Protein AF-A0A7S3NNY5-F1 (afdb_monomer_lite)

Organism: NCBI:txid44058

Structure (mmCIF, N/CA/C/O backbone):
data_AF-A0A7S3NNY5-F1
#
_entry.id   AF-A0A7S3NNY5-F1
#
loop_
_atom_site.group_PDB
_atom_site.id
_atom_site.type_symbol
_atom_site.label_atom_id
_atom_site.label_alt_id
_atom_site.label_comp_id
_atom_site.label_asym_id
_atom_site.label_entity_id
_atom_site.label_seq_id
_atom_site.pdbx_PDB_ins_code
_atom_site.Cartn_x
_atom_site.Cartn_y
_atom_site.Cartn_z
_atom_site.occupancy
_atom_site.B_iso_or_equiv
_atom_site.auth_seq_id
_atom_site.auth_comp_id
_atom_site.auth_asym_id
_atom_site.auth_atom_id
_atom_site.pdbx_PDB_model_num
ATOM 1 N N . MET A 1 1 ? 46.462 -17.880 26.745 1.00 39.09 1 MET A N 1
ATOM 2 C CA . MET A 1 1 ? 46.240 -16.457 26.366 1.00 39.09 1 MET A CA 1
ATOM 3 C C . MET A 1 1 ? 47.098 -16.034 25.172 1.00 39.09 1 MET A C 1
ATOM 5 O O . MET A 1 1 ? 46.525 -15.869 24.107 1.00 39.09 1 MET A O 1
ATOM 9 N N . GLN A 1 2 ? 48.431 -15.922 25.286 1.00 40.75 2 GLN A N 1
ATOM 10 C CA . GLN A 1 2 ? 49.298 -15.570 24.139 1.00 40.75 2 GLN A CA 1
ATOM 11 C C . GLN A 1 2 ? 49.232 -16.600 22.993 1.00 40.75 2 GLN A C 1
ATOM 13 O O . GLN A 1 2 ? 49.093 -16.204 21.841 1.00 40.75 2 GLN A O 1
ATOM 18 N N . GLY A 1 3 ? 49.199 -17.904 23.304 1.00 45.16 3 GLY A N 1
ATOM 19 C CA . GLY A 1 3 ? 48.997 -18.956 22.292 1.00 45.16 3 GLY A CA 1
ATOM 20 C C . GLY A 1 3 ? 47.659 -18.849 21.541 1.00 45.16 3 GLY A C 1
ATOM 21 O O . GLY A 1 3 ? 47.625 -18.964 20.324 1.00 45.16 3 GLY A O 1
ATOM 22 N N . MET A 1 4 ? 46.566 -18.510 22.239 1.00 45.59 4 MET A N 1
ATOM 23 C CA . MET A 1 4 ? 45.244 -18.266 21.628 1.00 45.59 4 MET A CA 1
ATOM 24 C C . MET A 1 4 ? 45.229 -17.042 20.704 1.00 45.59 4 MET A C 1
ATOM 26 O O . MET A 1 4 ? 44.532 -17.047 19.694 1.00 45.59 4 MET A O 1
ATOM 30 N N . GLN A 1 5 ? 45.960 -15.982 21.058 1.00 43.69 5 GLN A N 1
ATOM 31 C CA . GLN A 1 5 ? 46.065 -14.776 20.234 1.00 43.69 5 GLN A CA 1
ATOM 32 C C . GLN A 1 5 ? 46.835 -15.051 18.940 1.00 43.69 5 GLN A C 1
ATOM 34 O O . GLN A 1 5 ? 46.373 -14.655 17.876 1.00 43.69 5 GLN A O 1
ATOM 39 N N . SER A 1 6 ? 47.932 -15.805 19.035 1.00 45.81 6 SER A N 1
ATOM 40 C CA . SER A 1 6 ? 48.721 -16.244 17.882 1.00 45.81 6 SER A CA 1
ATOM 41 C C . SER A 1 6 ? 47.915 -17.143 16.933 1.00 45.81 6 SER A C 1
ATOM 43 O O . SER A 1 6 ? 47.955 -16.940 15.722 1.00 45.81 6 SER A O 1
ATOM 45 N N . LEU A 1 7 ? 47.102 -18.062 17.468 1.00 46.19 7 LEU A N 1
ATOM 46 C CA . LEU A 1 7 ? 46.246 -18.941 16.660 1.00 46.19 7 LEU A CA 1
ATOM 47 C C . LEU A 1 7 ? 45.095 -18.182 15.966 1.00 46.19 7 LEU A C 1
ATOM 49 O O . LEU A 1 7 ? 44.734 -18.466 14.827 1.00 46.19 7 LEU A O 1
ATOM 53 N N . LEU A 1 8 ? 44.516 -17.182 16.642 1.00 47.22 8 LEU A N 1
ATOM 54 C CA . LEU A 1 8 ? 43.491 -16.299 16.067 1.00 47.22 8 LEU A CA 1
ATOM 55 C C . LEU A 1 8 ? 44.044 -15.369 14.981 1.00 47.22 8 LEU A C 1
ATOM 57 O O . LEU A 1 8 ? 43.277 -14.904 14.136 1.00 47.22 8 LEU A O 1
ATOM 61 N N . GLU A 1 9 ? 45.335 -15.050 15.030 1.00 50.31 9 GLU A N 1
ATOM 62 C CA . GLU A 1 9 ? 46.020 -14.277 13.995 1.00 50.31 9 GLU A CA 1
ATOM 63 C C . GLU A 1 9 ? 46.363 -15.146 12.783 1.00 50.31 9 GLU A C 1
ATOM 65 O O . GLU A 1 9 ? 46.058 -14.723 11.669 1.00 50.31 9 GLU A O 1
ATOM 70 N N . SER A 1 10 ? 46.826 -16.391 12.968 1.00 46.22 10 SER A N 1
ATOM 71 C CA . SER A 1 10 ? 47.083 -17.297 11.833 1.00 46.22 10 SER A CA 1
ATOM 72 C C . SER A 1 10 ? 45.801 -17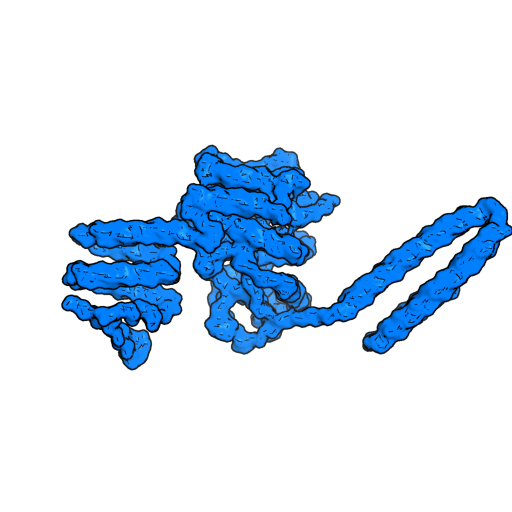.643 11.059 1.00 46.22 10 SER A C 1
ATOM 74 O O . SER A 1 10 ? 45.785 -17.617 9.831 1.00 46.22 10 SER A O 1
ATOM 76 N N . LEU A 1 11 ? 44.673 -17.835 11.757 1.00 47.03 11 LEU A N 1
ATOM 77 C CA . LEU A 1 11 ? 43.356 -18.067 11.140 1.00 47.03 11 LEU A CA 1
ATOM 78 C C . LEU A 1 11 ? 42.801 -16.853 10.368 1.00 47.03 11 LEU A C 1
ATOM 80 O O . LEU A 1 11 ? 41.858 -16.990 9.583 1.00 47.03 11 LEU A O 1
ATOM 84 N N . LYS A 1 12 ? 43.328 -15.642 10.596 1.00 49.06 12 LYS A N 1
ATOM 85 C CA . LYS A 1 12 ? 42.955 -14.453 9.810 1.00 49.06 12 LYS A CA 1
ATOM 86 C C . LYS A 1 12 ? 43.729 -14.362 8.499 1.00 49.06 12 LYS A C 1
ATOM 88 O O . LYS A 1 12 ? 43.185 -13.790 7.554 1.00 49.06 12 LYS A O 1
ATOM 93 N N . GLU A 1 13 ? 44.946 -14.897 8.451 1.00 48.41 13 GLU A N 1
ATOM 94 C CA . GLU A 1 13 ? 45.823 -14.844 7.277 1.00 48.41 13 GLU A CA 1
ATOM 95 C C . GLU A 1 13 ? 45.429 -15.874 6.203 1.00 48.41 13 GLU A C 1
ATOM 97 O O . GLU A 1 13 ? 45.531 -15.576 5.017 1.00 48.41 13 GLU A O 1
ATOM 102 N N . GLU A 1 14 ? 44.839 -17.014 6.579 1.00 47.88 14 GLU A N 1
ATOM 103 C CA . GLU A 1 14 ? 44.398 -18.069 5.642 1.00 47.88 14 GLU A CA 1
ATOM 104 C C . GLU A 1 14 ? 43.040 -17.813 4.948 1.00 47.88 14 GLU A C 1
ATOM 106 O O . GLU A 1 14 ? 42.467 -18.705 4.326 1.00 47.88 14 GLU A O 1
ATOM 111 N N . ARG A 1 15 ? 42.487 -16.591 4.994 1.00 45.97 15 ARG A N 1
ATOM 112 C CA . ARG A 1 15 ? 41.229 -16.247 4.295 1.00 45.97 15 ARG A CA 1
ATOM 113 C C . ARG A 1 15 ? 41.423 -16.080 2.777 1.00 45.97 15 ARG A C 1
ATOM 115 O O . ARG A 1 15 ? 41.245 -14.989 2.236 1.00 45.97 15 ARG A O 1
ATOM 122 N N . GLY A 1 16 ? 41.733 -17.179 2.091 1.00 43.09 16 GLY A N 1
ATOM 123 C CA . GLY A 1 16 ? 41.612 -17.366 0.642 1.00 43.09 16 GLY A CA 1
ATOM 124 C C . GLY A 1 16 ? 40.328 -18.129 0.288 1.00 43.09 16 GLY A C 1
ATOM 125 O O . GLY A 1 16 ? 39.825 -18.918 1.074 1.00 43.09 16 GLY A O 1
ATOM 126 N N . GLN A 1 17 ? 39.719 -17.818 -0.855 1.00 52.31 17 GLN A N 1
ATOM 127 C CA . GLN A 1 17 ? 38.378 -18.274 -1.238 1.00 52.31 17 GLN A CA 1
ATOM 128 C C . GLN A 1 17 ? 38.364 -19.691 -1.853 1.00 52.31 17 GLN A C 1
ATOM 130 O O . GLN A 1 17 ? 38.417 -19.790 -3.075 1.00 52.31 17 GLN A O 1
ATOM 135 N N . THR A 1 18 ? 38.139 -20.761 -1.081 1.00 49.34 18 THR A N 1
ATOM 136 C CA . THR A 1 18 ? 37.471 -21.980 -1.595 1.00 49.34 18 THR A CA 1
ATOM 137 C C . THR A 1 18 ? 36.572 -22.667 -0.549 1.00 49.34 18 THR A C 1
ATOM 139 O O . THR A 1 18 ? 36.614 -22.375 0.645 1.00 49.34 18 THR A O 1
ATOM 142 N N . GLN A 1 19 ? 35.671 -23.547 -1.006 1.00 45.88 19 GLN A N 1
ATOM 143 C CA . GLN A 1 19 ? 34.686 -24.245 -0.164 1.00 45.88 19 GLN A CA 1
ATOM 144 C C . GLN A 1 19 ? 35.305 -25.375 0.685 1.00 45.88 19 GLN A C 1
ATOM 146 O O . GLN A 1 19 ? 34.725 -25.750 1.704 1.00 45.88 19 GLN A O 1
ATOM 151 N N . GLU A 1 20 ? 36.486 -25.869 0.304 1.00 47.81 20 GLU A N 1
ATOM 152 C CA . GLU A 1 20 ? 37.265 -26.859 1.064 1.00 47.81 20 GLU A CA 1
ATOM 153 C C . GLU A 1 20 ? 37.948 -26.221 2.288 1.00 47.81 20 GLU A C 1
ATOM 155 O O . GLU A 1 20 ? 37.957 -26.819 3.368 1.00 47.81 20 GLU A O 1
ATOM 160 N N . ASP A 1 21 ? 38.364 -24.953 2.182 1.00 51.34 21 ASP A N 1
ATOM 161 C CA . ASP A 1 21 ? 39.000 -24.197 3.273 1.00 51.34 21 ASP A CA 1
ATOM 162 C C . ASP A 1 21 ? 38.055 -23.990 4.474 1.00 51.34 21 ASP A C 1
ATOM 164 O O . ASP A 1 21 ? 38.469 -24.001 5.632 1.00 51.34 21 ASP A O 1
ATOM 168 N N . LEU A 1 22 ? 36.743 -23.874 4.236 1.00 47.09 22 LEU A N 1
ATOM 169 C CA . LEU A 1 22 ? 35.745 -23.659 5.296 1.00 47.09 22 LEU A CA 1
ATOM 170 C C . LEU A 1 22 ? 35.476 -24.904 6.155 1.00 47.09 22 LEU A C 1
ATOM 172 O O . LEU A 1 22 ? 35.152 -24.772 7.337 1.00 47.09 22 LEU A O 1
ATOM 176 N N . VAL A 1 23 ? 35.602 -26.108 5.590 1.00 50.06 23 VAL A N 1
ATOM 177 C CA . VAL A 1 23 ? 35.447 -27.366 6.343 1.00 50.06 23 VAL A CA 1
ATOM 178 C C . VAL A 1 23 ? 36.679 -27.616 7.212 1.00 50.06 23 VAL A C 1
ATOM 180 O O . VAL A 1 23 ? 36.541 -28.026 8.368 1.00 50.06 23 VAL A O 1
ATOM 183 N N . ALA A 1 24 ? 37.869 -27.293 6.696 1.00 50.41 24 ALA A N 1
ATOM 184 C CA . ALA A 1 24 ? 39.110 -27.316 7.464 1.00 50.41 24 ALA A CA 1
ATOM 185 C C . ALA A 1 24 ? 39.067 -26.315 8.633 1.00 50.41 24 ALA A C 1
ATOM 187 O O . ALA A 1 24 ? 39.367 -26.690 9.766 1.00 50.41 24 ALA A O 1
ATOM 188 N N . ILE A 1 25 ? 38.577 -25.090 8.392 1.00 50.75 25 ILE A N 1
ATOM 189 C CA . ILE A 1 25 ? 38.382 -24.068 9.434 1.00 50.75 25 ILE A CA 1
ATOM 190 C C . ILE A 1 25 ? 37.371 -24.528 10.497 1.00 50.75 25 ILE A C 1
ATOM 192 O O . ILE A 1 25 ? 37.642 -24.374 11.685 1.00 50.75 25 ILE A O 1
ATOM 196 N N . ASN A 1 26 ? 36.238 -25.131 10.114 1.00 51.28 26 ASN A N 1
ATOM 197 C CA . ASN A 1 26 ? 35.268 -25.659 11.086 1.00 51.28 26 ASN A CA 1
ATOM 198 C C . ASN A 1 26 ? 35.857 -26.799 11.929 1.00 51.28 26 ASN A C 1
ATOM 200 O O . ASN A 1 26 ? 35.702 -26.808 13.145 1.00 51.28 26 ASN A O 1
ATOM 204 N N . THR A 1 27 ? 36.592 -27.719 11.304 1.00 55.78 27 THR A N 1
ATOM 205 C CA . THR A 1 27 ? 37.234 -28.839 12.013 1.00 55.78 27 THR A CA 1
ATOM 206 C C . THR A 1 27 ? 38.316 -28.344 12.980 1.00 55.78 27 THR A C 1
ATOM 208 O O . THR A 1 27 ? 38.471 -28.882 14.077 1.00 55.78 27 THR A O 1
ATOM 211 N N . ALA A 1 28 ? 39.057 -27.300 12.596 1.00 52.62 28 ALA A N 1
ATOM 212 C CA . ALA A 1 28 ? 40.047 -26.655 13.452 1.00 52.62 28 ALA A CA 1
ATOM 213 C C . ALA A 1 28 ? 39.392 -25.906 14.625 1.00 52.62 28 ALA A C 1
ATOM 215 O O . ALA A 1 28 ? 39.856 -26.030 15.756 1.00 52.62 28 ALA A O 1
ATOM 216 N N . LEU A 1 29 ? 38.290 -25.186 14.387 1.00 51.31 29 LEU A N 1
ATOM 217 C CA . LEU A 1 29 ? 37.534 -24.494 15.436 1.00 51.31 29 LEU A CA 1
ATOM 218 C C . LEU A 1 29 ? 36.919 -25.467 16.449 1.00 51.31 29 LEU A C 1
ATOM 220 O O . LEU A 1 29 ? 36.977 -25.188 17.646 1.00 51.31 29 LEU A O 1
ATOM 224 N N . ASP A 1 30 ? 36.401 -26.613 16.001 1.00 56.91 30 ASP A N 1
ATOM 225 C CA . ASP A 1 30 ? 35.866 -27.652 16.888 1.00 56.91 30 ASP A CA 1
ATOM 226 C C . ASP A 1 30 ? 36.969 -28.283 17.749 1.00 56.91 30 ASP A C 1
ATOM 228 O O . ASP A 1 30 ? 36.802 -28.427 18.962 1.00 56.91 30 ASP A O 1
ATOM 232 N N . LYS A 1 31 ? 38.135 -28.592 17.160 1.00 56.00 31 LYS A N 1
ATOM 233 C CA . LYS A 1 31 ? 39.298 -29.099 17.914 1.00 56.00 31 LYS A CA 1
ATOM 234 C C . LYS A 1 31 ? 39.783 -28.101 18.963 1.00 56.00 31 LYS A C 1
ATOM 236 O O . LYS A 1 31 ? 39.962 -28.480 20.116 1.00 56.00 31 LYS A O 1
ATOM 241 N N . VAL A 1 32 ? 39.924 -26.829 18.589 1.00 53.56 32 VAL A N 1
ATOM 242 C CA . VAL A 1 32 ? 40.329 -25.754 19.509 1.00 53.56 32 VAL A CA 1
ATOM 243 C C . VAL A 1 32 ? 39.281 -25.547 20.604 1.00 53.56 32 VAL A C 1
ATOM 245 O O . VAL A 1 32 ? 39.633 -25.351 21.764 1.00 53.56 32 VAL A O 1
ATOM 248 N N . GLY A 1 33 ? 37.989 -25.632 20.273 1.00 56.44 33 GLY A N 1
ATOM 249 C CA . GLY A 1 33 ? 36.902 -25.560 21.250 1.00 56.44 33 GLY A CA 1
ATOM 250 C C . GLY A 1 33 ? 36.974 -26.673 22.300 1.00 56.44 33 GLY A C 1
ATOM 251 O O . GLY A 1 33 ? 36.811 -26.397 23.490 1.00 56.44 33 GLY A O 1
ATOM 252 N N . ILE A 1 34 ? 37.274 -27.903 21.873 1.00 58.91 34 ILE A N 1
ATOM 253 C CA . ILE A 1 34 ? 37.426 -29.073 22.751 1.00 58.91 34 ILE A CA 1
ATOM 254 C C . ILE A 1 34 ? 38.696 -28.968 23.608 1.00 58.91 34 ILE A C 1
ATOM 256 O O . ILE A 1 34 ? 38.636 -29.203 24.813 1.00 58.91 34 ILE A O 1
ATOM 260 N N . GLU A 1 35 ? 39.835 -28.582 23.026 1.00 54.84 35 GLU A N 1
ATOM 261 C CA . GLU A 1 35 ? 41.098 -28.410 23.763 1.00 54.84 35 GLU A CA 1
ATOM 262 C C . GLU A 1 35 ? 40.989 -27.315 24.829 1.00 54.84 35 GLU A C 1
ATOM 264 O O . GLU A 1 35 ? 41.373 -27.534 25.978 1.00 54.84 35 GLU A O 1
ATOM 269 N N . ILE A 1 36 ? 40.364 -26.181 24.491 1.00 55.25 36 ILE A N 1
ATOM 270 C CA . ILE A 1 36 ? 40.091 -25.105 25.449 1.00 55.25 36 ILE A CA 1
ATOM 271 C C . ILE A 1 36 ? 39.159 -25.602 26.559 1.00 55.25 36 ILE A C 1
ATOM 273 O O . ILE A 1 36 ? 39.426 -25.344 27.729 1.00 55.25 36 ILE A O 1
ATOM 277 N N . GLN A 1 37 ? 38.080 -26.326 26.239 1.00 56.62 37 GLN A N 1
ATOM 278 C CA . GLN A 1 37 ? 37.190 -26.873 27.271 1.00 56.62 37 GLN A CA 1
ATOM 279 C C . GLN A 1 37 ? 37.920 -27.829 28.220 1.00 56.62 37 GLN A C 1
ATOM 281 O O . GLN A 1 37 ? 37.714 -27.748 29.431 1.00 56.62 37 GLN A O 1
ATOM 286 N N . ASN A 1 38 ? 38.796 -28.683 27.693 1.00 55.56 38 ASN A N 1
ATOM 287 C CA . ASN A 1 38 ? 39.556 -29.638 28.492 1.00 55.56 38 ASN A CA 1
ATOM 288 C C . ASN A 1 38 ? 40.592 -28.946 29.395 1.00 55.56 38 ASN A C 1
ATOM 290 O O . ASN A 1 38 ? 40.661 -29.273 30.580 1.00 55.56 38 ASN A O 1
ATOM 294 N N . GLU A 1 39 ? 41.324 -27.940 28.897 1.00 56.44 39 GLU A N 1
ATOM 295 C CA . GLU A 1 39 ? 42.216 -27.118 29.736 1.00 56.44 39 GLU A CA 1
ATOM 296 C C . GLU A 1 39 ? 41.437 -26.354 30.820 1.00 56.44 39 GLU A C 1
ATOM 298 O O . GLU A 1 39 ? 41.883 -26.253 31.963 1.00 56.44 39 GLU A O 1
ATOM 303 N N . PHE A 1 40 ? 40.241 -25.845 30.502 1.00 58.94 40 PHE A N 1
ATOM 304 C CA . PHE A 1 40 ? 39.386 -25.158 31.475 1.00 58.94 40 PHE A CA 1
ATOM 305 C C . PHE A 1 40 ? 38.885 -26.087 32.587 1.00 58.94 40 PHE A C 1
ATOM 307 O O . PHE A 1 40 ? 38.748 -25.641 33.730 1.00 58.94 40 PHE A O 1
ATOM 314 N N . ILE A 1 41 ? 38.598 -27.353 32.269 1.00 61.25 41 ILE A N 1
ATOM 315 C CA . ILE A 1 41 ? 38.198 -28.370 33.250 1.00 61.25 41 ILE A CA 1
ATOM 316 C C . ILE A 1 41 ? 39.373 -28.696 34.176 1.00 61.25 41 ILE A C 1
ATOM 318 O O . ILE A 1 41 ? 39.204 -28.639 35.394 1.00 61.25 41 ILE A O 1
ATOM 322 N N . ASP A 1 42 ? 40.564 -28.934 33.622 1.00 55.75 42 ASP A N 1
ATOM 323 C CA . ASP A 1 42 ? 41.761 -29.259 34.408 1.00 55.75 42 ASP A CA 1
ATOM 324 C C . ASP A 1 42 ? 42.156 -28.103 35.347 1.00 55.75 42 ASP A C 1
ATOM 326 O O . ASP A 1 42 ? 42.388 -28.293 36.543 1.00 55.75 42 ASP A O 1
ATOM 330 N N . ILE A 1 43 ? 42.091 -26.859 34.860 1.00 58.50 43 ILE A N 1
ATOM 331 C CA . ILE A 1 43 ? 42.337 -25.659 35.672 1.00 58.50 43 ILE A CA 1
ATOM 332 C C . ILE A 1 43 ? 41.255 -25.472 36.755 1.00 58.50 43 ILE A C 1
ATOM 334 O O . ILE A 1 43 ? 41.581 -25.096 37.885 1.00 58.50 43 ILE A O 1
ATOM 338 N N . LYS A 1 44 ? 39.971 -25.750 36.466 1.00 58.38 44 LYS A N 1
ATOM 339 C CA . LYS A 1 44 ? 38.883 -25.718 37.470 1.00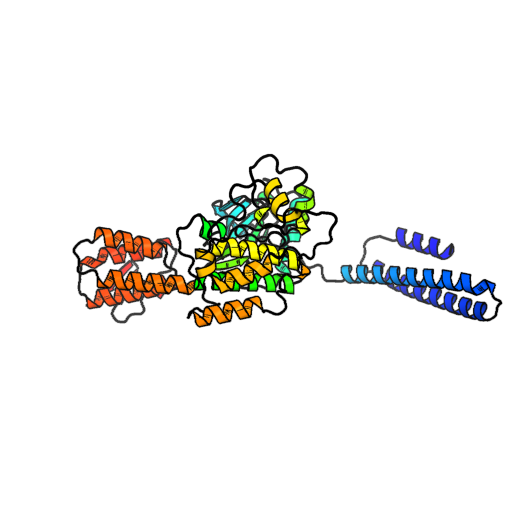 58.38 44 LYS A CA 1
ATOM 340 C C . LYS A 1 44 ? 39.092 -26.766 38.567 1.00 58.38 44 LYS A C 1
ATOM 342 O O . LYS A 1 44 ? 38.859 -26.463 39.740 1.00 58.38 44 LYS A O 1
ATOM 347 N N . ASP A 1 45 ? 39.561 -27.957 38.213 1.00 60.56 45 ASP A N 1
ATOM 348 C CA . ASP A 1 45 ? 39.834 -29.036 39.166 1.00 60.56 45 ASP A CA 1
ATOM 349 C C . ASP A 1 45 ? 41.094 -28.785 40.007 1.00 60.56 45 ASP A C 1
ATOM 351 O O . ASP A 1 45 ? 41.129 -29.169 41.181 1.00 60.56 45 ASP A O 1
ATOM 355 N N . GLN A 1 46 ? 42.089 -28.074 39.467 1.00 56.47 46 GLN A N 1
ATOM 356 C CA . GLN A 1 46 ? 43.252 -27.589 40.221 1.00 56.47 46 GLN A CA 1
ATOM 357 C C . GLN A 1 46 ? 42.889 -26.427 41.170 1.00 56.47 46 GLN A C 1
ATOM 359 O O . GLN A 1 46 ? 43.348 -26.397 42.313 1.00 56.47 46 GLN A O 1
ATOM 364 N N . LEU A 1 47 ? 42.012 -25.503 40.753 1.00 53.53 47 LEU A N 1
ATOM 365 C CA . LEU A 1 47 ? 41.528 -24.379 41.575 1.00 53.53 47 LEU A CA 1
ATOM 366 C C . LEU A 1 47 ? 40.545 -24.808 42.678 1.00 53.53 47 LEU A C 1
ATOM 368 O O . LEU A 1 47 ? 40.488 -24.178 43.725 1.00 53.53 47 LEU A O 1
ATOM 372 N N . ARG A 1 48 ? 39.792 -25.904 42.518 1.00 59.22 48 ARG A N 1
ATOM 373 C CA . ARG A 1 48 ? 38.948 -26.446 43.607 1.00 59.22 48 ARG A CA 1
ATOM 374 C C . ARG A 1 48 ? 39.746 -26.926 44.825 1.00 59.22 48 ARG A C 1
ATOM 376 O O . ARG A 1 48 ? 39.158 -27.135 45.882 1.00 59.22 48 ARG A O 1
ATOM 383 N N . ARG A 1 49 ? 41.065 -27.096 44.690 1.00 59.25 49 ARG A N 1
ATOM 384 C CA . ARG A 1 49 ? 41.961 -27.610 45.738 1.00 59.25 49 ARG A CA 1
ATOM 385 C C . ARG A 1 49 ? 42.707 -26.507 46.517 1.00 59.25 49 ARG A C 1
ATOM 387 O O . ARG A 1 49 ? 43.548 -26.850 47.342 1.00 59.25 49 ARG A O 1
ATOM 394 N N . GLY A 1 50 ? 42.430 -25.212 46.292 1.00 56.97 50 GLY A N 1
ATOM 395 C CA . GLY A 1 50 ? 43.157 -24.083 46.908 1.00 56.97 50 GLY A CA 1
ATOM 396 C C . GLY A 1 50 ? 42.292 -22.974 47.546 1.00 56.97 50 GLY A C 1
ATOM 397 O O . GLY A 1 50 ? 41.081 -22.908 47.366 1.00 56.97 50 GLY A O 1
ATOM 398 N N . ASN A 1 51 ? 42.934 -22.107 48.347 1.00 58.62 51 ASN A N 1
ATOM 399 C CA . ASN A 1 51 ? 42.313 -21.130 49.266 1.00 58.62 51 ASN A CA 1
ATOM 400 C C . ASN A 1 51 ? 41.743 -19.834 48.621 1.00 58.62 51 ASN A C 1
ATOM 402 O O . ASN A 1 51 ? 42.010 -19.493 47.469 1.00 58.62 51 ASN A O 1
ATOM 406 N N . GLN A 1 52 ? 40.999 -19.072 49.444 1.00 54.56 52 GLN A N 1
ATOM 407 C CA . GLN A 1 52 ? 40.037 -17.975 49.173 1.00 54.56 52 GLN A CA 1
ATOM 408 C C . GLN A 1 52 ? 40.367 -16.871 48.130 1.00 54.56 52 GLN A C 1
ATOM 410 O O . GLN A 1 52 ? 39.442 -16.186 47.695 1.00 54.56 52 GLN A O 1
ATOM 415 N N . ASN A 1 53 ? 41.601 -16.714 47.635 1.00 56.12 53 ASN A N 1
ATOM 416 C CA . ASN A 1 53 ? 41.924 -15.750 46.560 1.00 56.12 53 ASN A CA 1
ATOM 417 C C . ASN A 1 53 ? 41.564 -16.246 45.140 1.00 56.12 53 ASN A C 1
ATOM 419 O O . ASN A 1 53 ? 41.656 -15.492 44.171 1.00 56.12 53 ASN A O 1
ATOM 423 N N . GLN A 1 54 ? 41.111 -17.494 44.999 1.00 57.59 54 GLN A N 1
ATOM 424 C CA . GLN A 1 54 ? 40.782 -18.114 43.708 1.00 57.59 54 GLN A CA 1
ATOM 425 C C . GLN A 1 54 ? 39.361 -17.800 43.195 1.00 57.59 54 GLN A C 1
ATOM 427 O O . GLN A 1 54 ? 39.107 -17.886 41.993 1.00 57.59 54 GLN A O 1
ATOM 432 N N . ALA A 1 55 ? 38.442 -17.348 44.058 1.00 57.47 55 ALA A N 1
ATOM 433 C CA . ALA A 1 55 ? 37.050 -17.070 43.678 1.00 57.47 55 ALA A CA 1
ATOM 434 C C . ALA A 1 55 ? 36.910 -15.895 42.686 1.00 57.47 55 ALA A C 1
ATOM 436 O O . ALA A 1 55 ? 36.144 -15.971 41.723 1.00 57.47 55 ALA A O 1
ATOM 437 N N . ALA A 1 56 ? 37.692 -14.825 42.870 1.00 57.22 56 ALA A N 1
ATOM 438 C CA . ALA A 1 56 ? 37.697 -13.675 41.961 1.00 57.22 56 ALA A CA 1
ATOM 439 C C . ALA A 1 56 ? 38.265 -14.037 40.576 1.00 57.22 56 ALA A C 1
ATOM 441 O O . ALA A 1 56 ? 37.789 -13.552 39.546 1.00 57.22 56 ALA A O 1
ATOM 442 N N . MET A 1 57 ? 39.260 -14.928 40.547 1.00 57.69 57 MET A N 1
ATOM 443 C CA . MET A 1 57 ? 39.842 -15.442 39.311 1.00 57.69 57 MET A CA 1
ATOM 444 C C . MET A 1 57 ? 38.867 -16.377 38.582 1.00 57.69 57 MET A C 1
ATOM 446 O O . MET A 1 57 ? 38.704 -16.237 37.370 1.00 57.69 57 MET A O 1
ATOM 450 N N . MET A 1 58 ? 38.133 -17.228 39.314 1.00 59.88 58 MET A N 1
ATOM 451 C CA . MET A 1 58 ? 37.042 -18.037 38.755 1.00 59.88 58 MET A CA 1
ATOM 452 C C . MET A 1 58 ? 35.948 -17.177 38.119 1.00 59.88 58 MET A C 1
ATOM 454 O O . MET A 1 58 ? 35.603 -17.407 36.965 1.00 59.88 58 MET A O 1
ATOM 458 N N . GLN A 1 59 ? 35.460 -16.132 38.797 1.00 61.78 59 GLN A N 1
ATOM 459 C CA . GLN A 1 59 ? 34.447 -15.242 38.209 1.00 61.78 59 GLN A CA 1
ATOM 460 C C . GLN A 1 59 ? 34.941 -14.528 36.944 1.00 61.78 59 GLN A C 1
ATOM 462 O O . GLN A 1 59 ? 34.172 -14.298 36.007 1.00 61.78 59 GLN A O 1
ATOM 467 N N . LYS A 1 60 ? 36.222 -14.142 36.903 1.00 63.41 60 LYS A N 1
ATOM 468 C CA . LYS A 1 60 ? 36.814 -13.503 35.722 1.00 63.41 60 LYS A CA 1
ATOM 469 C C . LYS A 1 60 ? 36.919 -14.485 34.551 1.00 63.41 60 LYS A C 1
ATOM 471 O O . LYS A 1 60 ? 36.638 -14.093 33.419 1.00 63.41 60 LYS A O 1
ATOM 476 N N . MET A 1 61 ? 37.255 -15.742 34.832 1.00 61.69 61 MET A N 1
ATOM 477 C CA . MET A 1 61 ? 37.298 -16.814 33.839 1.00 61.69 61 MET A CA 1
ATOM 478 C C . MET A 1 61 ? 35.910 -17.203 33.331 1.00 61.69 61 MET A C 1
ATOM 480 O O . MET A 1 61 ? 35.722 -17.259 32.122 1.00 61.69 61 MET A O 1
ATOM 484 N N . GLU A 1 62 ? 34.913 -17.365 34.203 1.00 68.62 62 GLU A N 1
ATOM 485 C CA . GLU A 1 62 ? 33.529 -17.645 33.786 1.00 68.62 62 GLU A CA 1
ATOM 486 C C . GLU A 1 62 ? 32.980 -16.542 32.871 1.00 68.62 62 GLU A C 1
ATOM 488 O O . GLU A 1 62 ? 32.338 -16.817 31.858 1.00 68.62 62 GLU A O 1
ATOM 493 N N . LYS A 1 63 ? 33.289 -15.270 33.162 1.00 69.00 63 LYS A N 1
ATOM 494 C CA . LYS A 1 63 ? 32.927 -14.153 32.274 1.00 69.00 63 LYS A CA 1
ATOM 495 C C . LYS A 1 63 ? 33.581 -14.259 30.893 1.00 69.00 63 LYS A C 1
ATOM 497 O O . LYS A 1 63 ? 32.939 -13.908 29.902 1.00 69.00 63 LYS A O 1
ATOM 502 N N . GLN A 1 64 ? 34.833 -14.714 30.817 1.00 62.12 64 GLN A N 1
ATOM 503 C CA . GLN A 1 64 ? 35.531 -14.920 29.545 1.00 62.12 64 GLN A CA 1
ATOM 504 C C . GLN A 1 64 ? 35.000 -16.145 28.790 1.00 62.12 64 GLN A C 1
ATOM 506 O O . GLN A 1 64 ? 34.809 -16.052 27.581 1.00 62.12 64 GLN A O 1
ATOM 511 N N . GLU A 1 65 ? 34.667 -17.231 29.488 1.00 66.75 65 GLU A N 1
ATOM 512 C CA . GLU A 1 65 ? 34.031 -18.428 28.921 1.00 66.75 65 GLU A CA 1
ATOM 513 C C . GLU A 1 65 ? 32.680 -18.074 28.277 1.00 66.75 65 GLU A C 1
ATOM 515 O O . GLU A 1 65 ? 32.432 -18.378 27.109 1.00 66.75 65 GLU A O 1
ATOM 520 N N . ILE A 1 66 ? 31.843 -17.308 28.985 1.00 69.81 66 ILE A N 1
ATOM 521 C CA . ILE A 1 66 ? 30.562 -16.808 28.464 1.00 69.81 66 ILE A CA 1
ATOM 522 C C . ILE A 1 66 ? 30.769 -15.914 27.232 1.00 69.81 66 ILE A C 1
ATOM 524 O O . ILE A 1 66 ? 29.973 -15.957 26.288 1.00 69.81 66 ILE A O 1
ATOM 528 N N . LEU A 1 67 ? 31.808 -15.073 27.224 1.00 66.38 67 LEU A N 1
ATOM 529 C CA . LEU A 1 67 ? 32.121 -14.222 26.076 1.00 66.38 67 LEU A CA 1
ATOM 530 C C . LEU A 1 67 ? 32.559 -15.056 24.865 1.00 66.38 67 LEU A C 1
ATOM 532 O O . LEU A 1 67 ? 32.107 -14.783 23.753 1.00 66.38 67 LEU A O 1
ATOM 536 N N . LEU A 1 68 ? 33.376 -16.088 25.082 1.00 61.31 68 LEU A N 1
ATOM 537 C CA . LEU A 1 68 ? 33.846 -16.993 24.037 1.00 61.31 68 LEU A CA 1
ATOM 538 C C . LEU A 1 68 ? 32.680 -17.779 23.424 1.00 61.31 68 LEU A C 1
ATOM 540 O O . LEU A 1 68 ? 32.511 -17.775 22.208 1.00 61.31 68 LEU A O 1
ATOM 544 N N . GLN A 1 69 ? 31.797 -18.340 24.256 1.00 67.06 69 GLN A N 1
ATOM 545 C CA . GLN A 1 69 ? 30.585 -19.028 23.796 1.00 67.06 69 GLN A CA 1
ATOM 546 C C . GLN A 1 69 ? 29.663 -18.106 22.982 1.00 67.06 69 GLN A C 1
ATOM 548 O O . GLN A 1 69 ? 29.044 -18.535 22.008 1.00 67.06 69 GLN A O 1
ATOM 553 N N . LYS A 1 70 ? 29.570 -16.817 23.345 1.00 66.44 70 LYS A N 1
ATOM 554 C CA . LYS A 1 70 ? 28.811 -15.821 22.567 1.00 66.44 70 LYS A CA 1
ATOM 555 C C . LYS A 1 70 ? 29.451 -15.519 21.213 1.00 66.44 70 LYS A C 1
ATOM 557 O O . LYS A 1 70 ? 28.719 -15.292 20.251 1.00 66.44 70 LYS A O 1
ATOM 562 N N . LEU A 1 71 ? 30.781 -15.479 21.137 1.00 63.16 71 LEU A N 1
ATOM 563 C CA . LEU A 1 71 ? 31.509 -15.257 19.887 1.00 63.16 71 LEU A CA 1
ATOM 564 C C . LEU A 1 71 ? 31.393 -16.470 18.956 1.00 63.16 71 LEU A C 1
ATOM 566 O O . LEU A 1 71 ? 31.019 -16.288 17.801 1.00 63.16 71 LEU A O 1
ATOM 570 N N . LEU A 1 72 ? 31.575 -17.684 19.484 1.00 61.75 72 LEU A N 1
ATOM 571 C CA . LEU A 1 72 ? 31.414 -18.937 18.736 1.00 61.75 72 LEU A CA 1
ATOM 572 C C . LEU A 1 72 ? 30.000 -19.069 18.154 1.00 61.75 72 LEU A C 1
ATOM 574 O O . LEU A 1 72 ? 29.853 -19.202 16.943 1.00 61.75 72 LEU A O 1
ATOM 578 N N . LYS A 1 73 ? 28.946 -18.866 18.961 1.00 67.44 73 LYS A N 1
ATOM 579 C CA . LYS A 1 73 ? 27.553 -18.869 18.466 1.00 67.44 73 LYS A CA 1
ATOM 580 C C . LYS A 1 73 ? 27.289 -17.822 17.382 1.00 67.44 73 LYS A C 1
ATOM 582 O O . LYS A 1 73 ? 26.456 -18.026 16.501 1.00 67.44 73 LYS A O 1
ATOM 587 N N . LYS A 1 74 ? 27.948 -16.663 17.457 1.00 62.81 74 LYS A N 1
ATOM 588 C CA . LYS A 1 74 ? 27.797 -15.591 16.464 1.00 62.81 74 LYS A CA 1
ATOM 589 C C . LYS A 1 74 ? 28.450 -15.963 15.133 1.00 62.81 74 LYS A C 1
ATOM 591 O O . LYS A 1 74 ? 27.905 -15.610 14.086 1.00 62.81 74 LYS A O 1
ATOM 596 N N . ASP A 1 75 ? 29.582 -16.658 15.165 1.00 61.38 75 ASP A N 1
ATOM 597 C CA . ASP A 1 75 ? 30.257 -17.124 13.956 1.00 61.38 75 ASP A CA 1
ATOM 598 C C . ASP A 1 75 ? 29.589 -18.384 13.374 1.00 61.38 75 ASP A C 1
ATOM 600 O O . ASP A 1 75 ? 29.365 -18.414 12.166 1.00 61.38 75 ASP A O 1
ATOM 604 N N . GLU A 1 76 ? 29.088 -19.317 14.193 1.00 60.47 76 GLU A N 1
ATOM 605 C CA . GLU A 1 76 ? 28.202 -20.410 13.744 1.00 60.47 76 GLU A CA 1
ATOM 606 C C . GLU A 1 76 ? 26.979 -19.874 12.982 1.00 60.47 76 GLU A C 1
ATOM 608 O O . GLU A 1 76 ? 26.650 -20.342 11.891 1.00 60.47 76 GLU A O 1
ATOM 613 N N . GLN A 1 77 ? 26.323 -18.831 13.505 1.00 58.41 77 GLN A N 1
ATOM 614 C CA . GLN A 1 77 ? 25.190 -18.184 12.832 1.00 58.41 77 GLN A CA 1
ATOM 615 C C . GLN A 1 77 ? 25.578 -17.520 11.504 1.00 58.41 77 GLN A C 1
ATOM 617 O O . GLN A 1 77 ? 24.764 -17.480 10.577 1.00 58.41 77 GLN A O 1
ATOM 622 N N . ARG A 1 78 ? 26.799 -16.985 11.391 1.00 56.06 78 ARG A N 1
ATOM 623 C CA . ARG A 1 78 ? 27.319 -16.408 10.140 1.00 56.06 78 ARG A CA 1
ATOM 624 C C . ARG A 1 78 ? 27.616 -17.489 9.107 1.00 56.06 78 ARG A C 1
ATOM 626 O O . ARG A 1 78 ? 27.260 -17.301 7.947 1.00 56.06 78 ARG A O 1
ATOM 633 N N . VAL A 1 79 ? 28.183 -18.617 9.532 1.00 53.88 79 VAL A N 1
ATOM 634 C CA . VAL A 1 79 ? 28.469 -19.776 8.672 1.00 53.88 79 VAL A CA 1
ATOM 635 C C . VAL A 1 79 ? 27.172 -20.445 8.194 1.00 53.88 79 VAL A C 1
ATOM 637 O O . VAL A 1 79 ? 27.016 -20.746 7.012 1.00 53.88 79 VAL A O 1
ATOM 640 N N . GLN A 1 80 ? 26.168 -20.579 9.063 1.00 51.56 80 GLN A N 1
ATOM 641 C CA . GLN A 1 80 ? 24.839 -21.064 8.666 1.00 51.56 80 GLN A CA 1
ATOM 642 C C . GLN A 1 80 ? 24.118 -20.106 7.700 1.00 51.56 80 GLN A C 1
ATOM 644 O O . GLN A 1 80 ? 23.297 -20.537 6.888 1.00 51.56 80 GLN A O 1
ATOM 649 N N . GLN A 1 81 ? 24.406 -18.800 7.756 1.00 51.88 81 GLN A N 1
ATOM 650 C CA . GLN A 1 81 ? 23.900 -17.835 6.773 1.00 51.88 81 GLN A CA 1
ATOM 651 C C . GLN A 1 81 ? 24.598 -17.946 5.414 1.00 51.88 81 GLN A C 1
ATOM 653 O O . GLN A 1 81 ? 23.933 -17.726 4.402 1.00 51.88 81 GLN A O 1
ATOM 658 N N . SER A 1 82 ? 25.885 -18.303 5.367 1.00 48.09 82 SER A N 1
ATOM 659 C CA . SER A 1 82 ? 26.625 -18.508 4.114 1.00 48.09 82 SER A CA 1
ATOM 660 C C . SER A 1 82 ? 26.365 -19.868 3.455 1.00 48.09 82 SER A C 1
ATOM 662 O O . SER A 1 82 ? 26.532 -19.975 2.245 1.00 48.09 82 SER A O 1
ATOM 664 N N . GLN A 1 83 ? 25.896 -20.876 4.203 1.00 42.94 83 GLN A N 1
ATOM 665 C CA . GLN A 1 83 ? 25.527 -22.204 3.681 1.00 42.94 83 GLN A CA 1
ATOM 666 C C . GLN A 1 83 ? 24.097 -22.303 3.112 1.00 42.94 83 GLN A C 1
ATOM 668 O O . GLN A 1 83 ? 23.753 -23.305 2.485 1.00 42.94 83 GLN A O 1
ATOM 673 N N . LYS A 1 84 ? 23.234 -21.291 3.294 1.00 42.66 84 LYS A N 1
ATOM 674 C CA . LYS A 1 84 ? 21.920 -21.281 2.625 1.00 42.66 84 LYS A CA 1
ATOM 675 C C . LYS A 1 84 ? 22.119 -21.101 1.116 1.00 42.66 84 LYS A C 1
ATOM 677 O O . LYS A 1 84 ? 22.882 -20.211 0.736 1.00 42.66 84 LYS A O 1
ATOM 682 N N . PRO A 1 85 ? 21.416 -21.865 0.253 1.00 41.12 85 PRO A N 1
ATOM 683 C CA . PRO A 1 85 ? 21.510 -21.686 -1.190 1.00 41.12 85 PRO A CA 1
ATOM 684 C C . PRO A 1 85 ? 21.266 -20.214 -1.521 1.00 41.12 85 PRO A C 1
ATOM 686 O O . PRO A 1 85 ? 20.283 -19.613 -1.071 1.00 41.12 85 PRO A O 1
ATOM 689 N N . LYS A 1 86 ? 22.214 -19.614 -2.245 1.00 49.28 86 LYS A N 1
ATOM 690 C CA . LYS A 1 86 ? 22.178 -18.208 -2.645 1.00 49.28 86 LYS A CA 1
ATOM 691 C C . LYS A 1 86 ? 20.946 -18.041 -3.535 1.00 49.28 86 LYS A C 1
ATOM 693 O O . LYS A 1 86 ? 20.984 -18.419 -4.697 1.00 49.28 86 LYS A O 1
ATOM 698 N N . VAL A 1 87 ? 19.832 -17.571 -2.965 1.00 57.19 87 VAL A N 1
ATOM 699 C CA . VAL A 1 87 ? 18.582 -17.351 -3.708 1.00 57.19 87 VAL A CA 1
ATOM 700 C C . VAL A 1 87 ? 18.911 -16.413 -4.863 1.00 57.19 87 VAL A C 1
ATOM 702 O O . VAL A 1 87 ? 19.202 -15.239 -4.634 1.00 57.19 87 VAL A O 1
ATOM 705 N N . THR A 1 88 ? 18.933 -16.946 -6.078 1.00 69.75 88 THR A N 1
ATOM 706 C CA . THR A 1 88 ? 19.126 -16.178 -7.302 1.00 69.75 88 THR A CA 1
ATOM 707 C C . THR A 1 88 ? 17.826 -15.464 -7.632 1.00 69.75 88 THR A C 1
ATOM 709 O O . THR A 1 88 ? 16.730 -16.009 -7.461 1.00 69.75 88 THR A O 1
ATOM 712 N N . VAL A 1 89 ? 17.947 -14.205 -8.041 1.00 81.75 89 VAL A N 1
ATOM 713 C CA . VAL A 1 89 ? 16.794 -13.420 -8.471 1.00 81.75 89 VAL A CA 1
ATOM 714 C C . VAL A 1 89 ? 16.240 -14.017 -9.762 1.00 81.75 89 VAL A C 1
ATOM 716 O O . VAL A 1 89 ? 17.010 -14.480 -10.601 1.00 81.75 89 VAL A O 1
ATOM 719 N N . LEU A 1 90 ? 14.918 -13.999 -9.926 1.00 88.06 90 LEU A N 1
ATOM 720 C CA . LEU A 1 90 ? 14.268 -14.303 -11.197 1.00 88.06 90 LEU A CA 1
ATOM 721 C C . LEU A 1 90 ? 14.591 -13.208 -12.227 1.00 88.06 90 LEU A C 1
ATOM 723 O O . LEU A 1 90 ? 13.906 -12.185 -12.299 1.00 88.06 90 LEU A O 1
ATOM 727 N N . GLU A 1 91 ? 15.675 -13.412 -12.972 1.00 91.69 91 GLU A N 1
ATOM 728 C CA . GLU A 1 91 ? 16.113 -12.528 -14.051 1.00 91.69 91 GLU A CA 1
ATOM 729 C C . GLU A 1 91 ? 15.370 -12.867 -15.354 1.00 91.69 91 GLU A C 1
ATOM 731 O O . GLU A 1 91 ? 15.288 -14.027 -15.756 1.00 91.69 91 GLU A O 1
ATOM 736 N N . LEU A 1 92 ? 14.793 -11.849 -15.992 1.00 92.81 92 LEU A N 1
ATOM 737 C CA . LEU A 1 92 ? 14.022 -11.941 -17.229 1.00 92.81 92 LEU A CA 1
ATOM 738 C C . LEU A 1 92 ? 14.862 -11.470 -18.417 1.00 92.81 92 LEU A C 1
ATOM 740 O O . LEU A 1 92 ? 15.686 -10.563 -18.287 1.00 92.81 92 LEU A O 1
ATOM 744 N N . ASN A 1 93 ? 14.616 -12.062 -19.585 1.00 91.81 93 ASN A N 1
ATOM 745 C CA . ASN A 1 93 ? 15.270 -11.662 -20.823 1.00 91.81 93 ASN A CA 1
ATOM 746 C C . ASN A 1 93 ? 14.692 -10.329 -21.325 1.00 91.81 93 ASN A C 1
ATOM 748 O O . ASN A 1 93 ? 13.478 -10.179 -21.461 1.00 91.81 93 ASN A O 1
ATOM 752 N N . SER A 1 94 ? 15.560 -9.366 -21.633 1.00 92.06 94 SER A N 1
ATOM 753 C CA . SER A 1 94 ? 15.153 -8.055 -22.149 1.00 92.06 94 SER A CA 1
ATOM 754 C C . SER A 1 94 ? 14.504 -8.105 -23.533 1.00 92.06 94 SER A C 1
ATOM 756 O O . SER A 1 94 ? 13.785 -7.171 -23.881 1.00 92.06 94 SER A O 1
ATOM 758 N N . ASN A 1 95 ? 14.715 -9.173 -24.309 1.00 92.62 95 ASN A N 1
ATOM 759 C CA . ASN A 1 95 ? 14.052 -9.374 -25.602 1.00 92.62 95 ASN A CA 1
ATOM 760 C C . ASN A 1 95 ? 12.553 -9.668 -25.457 1.00 92.62 95 ASN A C 1
ATOM 762 O O . ASN A 1 95 ? 11.779 -9.343 -26.353 1.00 92.62 95 ASN A O 1
ATOM 766 N N . ASP A 1 96 ? 12.141 -10.220 -24.315 1.00 93.38 96 ASP A N 1
ATOM 767 C CA . ASP A 1 96 ? 10.739 -10.538 -24.036 1.00 93.38 96 ASP A CA 1
ATOM 768 C C . ASP A 1 96 ? 9.970 -9.318 -23.507 1.00 93.38 96 ASP A C 1
ATOM 770 O O . ASP A 1 96 ? 8.757 -9.397 -23.297 1.00 93.38 96 ASP A O 1
ATOM 774 N N . ILE A 1 97 ? 10.671 -8.206 -23.247 1.00 95.19 97 ILE A N 1
ATOM 775 C CA . ILE A 1 97 ? 10.149 -6.997 -22.609 1.00 95.19 97 ILE A CA 1
ATOM 776 C C . ILE A 1 97 ? 10.086 -5.856 -23.622 1.00 95.19 97 ILE A C 1
ATOM 778 O O . ILE A 1 97 ? 11.094 -5.425 -24.181 1.00 95.19 97 ILE A O 1
ATOM 782 N N . ILE A 1 98 ? 8.888 -5.301 -23.788 1.00 94.44 98 ILE A N 1
ATOM 783 C CA . ILE A 1 98 ? 8.635 -4.154 -24.659 1.00 94.44 98 ILE A CA 1
ATOM 784 C C . ILE A 1 98 ? 8.127 -3.000 -23.797 1.00 94.44 98 ILE A C 1
ATOM 786 O O . ILE A 1 98 ? 7.093 -3.116 -23.136 1.00 94.44 98 ILE A O 1
ATOM 790 N N . PHE A 1 99 ? 8.861 -1.887 -23.802 1.00 93.75 99 PHE A N 1
ATOM 791 C CA . PHE A 1 99 ? 8.449 -0.644 -23.154 1.00 93.75 99 PHE A CA 1
ATOM 792 C C . PHE A 1 99 ? 7.381 0.062 -23.992 1.00 93.75 99 PHE A C 1
ATOM 794 O O . PHE A 1 99 ? 7.484 0.140 -25.214 1.00 93.75 99 PHE A O 1
ATOM 801 N N . GLY A 1 100 ? 6.362 0.582 -23.321 1.00 93.00 100 GLY A N 1
ATOM 802 C CA . GLY A 1 100 ? 5.287 1.375 -23.899 1.00 93.00 100 GLY A CA 1
ATOM 803 C C . GLY A 1 100 ? 5.214 2.762 -23.265 1.00 93.00 100 GLY A C 1
ATOM 804 O O . GLY A 1 100 ? 6.230 3.405 -23.000 1.00 93.00 100 GLY A O 1
ATOM 805 N N . GLU A 1 101 ? 3.991 3.238 -23.036 1.00 92.12 101 GLU A N 1
ATOM 806 C CA . GLU A 1 101 ? 3.733 4.588 -22.530 1.00 92.12 101 GLU A CA 1
ATOM 807 C C . GLU A 1 101 ? 4.254 4.812 -21.101 1.00 92.12 101 GLU A C 1
ATOM 809 O O . GLU A 1 101 ? 4.218 3.928 -20.242 1.00 92.12 101 GLU A O 1
ATOM 814 N N . PHE A 1 102 ? 4.707 6.034 -20.829 1.00 91.12 102 PHE A N 1
ATOM 815 C CA . PHE A 1 102 ? 5.018 6.490 -19.478 1.00 91.12 102 PHE A CA 1
ATOM 816 C C . PHE A 1 102 ? 3.737 6.533 -18.629 1.00 91.12 102 PHE A C 1
ATOM 818 O O . PHE A 1 102 ? 2.750 7.145 -19.031 1.00 91.12 102 PHE A O 1
ATOM 825 N N . ILE A 1 103 ? 3.761 5.918 -17.442 1.00 86.75 103 ILE A N 1
ATOM 826 C CA . ILE A 1 103 ? 2.633 5.931 -16.493 1.00 86.75 103 ILE A CA 1
ATOM 827 C C . ILE A 1 103 ? 2.847 7.001 -15.423 1.00 86.75 103 ILE A C 1
ATOM 829 O O . ILE A 1 103 ? 1.917 7.715 -15.053 1.00 86.75 103 ILE A O 1
ATOM 833 N N . GLY A 1 104 ? 4.062 7.101 -14.883 1.00 80.31 104 GLY A N 1
ATOM 834 C CA . GLY A 1 104 ? 4.317 8.009 -13.776 1.00 80.31 104 GLY A CA 1
ATOM 835 C C . GLY A 1 104 ? 5.758 8.015 -13.295 1.00 80.31 104 GLY A C 1
ATOM 836 O O . GLY A 1 104 ? 6.557 7.130 -13.597 1.00 80.31 104 GLY A O 1
ATOM 837 N N . ARG A 1 105 ? 6.084 9.036 -12.504 1.00 79.94 105 ARG A N 1
ATOM 838 C CA . ARG A 1 105 ? 7.381 9.204 -11.849 1.00 79.94 105 ARG A CA 1
ATOM 839 C C . ARG A 1 105 ? 7.160 9.469 -10.368 1.00 79.94 105 ARG A C 1
ATOM 841 O O . ARG A 1 105 ? 6.349 10.316 -10.007 1.00 79.94 105 ARG A O 1
ATOM 848 N N . GLY A 1 106 ? 7.907 8.772 -9.521 1.00 66.06 106 GLY A N 1
ATOM 849 C CA . GLY A 1 106 ? 7.883 8.958 -8.073 1.00 66.06 106 GLY A CA 1
ATOM 850 C C . GLY A 1 106 ? 9.280 8.900 -7.463 1.00 66.06 106 GLY A C 1
ATOM 851 O O . GLY A 1 106 ? 10.284 8.764 -8.160 1.00 66.06 106 GLY A O 1
ATOM 852 N N . GLY A 1 107 ? 9.352 8.947 -6.130 1.00 61.06 107 GLY A N 1
ATOM 853 C CA . GLY A 1 107 ? 10.622 8.831 -5.396 1.00 61.06 107 GLY A CA 1
ATOM 854 C C . GLY A 1 107 ? 11.330 7.477 -5.556 1.00 61.06 107 GLY A C 1
ATOM 855 O O . GLY A 1 107 ? 12.463 7.331 -5.113 1.00 61.06 107 GLY A O 1
ATOM 856 N N . PHE A 1 108 ? 10.668 6.498 -6.177 1.00 62.09 108 PHE A N 1
ATOM 857 C CA . PHE A 1 108 ? 11.187 5.156 -6.444 1.00 62.09 108 PHE A CA 1
ATOM 858 C C . PHE A 1 108 ? 11.572 4.934 -7.911 1.00 62.09 108 PHE A C 1
ATOM 860 O O . PHE A 1 108 ? 11.867 3.805 -8.288 1.00 62.09 108 PHE A O 1
ATOM 867 N N . GLY A 1 109 ? 11.550 5.994 -8.724 1.00 76.00 109 GLY A N 1
ATOM 868 C CA . GLY A 1 109 ? 11.916 5.954 -10.133 1.00 76.00 109 GLY A CA 1
ATOM 869 C C . GLY A 1 109 ? 10.755 6.232 -11.080 1.00 76.00 109 GLY A C 1
ATOM 870 O O . GLY A 1 109 ? 9.812 6.952 -10.736 1.00 76.00 109 GLY A O 1
ATOM 871 N N . VAL A 1 110 ? 10.875 5.724 -12.301 1.00 84.44 110 VAL A N 1
ATOM 872 C CA . VAL A 1 110 ? 9.926 5.934 -13.395 1.00 84.44 110 VAL A CA 1
ATOM 873 C C . VAL A 1 110 ? 9.216 4.621 -13.690 1.00 84.44 110 VAL A C 1
ATOM 875 O O . VAL A 1 110 ? 9.828 3.560 -13.664 1.00 84.44 110 VAL A O 1
ATOM 878 N N . VAL A 1 111 ? 7.917 4.680 -13.951 1.00 89.69 111 VAL A N 1
ATOM 879 C CA . VAL A 1 111 ? 7.113 3.510 -14.293 1.00 89.69 111 VAL A CA 1
ATOM 880 C C . VAL A 1 111 ? 6.570 3.683 -15.702 1.00 89.69 111 VAL A C 1
ATOM 882 O O . VAL A 1 111 ? 5.911 4.680 -16.005 1.00 89.69 111 VAL A O 1
ATOM 885 N N . TYR A 1 112 ? 6.831 2.691 -16.543 1.00 92.88 112 TYR A N 1
ATOM 886 C CA . TYR A 1 112 ? 6.268 2.564 -17.881 1.00 92.88 112 TYR A CA 1
ATOM 887 C C . TYR A 1 112 ? 5.255 1.430 -17.903 1.00 92.88 112 TYR A C 1
ATOM 889 O O . TYR A 1 112 ? 5.388 0.435 -17.191 1.00 92.88 112 TYR A O 1
ATOM 897 N N . LYS A 1 113 ? 4.247 1.556 -18.753 1.00 94.56 113 LYS A N 1
ATOM 898 C CA . LYS A 1 113 ? 3.467 0.411 -19.200 1.00 94.56 113 LYS A CA 1
ATOM 899 C C . LYS A 1 113 ? 4.322 -0.364 -20.184 1.00 94.56 113 LYS A C 1
ATOM 901 O O . LYS A 1 113 ? 5.105 0.231 -20.917 1.00 94.56 113 LYS A O 1
ATOM 906 N N . GLY A 1 114 ? 4.156 -1.670 -20.242 1.00 94.50 114 GLY A N 1
ATOM 907 C CA . GLY A 1 114 ? 4.836 -2.484 -21.233 1.00 94.50 114 GLY A CA 1
ATOM 908 C C . GLY A 1 114 ? 4.174 -3.832 -21.412 1.00 94.50 114 GLY A C 1
ATOM 909 O O . GLY A 1 114 ? 3.093 -4.094 -20.876 1.00 94.50 114 GLY A O 1
ATOM 910 N N . THR A 1 115 ? 4.850 -4.696 -22.154 1.00 95.25 115 THR A N 1
ATOM 911 C CA . THR A 1 115 ? 4.474 -6.101 -22.285 1.00 95.25 115 THR A CA 1
ATOM 912 C C . THR A 1 115 ? 5.655 -6.997 -21.968 1.00 95.25 115 THR A C 1
ATOM 914 O O . THR A 1 115 ? 6.772 -6.703 -22.384 1.00 95.25 115 THR A O 1
ATOM 917 N N . TRP A 1 116 ? 5.391 -8.105 -21.285 1.00 93.06 116 TRP A N 1
ATOM 918 C CA . TRP A 1 116 ? 6.324 -9.209 -21.104 1.00 93.06 116 TRP A CA 1
ATOM 919 C C . TRP A 1 116 ? 5.687 -10.477 -21.677 1.00 93.06 116 TRP A C 1
ATOM 921 O O . TRP A 1 116 ? 4.612 -10.868 -21.225 1.00 93.06 116 TRP A O 1
ATOM 931 N N . ASN A 1 117 ? 6.288 -11.078 -22.711 1.00 89.88 117 ASN A N 1
ATOM 932 C CA . ASN A 1 117 ? 5.707 -12.221 -23.440 1.00 89.88 117 ASN A CA 1
ATOM 933 C C . ASN A 1 117 ? 4.247 -11.986 -23.889 1.00 89.88 117 ASN A C 1
ATOM 935 O O . ASN A 1 117 ? 3.381 -12.851 -23.761 1.00 89.88 117 ASN A O 1
ATOM 939 N N . GLY A 1 118 ? 3.949 -10.771 -24.363 1.00 83.19 118 GLY A N 1
ATOM 940 C CA . GLY A 1 118 ? 2.603 -10.358 -24.781 1.00 83.19 118 GLY A CA 1
ATOM 941 C C . GLY A 1 118 ? 1.622 -10.056 -23.638 1.00 83.19 118 GLY A C 1
ATOM 942 O O . GLY A 1 118 ? 0.527 -9.560 -23.894 1.00 83.19 118 GLY A O 1
ATOM 943 N N . VAL A 1 119 ? 1.997 -10.289 -22.376 1.00 87.31 119 VAL A N 1
ATOM 944 C CA . VAL A 1 119 ? 1.181 -9.957 -21.198 1.00 87.31 119 VAL A CA 1
ATOM 945 C C . VAL A 1 119 ? 1.459 -8.520 -20.766 1.00 87.31 119 VAL A C 1
ATOM 947 O O . VAL A 1 119 ? 2.614 -8.122 -20.643 1.00 87.31 119 VAL A O 1
ATOM 950 N N . ALA A 1 120 ? 0.412 -7.734 -20.509 1.00 90.06 120 ALA A N 1
ATOM 951 C CA . ALA A 1 120 ? 0.559 -6.360 -20.029 1.00 90.06 120 ALA A CA 1
ATOM 952 C C . ALA A 1 120 ? 1.198 -6.308 -18.627 1.00 90.06 120 ALA A C 1
ATOM 954 O O . ALA A 1 120 ? 0.732 -6.967 -17.695 1.00 90.06 120 ALA A O 1
ATOM 955 N N . VAL A 1 121 ? 2.235 -5.484 -18.473 1.00 94.44 121 VAL A N 1
ATOM 956 C CA . VAL A 1 121 ? 3.025 -5.330 -17.240 1.00 94.44 121 VAL A CA 1
ATOM 957 C C . VAL A 1 121 ? 3.341 -3.861 -16.961 1.00 94.44 121 VAL A C 1
ATOM 959 O O . VAL A 1 121 ? 3.267 -3.010 -17.850 1.00 94.44 121 VAL A O 1
ATOM 962 N N . ALA A 1 122 ? 3.686 -3.559 -15.712 1.00 94.31 122 ALA A N 1
ATOM 963 C CA . ALA A 1 122 ? 4.331 -2.306 -15.351 1.00 94.31 122 ALA A CA 1
ATOM 964 C C . ALA A 1 122 ? 5.841 -2.540 -15.199 1.00 94.31 122 ALA A C 1
ATOM 966 O O . ALA A 1 122 ? 6.278 -3.497 -14.557 1.00 94.31 122 ALA A O 1
ATOM 967 N N . LEU A 1 123 ? 6.622 -1.655 -15.813 1.00 93.44 123 LEU A N 1
ATOM 968 C CA . LEU A 1 123 ? 8.077 -1.682 -15.861 1.00 93.44 123 LEU A CA 1
ATOM 969 C C . LEU A 1 123 ? 8.602 -0.522 -15.023 1.00 93.44 123 LEU A C 1
ATOM 971 O O . LEU A 1 123 ? 8.532 0.638 -15.434 1.00 93.44 123 LEU A O 1
ATOM 975 N N . LYS A 1 124 ? 9.098 -0.828 -13.826 1.00 89.75 124 LYS A N 1
ATOM 976 C CA . LYS A 1 124 ? 9.642 0.172 -12.903 1.00 89.75 124 LYS A CA 1
ATOM 977 C C . LYS A 1 124 ? 11.151 0.284 -13.102 1.00 89.75 124 LYS A C 1
ATOM 979 O O . LYS A 1 124 ? 11.883 -0.661 -12.812 1.00 89.75 124 LYS A O 1
ATOM 984 N N . THR A 1 125 ? 11.600 1.431 -13.595 1.00 84.31 125 THR A N 1
ATOM 985 C CA . THR A 1 125 ? 13.005 1.783 -13.821 1.00 84.31 125 THR A CA 1
ATOM 986 C C . THR A 1 125 ? 13.478 2.807 -12.794 1.00 84.31 125 THR A C 1
ATOM 988 O O . THR A 1 125 ? 12.683 3.514 -12.174 1.00 84.31 125 THR A O 1
ATOM 991 N N . PHE A 1 126 ? 14.792 2.924 -12.623 1.00 71.75 126 PHE A N 1
ATOM 992 C CA . PHE A 1 126 ? 15.401 3.964 -11.796 1.00 71.75 126 PHE A CA 1
ATOM 993 C C . PHE A 1 126 ? 15.837 5.158 -12.659 1.00 71.75 126 PHE A C 1
ATOM 995 O O . PHE A 1 126 ? 16.072 4.997 -13.855 1.00 71.75 126 PHE A O 1
ATOM 1002 N N . PRO A 1 127 ? 15.903 6.376 -12.094 1.00 58.88 127 PRO A N 1
ATOM 1003 C CA . PRO A 1 127 ? 16.130 7.591 -12.863 1.00 58.88 127 PRO A CA 1
ATOM 1004 C C . PRO A 1 127 ? 17.618 7.759 -13.222 1.00 58.88 127 PRO A C 1
ATOM 1006 O O . PRO A 1 127 ? 18.301 8.607 -12.657 1.00 58.88 127 PRO A O 1
ATOM 1009 N N . SER A 1 128 ? 18.127 6.962 -14.161 1.00 56.69 128 SER A N 1
ATOM 1010 C CA . SER A 1 128 ? 19.362 7.238 -14.905 1.00 56.69 128 SER A CA 1
ATOM 1011 C C . SER A 1 128 ? 19.363 6.479 -16.237 1.00 56.69 128 SER A C 1
ATOM 1013 O O . SER A 1 128 ? 18.945 5.329 -16.299 1.00 56.69 128 SER A O 1
ATOM 1015 N N . ASN A 1 129 ? 19.847 7.122 -17.306 1.00 48.31 129 ASN A N 1
ATOM 1016 C CA . ASN A 1 129 ? 19.854 6.574 -18.676 1.00 48.31 129 ASN A CA 1
ATOM 1017 C C . ASN A 1 129 ? 20.758 5.331 -18.844 1.00 48.31 129 ASN A C 1
ATOM 1019 O O . ASN A 1 129 ? 20.707 4.663 -19.868 1.00 48.31 129 ASN A O 1
ATOM 1023 N N . ALA A 1 130 ? 21.567 5.021 -17.829 1.00 59.12 130 ALA A N 1
ATOM 1024 C CA . ALA A 1 130 ? 22.218 3.737 -17.624 1.00 59.12 130 ALA A CA 1
ATOM 1025 C C . ALA A 1 130 ? 22.206 3.444 -16.120 1.00 59.12 130 ALA A C 1
ATOM 1027 O O . ALA A 1 130 ? 22.570 4.300 -15.304 1.00 59.12 130 ALA A O 1
ATOM 1028 N N . VAL A 1 131 ? 21.756 2.252 -15.742 1.00 66.31 131 VAL A N 1
ATOM 1029 C CA . VAL A 1 131 ? 21.760 1.800 -14.349 1.00 66.31 131 VAL A CA 1
ATOM 1030 C C . VAL A 1 131 ? 23.190 1.405 -13.963 1.00 66.31 131 VAL A C 1
ATOM 1032 O O . VAL A 1 131 ? 23.753 0.453 -14.507 1.00 66.31 131 VAL A O 1
ATOM 1035 N N . ASP A 1 132 ? 23.794 2.146 -13.029 1.00 73.31 132 ASP A N 1
ATOM 1036 C CA . ASP A 1 132 ? 25.127 1.837 -12.506 1.00 73.31 132 ASP A CA 1
ATOM 1037 C C . ASP A 1 132 ? 25.132 0.523 -11.694 1.00 73.31 132 ASP A C 1
ATOM 1039 O O . ASP A 1 132 ? 24.093 -0.063 -11.369 1.00 73.31 132 ASP A O 1
ATOM 1043 N N . ALA A 1 133 ? 26.321 0.018 -11.352 1.00 74.56 133 ALA A N 1
ATOM 1044 C CA . ALA A 1 133 ? 26.445 -1.233 -10.598 1.00 74.56 133 ALA A CA 1
ATOM 1045 C C . ALA A 1 133 ? 25.681 -1.200 -9.259 1.00 74.56 133 ALA A C 1
ATOM 1047 O O . ALA A 1 133 ? 25.123 -2.216 -8.842 1.00 74.56 133 ALA A O 1
ATOM 1048 N N . LYS A 1 134 ? 25.609 -0.030 -8.614 1.00 74.75 134 LYS A N 1
ATOM 1049 C CA . LYS A 1 134 ? 24.901 0.168 -7.349 1.00 74.75 134 LYS A CA 1
ATOM 1050 C C . LYS A 1 134 ? 23.386 0.065 -7.522 1.00 74.75 134 LYS A C 1
ATOM 1052 O O . LYS A 1 134 ? 22.738 -0.649 -6.764 1.00 74.75 134 LYS A O 1
ATOM 1057 N N . THR A 1 135 ? 22.833 0.716 -8.538 1.00 72.75 135 THR A N 1
ATOM 1058 C CA . THR A 1 135 ? 21.395 0.713 -8.817 1.00 72.75 135 THR A CA 1
ATOM 1059 C C . THR A 1 135 ? 20.931 -0.671 -9.282 1.00 72.75 135 THR A C 1
ATOM 1061 O O . THR A 1 135 ? 19.858 -1.120 -8.884 1.00 72.75 135 THR A O 1
ATOM 1064 N N . ARG A 1 136 ? 21.764 -1.420 -10.024 1.00 77.38 136 ARG A N 1
ATOM 1065 C CA . ARG A 1 136 ? 21.501 -2.840 -10.341 1.00 77.38 136 ARG A CA 1
ATOM 1066 C C . ARG A 1 136 ? 21.460 -3.717 -9.094 1.00 77.38 136 ARG A C 1
ATOM 1068 O O . ARG A 1 136 ? 20.620 -4.608 -8.989 1.00 77.38 136 ARG A O 1
ATOM 1075 N N . GLU A 1 137 ? 22.358 -3.476 -8.147 1.00 78.50 137 GLU A N 1
ATOM 1076 C CA . GLU A 1 137 ? 22.358 -4.199 -6.877 1.00 78.50 137 GLU A CA 1
ATOM 1077 C C . GLU A 1 137 ? 21.133 -3.840 -6.018 1.00 78.50 137 GLU A C 1
ATOM 1079 O O . GLU A 1 137 ? 20.545 -4.712 -5.378 1.00 78.50 137 GLU A O 1
ATOM 1084 N N . ASP A 1 138 ? 20.693 -2.582 -6.037 1.00 76.00 138 ASP A N 1
ATOM 1085 C CA . ASP A 1 138 ? 19.464 -2.160 -5.361 1.00 76.00 138 ASP A CA 1
ATOM 1086 C C . ASP A 1 138 ? 18.213 -2.790 -6.007 1.00 76.00 138 ASP A C 1
ATOM 1088 O O . ASP A 1 138 ? 17.363 -3.314 -5.281 1.00 76.00 138 ASP A O 1
ATOM 1092 N N . LEU A 1 139 ? 18.159 -2.869 -7.344 1.00 78.06 139 LEU A N 1
ATOM 1093 C CA . LEU A 1 139 ? 17.153 -3.626 -8.102 1.00 78.06 139 LEU A CA 1
ATOM 1094 C C . LEU A 1 139 ? 17.133 -5.108 -7.709 1.00 78.06 139 LEU A C 1
ATOM 1096 O O . LEU A 1 139 ? 16.071 -5.650 -7.400 1.00 78.06 139 LEU A O 1
ATOM 1100 N N . ARG A 1 140 ? 18.301 -5.767 -7.659 1.00 82.94 140 ARG A N 1
ATOM 1101 C CA . ARG A 1 140 ? 18.405 -7.167 -7.209 1.00 82.94 140 ARG A CA 1
ATOM 1102 C C . ARG A 1 140 ? 17.890 -7.339 -5.787 1.00 82.94 140 ARG A C 1
ATOM 1104 O O . ARG A 1 140 ? 17.133 -8.269 -5.515 1.00 82.94 140 ARG A O 1
ATOM 1111 N N . LYS A 1 141 ? 18.260 -6.447 -4.866 1.00 79.00 141 LYS A N 1
ATOM 1112 C CA . LYS A 1 141 ? 17.777 -6.494 -3.478 1.00 79.00 141 LYS A CA 1
ATOM 1113 C C . LYS A 1 141 ? 16.267 -6.297 -3.384 1.00 79.00 141 LYS A C 1
ATOM 1115 O O . LYS A 1 141 ? 15.640 -6.939 -2.542 1.00 79.00 141 LYS A O 1
ATOM 1120 N N . GLU A 1 142 ? 15.688 -5.409 -4.192 1.00 78.44 142 GLU A N 1
ATOM 1121 C CA . GLU A 1 142 ? 14.235 -5.218 -4.271 1.00 78.44 142 GLU A CA 1
ATOM 1122 C C . GLU A 1 142 ? 13.562 -6.492 -4.790 1.00 78.44 142 GLU A C 1
ATOM 1124 O O . GLU A 1 142 ? 12.708 -7.056 -4.103 1.00 78.44 142 GLU A O 1
ATOM 1129 N N . ALA A 1 143 ? 14.038 -7.029 -5.909 1.00 84.75 143 ALA A N 1
ATOM 1130 C CA . ALA A 1 143 ? 13.534 -8.262 -6.497 1.00 84.75 143 ALA A CA 1
ATOM 1131 C C . ALA A 1 143 ? 13.598 -9.459 -5.528 1.00 84.75 143 ALA A C 1
ATOM 1133 O O . ALA A 1 143 ? 12.616 -10.183 -5.377 1.00 84.75 143 ALA A O 1
ATOM 1134 N N . LEU A 1 144 ? 14.694 -9.623 -4.773 1.00 83.62 144 LEU A N 1
ATOM 1135 C CA . LEU A 1 144 ? 14.805 -10.667 -3.743 1.00 83.62 144 LEU A CA 1
ATOM 1136 C C . LEU A 1 144 ? 13.749 -10.539 -2.643 1.00 83.62 144 LEU A C 1
ATOM 1138 O O . LEU A 1 144 ? 13.288 -11.554 -2.120 1.00 83.62 144 LEU A O 1
ATOM 1142 N N . LYS A 1 145 ? 13.380 -9.315 -2.246 1.00 78.56 145 LYS A N 1
ATOM 1143 C CA . LYS A 1 145 ? 12.325 -9.113 -1.241 1.00 78.56 145 LYS A CA 1
ATOM 1144 C C . LYS A 1 145 ? 10.977 -9.547 -1.792 1.00 78.56 145 LYS A C 1
ATOM 1146 O O . LYS A 1 145 ? 10.270 -10.270 -1.099 1.00 78.56 145 LYS A O 1
ATOM 1151 N N . HIS A 1 146 ? 10.656 -9.146 -3.021 1.00 82.00 146 HIS A N 1
ATOM 1152 C CA . HIS A 1 146 ? 9.419 -9.546 -3.683 1.00 82.00 146 HIS A CA 1
ATOM 1153 C C . HIS A 1 146 ? 9.344 -11.067 -3.873 1.00 82.00 146 HIS A C 1
ATOM 1155 O O . HIS A 1 146 ? 8.357 -11.680 -3.481 1.00 82.00 146 HIS A O 1
ATOM 1161 N N . GLN A 1 147 ? 10.412 -11.689 -4.375 1.00 83.38 147 GLN A N 1
ATOM 1162 C CA . GLN A 1 147 ? 10.473 -13.125 -4.664 1.00 83.38 147 GLN A CA 1
ATOM 1163 C C . GLN A 1 147 ? 10.341 -14.011 -3.417 1.00 83.38 147 GLN A C 1
ATOM 1165 O O . GLN A 1 147 ? 9.835 -15.127 -3.494 1.00 83.38 147 GLN A O 1
ATOM 1170 N N . ARG A 1 148 ? 10.791 -13.535 -2.250 1.00 78.62 148 ARG A N 1
ATOM 1171 C CA . ARG A 1 148 ? 10.653 -14.277 -0.985 1.00 78.62 148 ARG A CA 1
ATOM 1172 C C . ARG A 1 148 ? 9.224 -14.294 -0.450 1.00 78.62 148 ARG A C 1
ATOM 1174 O O . ARG A 1 148 ? 8.934 -15.085 0.446 1.00 78.62 148 ARG A O 1
ATOM 1181 N N . MET A 1 149 ? 8.346 -13.430 -0.950 1.00 80.81 149 MET A N 1
ATOM 1182 C CA . MET A 1 149 ? 6.963 -13.388 -0.506 1.00 80.81 149 MET A CA 1
ATOM 1183 C C . MET A 1 149 ? 6.092 -14.328 -1.322 1.00 80.81 149 MET A C 1
ATOM 1185 O O . MET A 1 149 ? 6.166 -14.379 -2.545 1.00 80.81 149 MET A O 1
ATOM 1189 N N . LYS A 1 150 ? 5.188 -15.028 -0.636 1.00 77.69 150 LYS A N 1
ATOM 1190 C CA . LYS A 1 150 ? 4.119 -15.766 -1.312 1.00 77.69 150 LYS A CA 1
ATOM 1191 C C . LYS A 1 150 ? 3.168 -14.787 -2.005 1.00 77.69 150 LYS A C 1
ATOM 1193 O O . LYS A 1 150 ? 2.881 -13.721 -1.458 1.00 77.69 150 LYS A O 1
ATOM 1198 N N . ASN A 1 151 ? 2.635 -15.179 -3.159 1.00 85.88 151 ASN A N 1
ATOM 1199 C CA . ASN A 1 151 ? 1.608 -14.406 -3.857 1.00 85.88 151 ASN A CA 1
ATOM 1200 C C . ASN A 1 151 ? 0.362 -14.230 -2.979 1.00 85.88 151 ASN A C 1
ATOM 1202 O O . ASN A 1 151 ? -0.033 -15.140 -2.247 1.00 85.88 151 ASN A O 1
ATOM 1206 N N . HIS A 1 152 ? -0.260 -13.056 -3.063 1.00 91.69 152 HIS A N 1
ATOM 1207 C CA . HIS A 1 152 ? -1.476 -12.725 -2.327 1.00 91.69 152 HIS A CA 1
ATOM 1208 C C . HIS A 1 152 ? -2.351 -11.781 -3.164 1.00 91.69 152 HIS A C 1
ATOM 1210 O O . HIS A 1 152 ? -1.805 -10.877 -3.795 1.00 91.69 152 HIS A O 1
ATOM 1216 N N . PRO A 1 153 ? -3.690 -11.931 -3.166 1.00 91.00 153 PRO A N 1
ATOM 1217 C CA . PRO A 1 153 ? -4.582 -11.127 -4.007 1.00 91.00 153 PRO A CA 1
ATOM 1218 C C . PRO A 1 153 ? -4.462 -9.617 -3.774 1.00 91.00 153 PRO A C 1
ATOM 1220 O O . PRO A 1 153 ? -4.578 -8.858 -4.727 1.00 91.00 153 PRO A O 1
ATOM 1223 N N . ASN A 1 154 ? -4.184 -9.187 -2.539 1.00 94.81 154 ASN A N 1
ATOM 1224 C CA . ASN A 1 154 ? -4.054 -7.769 -2.170 1.00 94.81 154 ASN A CA 1
ATOM 1225 C C . ASN A 1 154 ? -2.607 -7.255 -2.096 1.00 94.81 154 ASN A C 1
ATOM 1227 O O . ASN A 1 154 ? -2.346 -6.239 -1.455 1.00 94.81 154 ASN A O 1
ATOM 1231 N N . ILE A 1 155 ? -1.660 -7.953 -2.725 1.00 93.69 155 ILE A N 1
ATOM 1232 C CA . ILE A 1 155 ? -0.273 -7.508 -2.905 1.00 93.69 155 ILE A CA 1
ATOM 1233 C C . ILE A 1 155 ? 0.016 -7.479 -4.402 1.00 93.69 155 ILE A C 1
ATOM 1235 O O . ILE A 1 155 ? -0.409 -8.384 -5.122 1.00 93.69 155 ILE A O 1
ATOM 1239 N N . ILE A 1 156 ? 0.705 -6.441 -4.879 1.00 93.00 156 ILE A N 1
ATOM 1240 C CA . ILE A 1 156 ? 1.057 -6.340 -6.297 1.00 93.00 156 ILE A CA 1
ATOM 1241 C C . ILE A 1 156 ? 1.941 -7.523 -6.704 1.00 93.00 156 ILE A C 1
ATOM 1243 O O . ILE A 1 156 ? 2.920 -7.840 -6.019 1.00 93.00 156 ILE A O 1
ATOM 1247 N N . SER A 1 157 ? 1.576 -8.211 -7.788 1.00 90.81 157 SER A N 1
ATOM 1248 C CA . SER A 1 157 ? 2.331 -9.391 -8.212 1.00 90.81 157 SER A CA 1
ATOM 1249 C C . SER A 1 157 ? 3.681 -8.977 -8.794 1.00 90.81 157 SER A C 1
ATOM 1251 O O . SER A 1 157 ? 3.776 -8.006 -9.545 1.00 90.81 157 SER A O 1
ATOM 1253 N N . PHE A 1 158 ? 4.719 -9.736 -8.459 1.00 91.12 158 PHE A N 1
ATOM 1254 C CA . PHE A 1 158 ? 6.064 -9.575 -8.998 1.00 91.12 158 PHE A CA 1
ATOM 1255 C C . PHE A 1 158 ? 6.350 -10.699 -9.990 1.00 91.12 158 PHE A C 1
ATOM 1257 O O . PHE A 1 158 ? 6.116 -11.865 -9.670 1.00 91.12 158 PHE A O 1
ATOM 1264 N N . TYR A 1 159 ? 6.850 -10.349 -11.174 1.00 90.44 159 TYR A N 1
ATOM 1265 C CA . TYR A 1 159 ? 7.139 -11.315 -12.235 1.00 90.44 159 TYR A CA 1
ATOM 1266 C C . TYR A 1 159 ? 8.630 -11.553 -12.442 1.00 90.44 159 TYR A C 1
ATOM 1268 O O . TYR A 1 159 ? 9.003 -12.633 -12.881 1.00 90.44 159 TYR A O 1
ATOM 1276 N N . GLY A 1 160 ? 9.486 -10.590 -12.107 1.00 91.62 160 GLY A N 1
ATOM 1277 C CA . GLY A 1 160 ? 10.931 -10.739 -12.235 1.00 91.62 160 GLY A CA 1
ATOM 1278 C C . GLY A 1 160 ? 11.646 -9.400 -12.354 1.00 91.62 160 GLY A C 1
ATOM 1279 O O . GLY A 1 160 ? 11.045 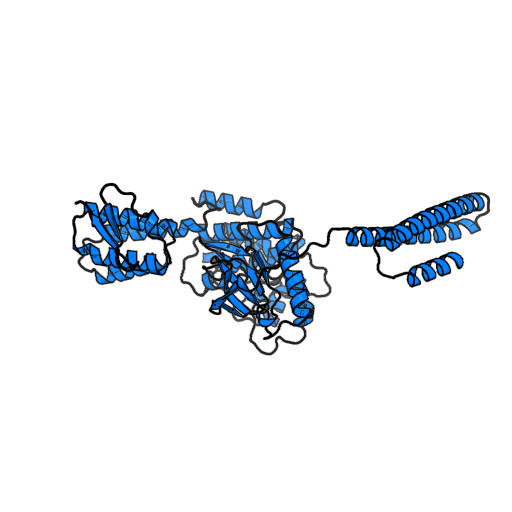-8.331 -12.225 1.00 91.62 160 GLY A O 1
ATOM 1280 N N . VAL A 1 161 ? 12.950 -9.457 -12.595 1.00 92.00 161 VAL A N 1
ATOM 1281 C CA . VAL A 1 161 ? 13.787 -8.282 -12.854 1.00 92.00 161 VAL A CA 1
ATOM 1282 C C . VAL A 1 161 ? 14.498 -8.442 -14.189 1.00 92.00 161 VAL A C 1
ATOM 1284 O O . VAL A 1 161 ? 14.979 -9.518 -14.511 1.00 92.00 161 VAL A O 1
ATOM 1287 N N . CYS A 1 162 ? 14.615 -7.372 -14.953 1.00 91.94 162 CYS A N 1
ATOM 1288 C CA . CYS A 1 162 ? 15.542 -7.279 -16.069 1.00 91.94 162 CYS A CA 1
ATOM 1289 C C . CYS A 1 162 ? 16.712 -6.405 -15.621 1.00 91.94 162 CYS A C 1
ATOM 1291 O O . CYS A 1 162 ? 16.492 -5.307 -15.114 1.00 91.94 162 CYS A O 1
ATOM 1293 N N . LEU A 1 163 ? 17.946 -6.889 -15.752 1.00 88.19 163 LEU A N 1
ATOM 1294 C CA . LEU A 1 163 ? 19.142 -6.152 -15.314 1.00 88.19 163 LEU A CA 1
ATOM 1295 C C . LEU A 1 163 ? 20.043 -5.726 -16.467 1.00 88.19 163 LEU A C 1
ATOM 1297 O O . LEU A 1 163 ? 20.845 -4.812 -16.284 1.00 88.19 163 LEU A O 1
ATOM 1301 N N . GLU A 1 164 ? 19.907 -6.377 -17.622 1.00 84.62 164 GLU A N 1
ATOM 1302 C CA . GLU A 1 164 ? 20.714 -6.120 -18.808 1.00 84.62 164 GLU A CA 1
ATOM 1303 C C . GLU A 1 164 ? 19.836 -6.112 -20.079 1.00 84.62 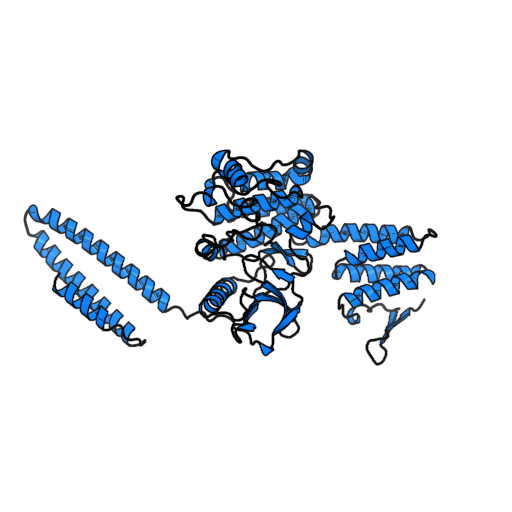164 GLU A C 1
ATOM 1305 O O . GLU A 1 164 ? 18.949 -6.962 -20.216 1.00 84.62 164 GLU A O 1
ATOM 1310 N N . PRO A 1 165 ? 20.086 -5.196 -21.033 1.00 85.31 165 PRO A N 1
ATOM 1311 C CA . PRO A 1 165 ? 21.085 -4.126 -20.969 1.00 85.31 165 PRO A CA 1
ATOM 1312 C C . PRO A 1 165 ? 20.709 -3.026 -19.956 1.00 85.31 165 PRO A C 1
ATOM 1314 O O . PRO A 1 165 ? 19.561 -2.920 -19.518 1.00 85.31 165 PRO A O 1
ATOM 1317 N N . SER A 1 166 ? 21.700 -2.238 -19.536 1.00 80.75 166 SER A N 1
ATOM 1318 C CA . SER A 1 166 ? 21.583 -1.270 -18.431 1.00 80.75 166 SER A CA 1
ATOM 1319 C C . SER A 1 166 ? 20.545 -0.163 -18.650 1.00 80.75 166 SER A C 1
ATOM 1321 O O . SER A 1 166 ? 20.033 0.380 -17.672 1.00 80.75 166 SER A O 1
ATOM 1323 N N . ASP A 1 167 ? 20.213 0.156 -19.898 1.00 81.44 167 ASP A N 1
ATOM 1324 C CA . ASP A 1 167 ? 19.170 1.102 -20.314 1.00 81.44 167 ASP A CA 1
ATOM 1325 C C . ASP A 1 167 ? 17.751 0.501 -20.253 1.00 81.44 167 ASP A C 1
ATOM 1327 O O . ASP A 1 167 ? 16.765 1.233 -20.193 1.00 81.44 167 ASP A O 1
ATOM 1331 N N . LYS A 1 168 ? 17.640 -0.833 -20.201 1.00 82.88 168 LYS A N 1
ATOM 1332 C CA . LYS A 1 168 ? 16.382 -1.584 -20.042 1.00 82.88 168 LYS A CA 1
ATOM 1333 C C . LYS A 1 168 ? 16.194 -2.174 -18.643 1.00 82.88 168 LYS A C 1
ATOM 1335 O O . LYS A 1 168 ? 15.240 -2.922 -18.410 1.00 82.88 168 LYS A O 1
ATOM 1340 N N . ALA A 1 169 ? 17.091 -1.871 -17.707 1.00 87.88 169 ALA A N 1
ATOM 1341 C CA . ALA A 1 169 ? 17.039 -2.438 -16.369 1.00 87.88 169 ALA A CA 1
ATOM 1342 C C . ALA A 1 169 ? 15.774 -1.980 -15.611 1.00 87.88 169 ALA A C 1
ATOM 1344 O O . ALA A 1 169 ? 15.551 -0.788 -15.383 1.00 87.88 169 ALA A O 1
ATOM 1345 N N . CYS A 1 170 ? 14.927 -2.936 -15.226 1.00 90.19 170 CYS A N 1
ATOM 1346 C CA . CYS A 1 170 ? 13.619 -2.680 -14.629 1.00 90.19 170 CYS A CA 1
ATOM 1347 C C . CYS A 1 170 ? 13.112 -3.840 -13.763 1.00 90.19 170 CYS A C 1
ATOM 1349 O O . CYS A 1 170 ? 13.482 -4.997 -13.953 1.00 90.19 170 CYS A O 1
ATOM 1351 N N . LEU A 1 171 ? 12.210 -3.535 -12.828 1.00 91.12 171 LEU A N 1
ATOM 1352 C CA . LEU A 1 171 ? 11.350 -4.539 -12.198 1.00 91.12 171 LEU A CA 1
ATOM 1353 C C . LEU A 1 171 ? 10.105 -4.730 -13.052 1.00 91.12 171 LEU A C 1
ATOM 1355 O O . LEU A 1 171 ? 9.460 -3.752 -13.437 1.00 91.12 171 LEU A O 1
ATOM 1359 N N . VAL A 1 172 ? 9.756 -5.990 -13.289 1.00 93.19 172 VAL A N 1
ATOM 1360 C CA . VAL A 1 172 ? 8.563 -6.380 -14.035 1.00 93.19 172 VAL A CA 1
ATOM 1361 C C . VAL A 1 172 ? 7.503 -6.823 -13.035 1.00 93.19 172 VAL A C 1
ATOM 1363 O O . VAL A 1 172 ? 7.667 -7.817 -12.320 1.00 93.19 172 VAL A O 1
ATOM 1366 N N . ILE A 1 173 ? 6.421 -6.053 -12.955 1.00 92.62 173 ILE A N 1
ATOM 1367 C CA . ILE A 1 173 ? 5.328 -6.259 -12.000 1.00 92.62 173 ILE A CA 1
ATOM 1368 C C . ILE A 1 173 ? 3.969 -6.212 -12.700 1.00 92.62 173 ILE A C 1
ATOM 1370 O O . ILE A 1 173 ? 3.842 -5.781 -13.848 1.00 92.62 173 ILE A O 1
ATOM 1374 N N . GLU A 1 174 ? 2.937 -6.658 -11.993 1.00 91.69 174 GLU A N 1
ATOM 1375 C CA . GLU A 1 174 ? 1.551 -6.580 -12.449 1.00 91.69 174 GLU A CA 1
ATOM 1376 C C . GLU A 1 174 ? 1.156 -5.150 -12.837 1.00 91.69 174 GLU A C 1
ATOM 1378 O O . GLU A 1 174 ? 1.377 -4.195 -12.089 1.00 91.69 174 GLU A O 1
ATOM 1383 N N . PHE A 1 175 ? 0.520 -5.009 -14.001 1.00 92.38 175 PHE A N 1
ATOM 1384 C CA . PHE A 1 175 ? -0.073 -3.743 -14.411 1.00 92.38 175 PHE A CA 1
ATOM 1385 C C . PHE A 1 175 ? -1.451 -3.550 -13.764 1.00 92.38 175 PHE A C 1
ATOM 1387 O O . PHE A 1 175 ? -2.425 -4.220 -14.112 1.00 92.38 175 PHE A O 1
ATOM 1394 N N . ALA A 1 176 ? -1.550 -2.595 -12.839 1.00 89.94 176 ALA A N 1
ATOM 1395 C CA . ALA A 1 176 ? -2.801 -2.233 -12.182 1.00 89.94 176 ALA A CA 1
ATOM 1396 C C . ALA A 1 176 ? -3.558 -1.149 -12.972 1.00 89.94 176 ALA A C 1
ATOM 1398 O O . ALA A 1 176 ? -3.352 0.051 -12.789 1.00 89.94 176 ALA A O 1
ATOM 1399 N N . SER A 1 177 ? -4.456 -1.577 -13.862 1.00 85.50 177 SER A N 1
ATOM 1400 C CA . SER A 1 177 ? -5.145 -0.693 -14.816 1.00 85.50 177 SER A CA 1
ATOM 1401 C C . SER A 1 177 ? -6.092 0.341 -14.191 1.00 85.50 177 SER A C 1
ATOM 1403 O O . SER A 1 177 ? -6.527 1.261 -14.875 1.00 85.50 177 SER A O 1
ATOM 1405 N N . GLY A 1 178 ? -6.471 0.182 -12.921 1.00 83.38 178 GLY A N 1
ATOM 1406 C CA . GLY A 1 178 ? -7.381 1.081 -12.210 1.00 83.38 178 GLY A CA 1
ATOM 1407 C C . GLY A 1 178 ? -6.707 2.296 -11.567 1.00 83.38 178 GLY A C 1
ATOM 1408 O O . GLY A 1 178 ? -7.416 3.084 -10.934 1.00 83.38 178 GLY A O 1
ATOM 1409 N N . GLY A 1 179 ? -5.385 2.441 -11.724 1.00 89.38 179 GLY A N 1
ATOM 1410 C CA . GLY A 1 179 ? -4.597 3.538 -11.163 1.00 89.38 179 GLY A CA 1
ATOM 1411 C C . GLY A 1 179 ? -4.394 3.417 -9.652 1.00 89.38 179 GLY A C 1
ATOM 1412 O O . GLY A 1 179 ? -4.493 2.329 -9.080 1.00 89.38 179 GLY A O 1
ATOM 1413 N N . THR A 1 180 ? -4.098 4.542 -9.002 1.00 91.69 180 THR A N 1
ATOM 1414 C CA . THR A 1 180 ? -3.909 4.598 -7.546 1.00 91.69 180 THR A CA 1
ATOM 1415 C C . THR A 1 180 ? -5.239 4.778 -6.810 1.00 91.69 180 THR A C 1
ATOM 1417 O O . THR A 1 180 ? -6.196 5.361 -7.330 1.00 91.69 180 THR A O 1
ATOM 1420 N N . LEU A 1 181 ? -5.303 4.323 -5.557 1.00 94.38 181 LEU A N 1
ATOM 1421 C CA . LEU A 1 181 ? -6.420 4.628 -4.665 1.00 94.38 181 LEU A CA 1
ATOM 1422 C C . LEU A 1 181 ? -6.512 6.138 -4.395 1.00 94.38 181 LEU A C 1
ATOM 1424 O O . LEU A 1 181 ? -7.616 6.660 -4.280 1.00 94.38 181 LEU A O 1
ATOM 1428 N N . PHE A 1 182 ? -5.382 6.849 -4.358 1.00 92.81 182 PHE A N 1
ATOM 1429 C CA . PHE A 1 182 ? -5.356 8.311 -4.257 1.00 92.81 182 PHE A CA 1
ATOM 1430 C C . PHE A 1 182 ? -6.173 8.962 -5.384 1.00 92.81 182 PHE A C 1
ATOM 1432 O O . PHE A 1 182 ? -7.104 9.722 -5.124 1.00 92.81 182 PHE A O 1
ATOM 1439 N N . ASP A 1 183 ? -5.905 8.602 -6.643 1.00 87.31 183 ASP A N 1
ATOM 1440 C CA . ASP A 1 183 ? -6.653 9.142 -7.784 1.00 87.31 183 ASP A CA 1
ATOM 1441 C C . ASP A 1 183 ? -8.139 8.761 -7.715 1.00 87.31 183 ASP A C 1
ATOM 1443 O O . ASP A 1 183 ? -9.010 9.578 -8.014 1.00 87.31 183 ASP A O 1
ATOM 1447 N N . ARG A 1 184 ? -8.448 7.541 -7.253 1.00 87.44 184 ARG A N 1
ATOM 1448 C CA . ARG A 1 184 ? -9.831 7.085 -7.049 1.00 87.44 184 ARG A CA 1
ATOM 1449 C C . ARG A 1 184 ? -10.591 7.920 -6.020 1.00 87.44 184 ARG A C 1
ATOM 1451 O O . ARG A 1 184 ? -11.792 8.118 -6.190 1.00 87.44 184 ARG A O 1
ATOM 1458 N N . ILE A 1 185 ? -9.925 8.353 -4.954 1.00 89.50 185 ILE A N 1
ATOM 1459 C CA . ILE A 1 185 ? -10.539 9.131 -3.876 1.00 89.50 185 ILE A CA 1
ATOM 1460 C C . ILE A 1 185 ? -10.694 10.598 -4.290 1.00 89.50 185 ILE A C 1
ATOM 1462 O O . ILE A 1 185 ? -11.759 11.165 -4.070 1.00 89.50 185 ILE A O 1
ATOM 1466 N N . TYR A 1 186 ? -9.672 11.200 -4.908 1.00 86.81 186 TYR A N 1
ATOM 1467 C CA . TYR A 1 186 ? -9.622 12.658 -5.093 1.00 86.81 186 TYR A CA 1
ATOM 1468 C C . TYR A 1 186 ? -9.914 13.148 -6.508 1.00 86.81 186 TYR A C 1
ATOM 1470 O O . TYR A 1 186 ? -10.388 14.267 -6.672 1.00 86.81 186 TYR A O 1
ATOM 1478 N N . LYS A 1 187 ? -9.614 12.350 -7.538 1.00 79.69 187 LYS A N 1
ATOM 1479 C CA . LYS A 1 187 ? -9.730 12.784 -8.943 1.00 79.69 187 LYS A CA 1
ATOM 1480 C C . LYS A 1 187 ? -10.956 12.226 -9.648 1.00 79.69 187 LYS A C 1
ATOM 1482 O O . LYS A 1 187 ? -11.347 12.743 -10.689 1.00 79.69 187 LYS A O 1
ATOM 1487 N N . ILE A 1 188 ? -11.540 11.160 -9.111 1.00 75.69 188 ILE A N 1
ATOM 1488 C CA . ILE A 1 188 ? -12.722 10.520 -9.680 1.00 75.69 188 ILE A CA 1
ATOM 1489 C C . ILE A 1 188 ? -13.920 10.845 -8.798 1.00 75.69 188 ILE A C 1
ATOM 1491 O O . ILE A 1 188 ? -13.914 10.562 -7.596 1.00 75.69 188 ILE A O 1
ATOM 1495 N N . ASP A 1 189 ? -14.956 11.407 -9.415 1.00 72.62 189 ASP A N 1
ATOM 1496 C CA . ASP A 1 189 ? -16.237 11.641 -8.762 1.00 72.62 189 ASP A CA 1
ATOM 1497 C C . ASP A 1 189 ? -16.994 10.313 -8.628 1.00 72.62 189 ASP A C 1
ATOM 1499 O O . ASP A 1 189 ? -17.671 9.841 -9.541 1.00 72.62 189 ASP A O 1
ATOM 1503 N N . ILE A 1 190 ? -16.758 9.630 -7.509 1.00 74.56 190 ILE A N 1
ATOM 1504 C CA . ILE A 1 190 ? -17.385 8.359 -7.159 1.00 74.56 190 ILE A CA 1
ATOM 1505 C C . ILE A 1 190 ? -17.874 8.436 -5.720 1.00 74.56 190 ILE A C 1
ATOM 1507 O O . ILE A 1 190 ? -17.127 8.815 -4.820 1.00 74.56 190 ILE A O 1
ATOM 1511 N N . ASP A 1 191 ? -19.110 8.015 -5.474 1.00 77.25 191 ASP A N 1
ATOM 1512 C CA . ASP A 1 191 ? -19.585 7.865 -4.106 1.00 77.25 191 ASP A CA 1
ATOM 1513 C C . ASP A 1 191 ? -18.982 6.605 -3.469 1.00 77.25 191 ASP A C 1
ATOM 1515 O O . ASP A 1 191 ? -19.271 5.470 -3.864 1.00 77.25 191 ASP A O 1
ATOM 1519 N N . ILE A 1 192 ? -18.131 6.796 -2.459 1.00 84.00 192 ILE A N 1
ATOM 1520 C CA . ILE A 1 192 ? -17.605 5.692 -1.655 1.00 84.00 192 ILE A CA 1
ATOM 1521 C C . ILE A 1 192 ? -18.634 5.376 -0.571 1.00 84.00 192 ILE A C 1
ATOM 1523 O O . ILE A 1 192 ? -18.588 5.881 0.548 1.00 84.00 192 ILE A O 1
ATOM 1527 N N . SER A 1 193 ? -19.590 4.520 -0.923 1.00 85.62 193 SER A N 1
ATOM 1528 C CA . SER A 1 193 ? -20.596 4.026 0.016 1.00 85.62 193 SER A CA 1
ATOM 1529 C C . SER A 1 193 ? -19.970 3.257 1.188 1.00 85.62 193 SER A C 1
ATOM 1531 O O . SER A 1 193 ? -18.861 2.727 1.097 1.00 85.62 193 SER A O 1
ATOM 1533 N N . THR A 1 194 ? -20.692 3.146 2.308 1.00 87.69 194 THR A N 1
ATOM 1534 C CA . THR A 1 194 ? -20.223 2.402 3.490 1.00 87.69 194 THR A CA 1
ATOM 1535 C C . THR A 1 194 ? -19.814 0.956 3.180 1.00 87.69 194 THR A C 1
ATOM 1537 O O . THR A 1 194 ? -18.748 0.552 3.649 1.00 87.69 194 THR A O 1
ATOM 1540 N N . PRO A 1 195 ? -20.560 0.182 2.365 1.00 85.56 195 PRO A N 1
ATOM 1541 C CA . PRO A 1 195 ? -20.119 -1.149 1.956 1.00 85.56 195 PRO A CA 1
ATOM 1542 C C . PRO A 1 195 ? -18.805 -1.137 1.165 1.00 85.56 195 PRO A C 1
ATOM 1544 O O . PRO A 1 195 ? -17.924 -1.944 1.452 1.00 85.56 195 PRO A O 1
ATOM 1547 N N . LEU A 1 196 ? -18.629 -0.200 0.223 1.00 84.50 196 LEU A N 1
ATOM 1548 C CA . LEU A 1 196 ? -17.391 -0.094 -0.556 1.00 84.50 196 LEU A CA 1
ATOM 1549 C C . LEU A 1 196 ? -16.196 0.285 0.331 1.00 84.50 196 LEU A C 1
ATOM 1551 O O . LEU A 1 196 ? -15.143 -0.338 0.238 1.00 84.50 196 LEU A O 1
ATOM 1555 N N . ALA A 1 197 ? -16.378 1.246 1.241 1.00 91.50 197 ALA A N 1
ATOM 1556 C CA . ALA A 1 197 ? -15.356 1.649 2.206 1.00 91.50 197 ALA A CA 1
ATOM 1557 C C . ALA A 1 197 ? -14.901 0.476 3.091 1.00 91.50 197 ALA A C 1
ATOM 1559 O O . ALA A 1 197 ? -13.706 0.278 3.309 1.00 91.50 197 ALA A O 1
ATOM 1560 N N . LEU A 1 198 ? -15.850 -0.327 3.586 1.00 90.44 198 LEU A N 1
ATOM 1561 C CA . LEU A 1 198 ? -15.551 -1.525 4.373 1.00 90.44 198 LEU A CA 1
ATOM 1562 C C . LEU A 1 198 ? -14.837 -2.587 3.535 1.00 90.44 198 LEU A C 1
ATOM 1564 O O . LEU A 1 198 ? -13.903 -3.218 4.019 1.00 90.44 198 LEU A O 1
ATOM 1568 N N . ALA A 1 199 ? -15.230 -2.771 2.280 1.00 88.00 199 ALA A N 1
ATOM 1569 C CA . ALA A 1 199 ? -14.599 -3.752 1.415 1.00 88.00 199 ALA A CA 1
ATOM 1570 C C . ALA A 1 199 ? -13.150 -3.356 1.059 1.00 88.00 199 ALA A C 1
ATOM 1572 O O . ALA A 1 199 ? -12.245 -4.180 1.179 1.00 88.00 199 ALA A O 1
ATOM 1573 N N . TYR A 1 200 ? -12.889 -2.073 0.779 1.00 94.25 200 TYR A N 1
ATOM 1574 C CA . TYR A 1 200 ? -11.525 -1.542 0.674 1.00 94.25 200 TYR A CA 1
ATOM 1575 C C . TYR A 1 200 ? -10.722 -1.744 1.961 1.00 94.25 200 TYR A C 1
ATOM 1577 O O . TYR A 1 200 ? -9.576 -2.192 1.914 1.00 94.25 200 TYR A O 1
ATOM 1585 N N . ALA A 1 201 ? -11.319 -1.466 3.124 1.00 96.50 201 ALA A N 1
ATOM 1586 C CA . ALA A 1 201 ? -10.654 -1.683 4.404 1.00 96.50 201 ALA A CA 1
ATOM 1587 C C . ALA A 1 201 ? -10.286 -3.160 4.620 1.00 96.50 201 ALA A C 1
ATOM 1589 O O . ALA A 1 201 ? -9.194 -3.457 5.106 1.00 96.50 201 ALA A O 1
ATOM 1590 N N . PHE A 1 202 ? -11.162 -4.086 4.227 1.00 94.31 202 PHE A N 1
ATOM 1591 C CA . PHE A 1 202 ? -10.907 -5.522 4.310 1.00 94.31 202 PHE A CA 1
ATOM 1592 C C . PHE A 1 202 ? -9.702 -5.937 3.456 1.00 94.31 202 PHE A C 1
ATOM 1594 O O . PHE A 1 202 ? -8.799 -6.611 3.956 1.00 94.31 202 PHE A O 1
ATOM 1601 N N . GLU A 1 203 ? -9.661 -5.496 2.197 1.00 94.69 203 GLU A N 1
ATOM 1602 C CA . GLU A 1 203 ? -8.580 -5.788 1.249 1.00 94.69 203 GLU A CA 1
ATOM 1603 C C . GLU A 1 203 ? -7.228 -5.215 1.702 1.00 94.69 203 GLU A C 1
ATOM 1605 O O . GLU A 1 203 ? -6.217 -5.923 1.698 1.00 94.69 203 GLU A O 1
ATOM 1610 N N . LEU A 1 204 ? -7.211 -3.963 2.175 1.00 97.19 204 LEU A N 1
ATOM 1611 C CA . LEU A 1 204 ? -6.011 -3.316 2.716 1.00 97.19 204 LEU A CA 1
ATOM 1612 C C . LEU A 1 204 ? -5.453 -4.070 3.927 1.00 97.19 204 LEU A C 1
ATOM 1614 O O . LEU A 1 204 ? -4.250 -4.331 4.007 1.00 97.19 204 LEU A O 1
ATOM 1618 N N . VAL A 1 205 ? -6.328 -4.458 4.860 1.00 97.00 205 VAL A N 1
ATOM 1619 C CA . VAL A 1 205 ? -5.925 -5.213 6.053 1.00 97.00 205 VAL A CA 1
ATOM 1620 C C . VAL A 1 205 ? -5.415 -6.596 5.662 1.00 97.00 205 VAL A C 1
ATOM 1622 O O . VAL A 1 205 ? -4.411 -7.039 6.211 1.00 97.00 205 VAL A O 1
ATOM 1625 N N . ALA A 1 206 ? -6.054 -7.272 4.703 1.00 94.81 206 ALA A N 1
ATOM 1626 C CA . ALA A 1 206 ? -5.603 -8.575 4.219 1.00 94.81 206 ALA A CA 1
ATOM 1627 C C . ALA A 1 206 ? -4.194 -8.514 3.609 1.00 94.81 206 ALA A C 1
ATOM 1629 O O . ALA A 1 206 ? -3.341 -9.329 3.965 1.00 94.81 206 ALA A O 1
ATOM 1630 N N . GLY A 1 207 ? -3.921 -7.516 2.762 1.00 95.19 207 GLY A N 1
ATOM 1631 C CA . GLY A 1 207 ? -2.579 -7.279 2.226 1.00 95.19 207 GLY A CA 1
ATOM 1632 C C . GLY A 1 207 ? -1.555 -7.020 3.334 1.00 95.19 207 GLY A C 1
ATOM 1633 O O . GLY A 1 207 ? -0.504 -7.658 3.380 1.00 95.19 207 GLY A O 1
ATOM 1634 N N . LEU A 1 208 ? -1.875 -6.143 4.286 1.00 95.88 208 LEU A N 1
ATOM 1635 C CA . LEU A 1 208 ? -0.928 -5.771 5.334 1.00 95.88 208 LEU A CA 1
ATOM 1636 C C . LEU A 1 208 ? -0.642 -6.920 6.317 1.00 95.88 208 LEU A C 1
ATOM 1638 O O . LEU A 1 208 ? 0.513 -7.150 6.676 1.00 95.88 208 LEU A O 1
ATOM 1642 N N . VAL A 1 209 ? -1.664 -7.706 6.679 1.00 95.12 209 VAL A N 1
ATOM 1643 C CA . VAL A 1 209 ? -1.510 -8.957 7.447 1.00 95.12 209 VAL A CA 1
ATOM 1644 C C . VAL A 1 209 ? -0.560 -9.912 6.731 1.00 95.12 209 VAL A C 1
ATOM 1646 O O . VAL A 1 209 ? 0.296 -10.524 7.372 1.00 95.12 209 VAL A O 1
ATOM 1649 N N . HIS A 1 210 ? -0.699 -10.055 5.410 1.00 93.25 210 HIS A N 1
ATOM 1650 C CA . HIS A 1 210 ? 0.171 -10.920 4.620 1.00 93.25 210 HIS A CA 1
ATOM 1651 C C . HIS A 1 210 ? 1.629 -10.451 4.650 1.00 93.25 210 HIS A C 1
ATOM 1653 O O . HIS A 1 210 ? 2.517 -11.274 4.871 1.00 93.25 210 HIS A O 1
ATOM 1659 N N . LEU A 1 211 ? 1.887 -9.146 4.507 1.00 91.88 211 LEU A N 1
ATOM 1660 C CA . LEU A 1 211 ? 3.240 -8.590 4.641 1.00 91.88 211 LEU A CA 1
ATOM 1661 C C . LEU A 1 211 ? 3.836 -8.903 6.021 1.00 91.88 211 LEU A C 1
ATOM 1663 O O . LEU A 1 211 ? 4.920 -9.487 6.110 1.00 91.88 211 LEU A O 1
ATOM 1667 N N . HIS A 1 212 ? 3.102 -8.600 7.096 1.00 91.50 212 HIS A N 1
ATOM 1668 C CA . HIS A 1 212 ? 3.578 -8.795 8.471 1.00 91.50 212 HIS A CA 1
ATOM 1669 C C . HIS A 1 212 ? 3.840 -10.274 8.785 1.00 91.50 212 HIS A C 1
ATOM 1671 O O . HIS A 1 212 ? 4.867 -10.603 9.377 1.00 91.50 212 HIS A O 1
ATOM 1677 N N . LYS A 1 213 ? 2.990 -11.195 8.307 1.00 90.25 213 LYS A N 1
ATOM 1678 C CA . LYS A 1 213 ? 3.216 -12.651 8.429 1.00 90.25 213 LYS A CA 1
ATOM 1679 C C . LYS A 1 213 ? 4.503 -13.121 7.746 1.00 90.25 213 LYS A C 1
ATOM 1681 O O . LYS A 1 213 ? 5.113 -14.081 8.206 1.00 90.25 213 LYS A O 1
ATOM 1686 N N . ASN A 1 214 ? 4.936 -12.439 6.687 1.00 86.88 214 ASN A N 1
ATOM 1687 C CA . ASN A 1 214 ? 6.203 -12.701 6.002 1.00 86.88 214 ASN A CA 1
ATOM 1688 C C . ASN A 1 214 ? 7.368 -11.859 6.567 1.00 86.88 214 ASN A C 1
ATOM 1690 O O . ASN A 1 214 ? 8.408 -11.736 5.924 1.00 86.88 214 ASN A O 1
ATOM 1694 N N . SER A 1 215 ? 7.224 -11.296 7.778 1.00 86.88 215 SER A N 1
ATOM 1695 C CA . SER A 1 215 ? 8.229 -10.451 8.448 1.00 86.88 215 SER A CA 1
ATOM 1696 C C . SER A 1 215 ? 8.634 -9.208 7.643 1.00 86.88 215 SER A C 1
ATOM 1698 O O . SER A 1 215 ? 9.769 -8.728 7.731 1.00 86.88 215 SER A O 1
ATOM 1700 N N . ILE A 1 216 ? 7.706 -8.676 6.845 1.00 86.94 216 ILE A N 1
ATOM 1701 C CA . ILE A 1 216 ? 7.904 -7.485 6.021 1.00 86.94 216 ILE A CA 1
ATOM 1702 C C . ILE A 1 216 ? 6.952 -6.400 6.512 1.00 86.94 216 ILE A C 1
ATOM 1704 O O . ILE A 1 216 ? 5.748 -6.601 6.575 1.00 86.94 216 ILE A O 1
ATOM 1708 N N . CYS A 1 217 ? 7.498 -5.232 6.841 1.00 89.88 217 CYS A N 1
ATOM 1709 C CA . CYS A 1 217 ? 6.708 -4.032 7.117 1.00 89.88 217 CYS A CA 1
ATOM 1710 C C . CYS A 1 217 ? 6.743 -3.121 5.888 1.00 89.88 217 CYS A C 1
ATOM 1712 O O . CYS A 1 217 ? 7.795 -2.989 5.249 1.00 89.88 217 CYS A O 1
ATOM 1714 N N . HIS A 1 218 ? 5.630 -2.463 5.587 1.00 91.06 218 HIS A N 1
ATOM 1715 C CA . HIS A 1 218 ? 5.492 -1.595 4.424 1.00 91.06 218 HIS A CA 1
ATOM 1716 C C . HIS A 1 218 ? 6.329 -0.318 4.564 1.00 91.06 218 HIS A C 1
ATOM 1718 O O . HIS A 1 218 ? 7.111 -0.003 3.662 1.00 91.06 218 HIS A O 1
ATOM 1724 N N . ARG A 1 219 ? 6.204 0.377 5.704 1.00 89.25 219 ARG A N 1
ATOM 1725 C CA . ARG A 1 219 ? 6.928 1.591 6.141 1.00 89.25 219 ARG A CA 1
ATOM 1726 C C . ARG A 1 219 ? 6.676 2.883 5.355 1.00 89.25 219 ARG A C 1
ATOM 1728 O O . ARG A 1 219 ? 7.291 3.899 5.664 1.00 89.25 219 ARG A O 1
ATOM 1735 N N . ASP A 1 220 ? 5.825 2.835 4.340 1.00 87.44 220 ASP A N 1
ATOM 1736 C CA . ASP A 1 220 ? 5.427 3.978 3.504 1.00 87.44 220 ASP A CA 1
ATOM 1737 C C . ASP A 1 220 ? 4.006 3.737 2.971 1.00 87.44 220 ASP A C 1
ATOM 1739 O O . ASP A 1 220 ? 3.728 3.916 1.788 1.00 87.44 220 ASP A O 1
ATOM 1743 N N . LEU A 1 221 ? 3.127 3.192 3.818 1.00 93.81 221 LEU A N 1
ATOM 1744 C CA . LEU A 1 221 ? 1.749 2.914 3.428 1.00 93.81 221 LEU A CA 1
ATOM 1745 C C . LEU A 1 221 ? 0.992 4.240 3.292 1.00 93.81 221 LEU A C 1
ATOM 1747 O O . LEU A 1 221 ? 0.931 5.030 4.228 1.00 93.81 221 LEU A O 1
ATOM 1751 N N . LYS A 1 222 ? 0.417 4.472 2.116 1.00 93.50 222 LYS A N 1
ATOM 1752 C CA . LYS A 1 222 ? -0.407 5.638 1.774 1.00 93.50 222 LYS A CA 1
ATOM 1753 C C . LYS A 1 222 ? -1.248 5.312 0.550 1.00 93.50 222 LYS A C 1
ATOM 1755 O O . LYS A 1 222 ? -0.880 4.412 -0.203 1.00 93.50 222 LYS A O 1
ATOM 1760 N N . SER A 1 223 ? -2.326 6.051 0.309 1.00 94.56 223 SER A N 1
ATOM 1761 C CA . SER A 1 223 ? -3.228 5.812 -0.828 1.00 94.56 223 SER A CA 1
ATOM 1762 C C . SER A 1 223 ? -2.539 5.875 -2.204 1.00 94.56 223 SER A C 1
ATOM 1764 O O . SER A 1 223 ? -3.007 5.232 -3.141 1.00 94.56 223 SER A O 1
ATOM 1766 N N . LEU A 1 224 ? -1.400 6.574 -2.333 1.00 91.69 224 LEU A N 1
ATOM 1767 C CA . LEU A 1 224 ? -0.577 6.572 -3.555 1.00 91.69 224 LEU A CA 1
ATOM 1768 C C . LEU A 1 224 ? 0.141 5.233 -3.816 1.00 91.69 224 LEU A C 1
ATOM 1770 O O . LEU A 1 224 ? 0.418 4.915 -4.966 1.00 91.69 224 LEU A O 1
ATOM 1774 N N . ASN A 1 225 ? 0.422 4.456 -2.765 1.00 93.56 225 ASN A N 1
ATOM 1775 C CA . ASN A 1 225 ? 1.075 3.139 -2.829 1.00 93.56 225 ASN A CA 1
ATOM 1776 C C . ASN A 1 225 ? 0.051 1.986 -2.731 1.00 93.56 225 ASN A C 1
ATOM 1778 O O . ASN A 1 225 ? 0.387 0.843 -2.418 1.00 93.56 225 ASN A O 1
ATOM 1782 N N . VAL A 1 226 ? -1.229 2.291 -2.956 1.00 96.06 226 VAL A N 1
ATOM 1783 C CA . VAL A 1 226 ? -2.303 1.306 -3.089 1.00 96.06 226 VAL A CA 1
ATOM 1784 C C . VAL A 1 226 ? -2.816 1.395 -4.515 1.00 96.06 226 VAL A C 1
ATOM 1786 O O . VAL A 1 226 ? -3.349 2.423 -4.927 1.00 96.06 226 VAL A O 1
ATOM 1789 N N . LEU A 1 227 ? -2.661 0.316 -5.269 1.00 94.25 227 LEU A N 1
ATOM 1790 C CA . LEU A 1 227 ? -3.067 0.235 -6.663 1.00 94.25 227 LEU A CA 1
ATOM 1791 C C . LEU A 1 227 ? -4.395 -0.502 -6.804 1.00 94.25 227 LEU A C 1
ATOM 1793 O O . LEU A 1 227 ? -4.726 -1.372 -6.000 1.00 94.25 227 LEU A O 1
ATOM 1797 N N . ILE A 1 228 ? -5.144 -0.173 -7.850 1.00 90.19 228 ILE A N 1
ATOM 1798 C CA . ILE A 1 228 ? -6.407 -0.824 -8.191 1.00 90.19 228 ILE A CA 1
ATOM 1799 C C . ILE A 1 228 ? -6.165 -1.712 -9.413 1.00 90.19 228 ILE A C 1
ATOM 1801 O O . ILE A 1 228 ? -5.989 -1.225 -10.529 1.00 90.19 228 ILE A O 1
ATOM 1805 N N . ALA A 1 229 ? -6.136 -3.025 -9.207 1.00 84.25 229 ALA A N 1
ATOM 1806 C CA . ALA A 1 229 ? -5.945 -4.001 -10.273 1.00 84.25 229 ALA A CA 1
ATOM 1807 C C . ALA A 1 229 ? -7.235 -4.245 -11.078 1.00 84.25 229 ALA A C 1
ATOM 1809 O O . ALA A 1 229 ? -8.307 -3.696 -10.788 1.00 84.25 229 ALA A O 1
ATOM 1810 N N . ALA A 1 230 ? -7.138 -5.099 -12.101 1.00 75.19 230 ALA A N 1
ATOM 1811 C CA . ALA A 1 230 ? -8.302 -5.570 -12.844 1.00 75.19 230 ALA A CA 1
ATOM 1812 C C . ALA A 1 230 ? -9.366 -6.139 -11.885 1.00 75.19 230 ALA A C 1
ATOM 1814 O O . ALA A 1 230 ? -9.052 -6.800 -10.897 1.00 75.19 230 ALA A O 1
ATOM 1815 N N . GLY A 1 231 ? -10.640 -5.842 -12.153 1.00 68.50 231 GLY A N 1
ATOM 1816 C CA . GLY A 1 231 ? -11.729 -6.210 -11.243 1.00 68.50 231 GLY A CA 1
ATOM 1817 C C . GLY A 1 231 ? -11.825 -5.337 -9.986 1.00 68.50 231 GLY A C 1
ATOM 1818 O O . GLY A 1 231 ? -12.571 -5.678 -9.074 1.00 68.50 231 GLY A O 1
ATOM 1819 N N . GLY A 1 232 ? -11.122 -4.202 -9.923 1.00 75.44 232 GLY A N 1
ATOM 1820 C CA . GLY A 1 232 ? -11.270 -3.227 -8.838 1.00 75.44 232 GLY A CA 1
ATOM 1821 C C . GLY A 1 232 ? -10.702 -3.686 -7.494 1.00 75.44 232 GLY A C 1
ATOM 1822 O O . GLY A 1 232 ? -11.144 -3.185 -6.466 1.00 75.44 232 GLY A O 1
ATOM 1823 N N . ILE A 1 233 ? -9.773 -4.643 -7.515 1.00 85.12 233 ILE A N 1
ATOM 1824 C CA . ILE A 1 233 ? -9.136 -5.218 -6.326 1.00 85.12 233 ILE A CA 1
ATOM 1825 C C . ILE A 1 233 ? -7.990 -4.306 -5.888 1.00 85.12 233 ILE A C 1
ATOM 1827 O O . ILE A 1 233 ? -7.120 -3.977 -6.700 1.00 85.12 233 ILE A O 1
ATOM 1831 N N . LEU A 1 234 ? -7.955 -3.928 -4.612 1.00 94.88 234 LEU A N 1
ATOM 1832 C CA . LEU A 1 234 ? -6.856 -3.160 -4.039 1.00 94.88 234 LEU A CA 1
ATOM 1833 C C . LEU A 1 234 ? -5.627 -4.038 -3.815 1.00 94.88 234 LEU A C 1
ATOM 1835 O O . LEU A 1 234 ? -5.713 -5.125 -3.233 1.00 94.88 234 LEU A O 1
ATOM 1839 N N . LYS A 1 235 ? -4.465 -3.528 -4.225 1.00 94.69 235 LYS A N 1
ATOM 1840 C CA . LYS A 1 235 ? -3.161 -4.170 -4.069 1.00 94.69 235 LYS A CA 1
ATOM 1841 C C . LYS A 1 235 ? -2.147 -3.204 -3.477 1.00 94.69 235 LYS A C 1
ATOM 1843 O O . LYS A 1 235 ? -1.945 -2.117 -4.009 1.00 94.69 235 LYS A O 1
ATOM 1848 N N . LEU A 1 236 ? -1.480 -3.609 -2.398 1.00 95.31 236 LEU A N 1
ATOM 1849 C CA . LEU A 1 236 ? -0.366 -2.838 -1.842 1.00 95.31 236 LEU A CA 1
ATOM 1850 C C . LEU A 1 236 ? 0.855 -2.944 -2.770 1.00 95.31 236 LEU A C 1
ATOM 1852 O O . LEU A 1 236 ? 1.231 -4.053 -3.167 1.00 95.31 236 LEU A O 1
ATOM 1856 N N . SER A 1 237 ? 1.473 -1.805 -3.085 1.00 91.38 237 SER A N 1
ATOM 1857 C CA . SER A 1 237 ? 2.717 -1.691 -3.858 1.00 91.38 237 SER A CA 1
ATOM 1858 C C . SER A 1 237 ? 3.823 -1.015 -3.039 1.00 91.38 237 SER A C 1
ATOM 1860 O O . SER A 1 237 ? 3.598 -0.561 -1.923 1.00 91.38 237 SER A O 1
ATOM 1862 N N . ASP A 1 238 ? 5.048 -0.980 -3.575 1.00 83.38 238 ASP A N 1
ATOM 1863 C CA . ASP A 1 238 ? 6.165 -0.175 -3.041 1.00 83.38 238 ASP A CA 1
ATOM 1864 C C . ASP A 1 238 ? 6.513 -0.404 -1.552 1.00 83.38 238 ASP A C 1
ATOM 1866 O O . ASP A 1 238 ? 7.022 0.476 -0.849 1.00 83.38 238 ASP A O 1
ATOM 1870 N N . PHE A 1 239 ? 6.283 -1.620 -1.053 1.00 77.25 239 PHE A N 1
ATOM 1871 C CA . PHE A 1 239 ? 6.642 -2.021 0.306 1.00 77.25 239 PHE A CA 1
ATOM 1872 C C . PHE A 1 239 ? 8.147 -2.316 0.439 1.00 77.25 239 PHE A C 1
ATOM 1874 O O . PHE A 1 239 ? 8.813 -2.798 -0.473 1.00 77.25 239 PHE A O 1
ATOM 1881 N N . GLY A 1 240 ? 8.716 -2.063 1.625 1.00 60.41 240 GLY A N 1
ATOM 1882 C CA . GLY A 1 240 ? 10.092 -2.476 1.942 1.00 60.41 240 GLY A CA 1
ATOM 1883 C C . GLY A 1 240 ? 11.209 -1.555 1.423 1.00 60.41 240 GLY A C 1
ATOM 1884 O O . GLY A 1 240 ? 12.390 -1.916 1.528 1.00 60.41 240 GLY A O 1
ATOM 1885 N N . LEU A 1 241 ? 10.864 -0.359 0.929 1.00 54.72 241 LEU A N 1
ATOM 1886 C CA . LEU A 1 241 ? 11.794 0.621 0.341 1.00 54.72 241 LEU A CA 1
ATOM 1887 C C . LEU A 1 241 ? 12.294 1.698 1.325 1.00 54.72 241 LEU A C 1
ATOM 1889 O O . LEU A 1 241 ? 13.317 2.341 1.086 1.00 54.72 241 LEU A O 1
ATOM 1893 N N . ALA A 1 242 ? 11.654 1.864 2.488 1.00 48.59 242 ALA A N 1
ATOM 1894 C CA . ALA A 1 242 ? 11.984 2.950 3.424 1.00 48.59 242 ALA A CA 1
ATOM 1895 C C . ALA A 1 242 ? 13.410 2.889 4.014 1.00 48.59 242 ALA A C 1
ATOM 1897 O O . ALA A 1 242 ? 13.947 3.912 4.429 1.00 48.59 242 ALA A O 1
ATOM 1898 N N . LYS A 1 243 ? 14.059 1.714 4.030 1.00 41.44 243 LYS A N 1
ATOM 1899 C CA . LYS A 1 243 ? 15.446 1.584 4.520 1.00 41.44 243 LYS A CA 1
ATOM 1900 C C . LYS A 1 243 ? 16.480 2.234 3.584 1.00 41.44 243 LYS A C 1
ATOM 1902 O O . LYS A 1 243 ? 17.571 2.538 4.043 1.00 41.44 243 LYS A O 1
ATOM 1907 N N . VAL A 1 244 ? 16.149 2.428 2.303 1.00 38.16 244 VAL A N 1
ATOM 1908 C CA . VAL A 1 244 ? 17.027 3.088 1.314 1.00 38.16 244 VAL A CA 1
ATOM 1909 C C . VAL A 1 244 ? 16.837 4.612 1.354 1.00 38.16 244 VAL A C 1
ATOM 1911 O O . VAL A 1 244 ? 17.801 5.362 1.212 1.00 38.16 244 VAL A O 1
ATOM 1914 N N . LYS A 1 245 ? 15.618 5.084 1.666 1.00 39.84 245 LYS A N 1
ATOM 1915 C CA . LYS A 1 245 ? 15.298 6.516 1.820 1.00 39.84 245 LYS A CA 1
ATOM 1916 C C . LYS A 1 245 ? 16.100 7.205 2.930 1.00 39.84 245 LYS A C 1
ATOM 1918 O O . LYS A 1 245 ? 16.536 8.331 2.728 1.00 39.84 245 LYS A O 1
ATOM 1923 N N . SER A 1 246 ? 16.368 6.542 4.060 1.00 35.09 246 SER A N 1
ATOM 1924 C CA . SER A 1 246 ? 17.092 7.171 5.183 1.00 35.09 246 SER A CA 1
ATOM 1925 C C . SER A 1 246 ? 18.502 7.658 4.833 1.00 35.09 246 SER A C 1
ATOM 1927 O O . SER A 1 246 ? 19.035 8.505 5.539 1.00 35.09 246 SER A O 1
ATOM 1929 N N . THR A 1 247 ? 19.104 7.140 3.760 1.00 30.27 247 THR A N 1
ATOM 1930 C CA . THR A 1 247 ? 20.457 7.521 3.330 1.00 30.27 247 THR A CA 1
ATOM 1931 C C . THR A 1 247 ? 20.450 8.574 2.216 1.00 30.27 247 THR A C 1
ATOM 1933 O O . THR A 1 247 ? 21.427 9.295 2.063 1.00 30.27 247 THR A O 1
ATOM 1936 N N . VAL A 1 248 ? 19.360 8.683 1.443 1.00 34.38 248 VAL A N 1
ATOM 1937 C CA . VAL A 1 248 ? 19.268 9.564 0.257 1.00 34.38 248 VAL A CA 1
ATOM 1938 C C . VAL A 1 248 ? 18.448 10.833 0.536 1.00 34.38 248 VAL A C 1
ATOM 1940 O O . VAL A 1 248 ? 18.745 11.902 0.001 1.00 34.38 248 VAL A O 1
ATOM 1943 N N . SER A 1 249 ? 17.457 10.756 1.429 1.00 34.34 249 SER A N 1
ATOM 1944 C CA . SER A 1 249 ? 16.561 11.873 1.761 1.00 34.34 249 SER A CA 1
ATOM 1945 C C . SER A 1 249 ? 17.218 12.997 2.571 1.00 34.34 249 SER A C 1
ATOM 1947 O O . SER A 1 249 ? 16.606 14.047 2.737 1.00 34.34 249 SER A O 1
ATOM 1949 N N . SER A 1 250 ? 18.459 12.826 3.034 1.00 29.23 250 SER A N 1
ATOM 1950 C CA . SER A 1 250 ? 19.197 13.886 3.734 1.00 29.23 250 SER A CA 1
ATOM 1951 C C . SER A 1 250 ? 19.757 14.967 2.799 1.00 29.23 250 SER A C 1
ATOM 1953 O O . SER A 1 250 ? 20.194 15.997 3.297 1.00 29.23 250 SER A O 1
ATOM 1955 N N . ALA A 1 251 ? 19.765 14.761 1.471 1.00 28.58 251 ALA A N 1
ATOM 1956 C CA . ALA A 1 251 ? 20.503 15.644 0.556 1.00 28.58 251 ALA A CA 1
ATOM 1957 C C . ALA A 1 251 ? 19.758 16.123 -0.709 1.00 28.58 251 ALA A C 1
ATOM 1959 O O . ALA A 1 251 ? 20.330 16.912 -1.451 1.00 28.58 251 ALA A O 1
ATOM 1960 N N . SER A 1 252 ? 18.526 15.681 -1.013 1.00 27.94 252 SER A N 1
ATOM 1961 C CA . SER A 1 252 ? 17.980 15.877 -2.381 1.00 27.94 252 SER A CA 1
ATOM 1962 C C . SER A 1 252 ? 16.488 16.220 -2.534 1.00 27.94 252 SER A C 1
ATOM 1964 O O . SER A 1 252 ? 15.987 16.247 -3.653 1.00 27.94 252 SER A O 1
ATOM 1966 N N . THR A 1 253 ? 15.763 16.576 -1.471 1.00 33.25 253 THR A N 1
ATOM 1967 C CA . THR A 1 253 ? 14.332 16.968 -1.566 1.00 33.25 253 THR A CA 1
ATOM 1968 C C . THR A 1 253 ? 14.073 18.480 -1.567 1.00 33.25 253 THR A C 1
ATOM 1970 O O . THR A 1 253 ? 12.995 18.921 -1.184 1.00 33.25 253 THR A O 1
ATOM 1973 N N . ALA A 1 254 ? 15.030 19.288 -2.030 1.00 29.03 254 ALA A N 1
ATOM 1974 C CA . ALA A 1 254 ? 14.869 20.743 -2.119 1.00 29.03 254 ALA A CA 1
ATOM 1975 C C . ALA A 1 254 ? 14.201 21.245 -3.422 1.00 29.03 254 ALA A C 1
ATOM 1977 O O . ALA A 1 254 ? 13.947 22.438 -3.534 1.00 29.03 254 ALA A O 1
ATOM 1978 N N . SER A 1 255 ? 13.901 20.388 -4.410 1.00 26.95 255 SER A N 1
ATOM 1979 C CA . SER A 1 255 ? 13.528 20.860 -5.763 1.00 26.95 255 SER A CA 1
ATOM 1980 C C . SER A 1 255 ? 12.308 20.197 -6.422 1.00 26.95 255 SER A C 1
ATOM 1982 O O . SER A 1 255 ? 12.147 20.257 -7.637 1.00 26.95 255 SER A O 1
ATOM 1984 N N . SER A 1 256 ? 11.385 19.620 -5.651 1.00 28.25 256 SER A N 1
ATOM 1985 C CA . SER A 1 256 ? 9.997 19.432 -6.114 1.00 28.25 256 SER A CA 1
ATOM 1986 C C . SER A 1 256 ? 9.073 19.328 -4.905 1.00 28.25 256 SER A C 1
ATOM 1988 O O . SER A 1 256 ? 9.331 18.510 -4.025 1.00 28.25 256 SER A O 1
ATOM 1990 N N . GLY A 1 257 ? 8.044 20.181 -4.836 1.00 30.03 257 GLY A N 1
ATOM 1991 C CA . GLY A 1 257 ? 7.139 20.408 -3.695 1.00 30.03 257 GLY A CA 1
ATOM 1992 C C . GLY A 1 257 ? 6.372 19.180 -3.184 1.00 30.03 257 GLY A C 1
ATOM 1993 O O . GLY A 1 257 ? 5.149 19.118 -3.239 1.00 30.03 257 GLY A O 1
ATOM 1994 N N . SER A 1 258 ? 7.089 18.195 -2.655 1.00 37.59 258 SER A N 1
ATOM 1995 C CA . SER A 1 258 ? 6.566 16.904 -2.229 1.00 37.59 258 SER A CA 1
ATOM 1996 C C . SER A 1 258 ? 6.245 16.937 -0.738 1.00 37.59 258 SER A C 1
ATOM 1998 O O . SER A 1 258 ? 6.977 16.399 0.088 1.00 37.59 258 SER A O 1
ATOM 2000 N N . ILE A 1 259 ? 5.096 17.520 -0.402 1.00 43.47 259 ILE A N 1
ATOM 2001 C CA . ILE A 1 259 ? 4.426 17.386 0.908 1.00 43.47 259 ILE A CA 1
ATOM 2002 C C . ILE A 1 259 ? 4.162 15.889 1.260 1.00 43.47 259 ILE A C 1
ATOM 2004 O O . ILE A 1 259 ? 4.025 15.497 2.419 1.00 43.47 259 ILE A O 1
ATOM 2008 N N . GLY A 1 260 ? 4.156 15.000 0.261 1.00 53.31 260 GLY A N 1
ATOM 2009 C CA . GLY A 1 260 ? 3.375 13.756 0.236 1.00 53.31 260 GLY A CA 1
ATOM 2010 C C . GLY A 1 260 ? 3.878 12.496 0.961 1.00 53.31 260 GLY A C 1
ATOM 2011 O O . GLY A 1 260 ? 3.666 11.400 0.443 1.00 53.31 260 GLY A O 1
ATOM 2012 N N . THR A 1 261 ? 4.531 12.571 2.127 1.00 66.25 261 THR A N 1
ATOM 2013 C CA . THR A 1 261 ? 4.646 11.372 3.011 1.00 66.25 261 THR A CA 1
ATOM 2014 C C . THR A 1 261 ? 4.370 11.672 4.483 1.00 66.25 261 THR A C 1
ATOM 2016 O O . THR A 1 261 ? 3.792 10.830 5.163 1.00 66.25 261 THR A O 1
ATOM 2019 N N . TRP A 1 262 ? 4.694 12.877 4.963 1.00 81.69 262 TRP A N 1
ATOM 2020 C CA . TRP A 1 262 ? 4.548 13.263 6.375 1.00 81.69 262 TRP A CA 1
ATOM 2021 C C . TRP A 1 262 ? 3.126 13.071 6.909 1.00 81.69 262 TRP A C 1
ATOM 2023 O O . TRP A 1 262 ? 2.958 12.610 8.032 1.00 81.69 262 TRP A O 1
ATOM 2033 N N . ALA A 1 263 ? 2.115 13.321 6.074 1.00 90.62 263 ALA A N 1
ATOM 2034 C CA . ALA A 1 263 ? 0.709 13.213 6.449 1.00 90.62 263 ALA A CA 1
ATOM 2035 C C . ALA A 1 263 ? 0.256 11.792 6.862 1.00 90.62 263 ALA A C 1
ATOM 2037 O O . ALA A 1 263 ? -0.716 11.659 7.603 1.00 90.62 263 ALA A O 1
ATOM 2038 N N . TRP A 1 264 ? 0.970 10.739 6.438 1.00 94.25 264 TRP A N 1
ATOM 2039 C CA . TRP A 1 264 ? 0.675 9.337 6.785 1.00 94.25 264 TRP A CA 1
ATOM 2040 C C . TRP A 1 264 ? 1.618 8.754 7.845 1.00 94.25 264 TRP A C 1
ATOM 2042 O O . TRP A 1 264 ? 1.435 7.605 8.261 1.00 94.25 264 TRP A O 1
ATOM 2052 N N . MET A 1 265 ? 2.644 9.504 8.258 1.00 92.31 265 MET A N 1
ATOM 2053 C CA . MET A 1 265 ? 3.673 9.015 9.173 1.00 92.31 265 MET A CA 1
ATOM 2054 C C . MET A 1 265 ? 3.169 8.959 10.613 1.00 92.31 265 MET A C 1
ATOM 2056 O O . MET A 1 265 ? 2.489 9.863 11.098 1.00 92.31 265 MET A O 1
ATOM 2060 N N . ALA A 1 266 ? 3.535 7.884 11.304 1.00 94.25 266 ALA A N 1
ATOM 2061 C CA . ALA A 1 266 ? 3.257 7.718 12.720 1.00 94.25 266 ALA A CA 1
ATOM 2062 C C . ALA A 1 266 ? 4.132 8.655 13.575 1.00 94.25 266 ALA A C 1
ATOM 2064 O O . ALA A 1 266 ? 5.281 8.914 13.197 1.00 94.25 266 ALA A O 1
ATOM 2065 N N . PRO A 1 267 ? 3.660 9.089 14.762 1.00 93.62 267 PRO A N 1
ATOM 2066 C CA . PRO A 1 267 ? 4.403 9.980 15.652 1.00 93.62 267 PRO A CA 1
ATOM 2067 C C . PRO A 1 267 ? 5.849 9.530 15.899 1.00 93.62 267 PRO A C 1
ATOM 2069 O O . PRO A 1 267 ? 6.792 10.311 15.776 1.00 93.62 267 PRO A O 1
ATOM 2072 N N . GLU A 1 268 ? 6.061 8.241 16.172 1.00 91.69 268 GLU A N 1
ATOM 2073 C CA . GLU A 1 268 ? 7.383 7.688 16.464 1.00 91.69 268 GLU A CA 1
ATOM 2074 C C . GLU A 1 268 ? 8.364 7.759 15.282 1.00 91.69 268 GLU A C 1
ATOM 2076 O O . GLU A 1 268 ? 9.578 7.700 15.490 1.00 91.69 268 GLU A O 1
ATOM 2081 N N . GLN A 1 269 ? 7.879 7.909 14.043 1.00 88.44 269 GLN A N 1
ATOM 2082 C CA . GLN A 1 269 ? 8.744 8.064 12.872 1.00 88.44 269 GLN A CA 1
ATOM 2083 C C . GLN A 1 269 ? 9.441 9.428 12.840 1.00 88.44 269 GLN A C 1
ATOM 2085 O O . GLN A 1 269 ? 10.514 9.527 12.246 1.00 88.44 269 GLN A O 1
ATOM 2090 N N . HIS A 1 270 ? 8.887 10.445 13.508 1.00 81.31 270 HIS A N 1
ATOM 2091 C CA . HIS A 1 270 ? 9.485 11.780 13.588 1.00 81.31 270 HIS A CA 1
ATOM 2092 C C . HIS A 1 270 ? 10.615 11.868 14.624 1.00 81.31 270 HIS A C 1
ATOM 2094 O O . HIS A 1 270 ? 11.424 12.791 14.572 1.00 81.31 270 HIS A O 1
ATOM 2100 N N . ASN A 1 271 ? 10.734 10.887 15.530 1.00 79.25 271 ASN A N 1
ATOM 2101 C CA . ASN A 1 271 ? 11.792 10.859 16.537 1.00 79.25 271 ASN A CA 1
ATOM 2102 C C . ASN A 1 271 ? 12.875 9.815 16.194 1.00 79.25 271 ASN A C 1
ATOM 2104 O O . ASN A 1 271 ? 12.658 8.611 16.375 1.00 79.25 271 ASN A O 1
ATOM 2108 N N . PRO A 1 272 ? 14.082 10.215 15.752 1.00 72.50 272 PRO A N 1
ATOM 2109 C CA . PRO A 1 272 ? 15.137 9.271 15.385 1.00 72.50 272 PRO A CA 1
ATOM 2110 C C . PRO A 1 272 ? 15.660 8.452 16.576 1.00 72.50 272 PRO A C 1
ATOM 2112 O O . PRO A 1 272 ? 16.104 7.325 16.367 1.00 72.50 272 PRO A O 1
ATOM 2115 N N . LYS A 1 273 ? 15.546 8.961 17.812 1.00 77.62 273 LYS A N 1
ATOM 2116 C CA . LYS A 1 273 ? 16.077 8.322 19.030 1.00 77.62 273 LYS A CA 1
ATOM 2117 C C . LYS A 1 273 ? 15.235 7.140 19.520 1.00 77.62 273 LYS A C 1
ATOM 2119 O O . LYS A 1 273 ? 15.724 6.321 20.292 1.00 77.62 273 LYS A O 1
ATOM 2124 N N . VAL A 1 274 ? 13.983 7.030 19.075 1.00 78.88 274 VAL A N 1
ATOM 2125 C CA . VAL A 1 274 ? 13.059 5.971 19.508 1.00 78.88 274 VAL A CA 1
ATOM 2126 C C . VAL A 1 274 ? 13.162 4.763 18.581 1.00 78.88 274 VAL A C 1
ATOM 2128 O O . VAL A 1 274 ? 13.135 4.894 17.352 1.00 78.88 274 VAL A O 1
ATOM 2131 N N . LYS A 1 275 ? 13.261 3.561 19.161 1.00 82.00 275 LYS A N 1
ATOM 2132 C CA . LYS A 1 275 ? 13.134 2.308 18.409 1.00 82.00 275 LYS A CA 1
ATOM 2133 C C . LYS A 1 275 ? 11.687 2.168 17.934 1.00 82.00 275 LYS A C 1
ATOM 2135 O O . LYS A 1 275 ? 10.773 2.165 18.749 1.00 82.00 275 LYS A O 1
ATOM 2140 N N . LYS A 1 276 ? 11.491 2.033 16.621 1.00 85.81 276 LYS A N 1
ATOM 2141 C CA . LYS A 1 276 ? 10.160 1.884 16.022 1.00 85.81 276 LYS A CA 1
ATOM 2142 C C . LYS A 1 276 ? 9.719 0.426 16.041 1.00 85.81 276 LYS A C 1
ATOM 2144 O O . LYS A 1 276 ? 10.484 -0.453 15.634 1.00 85.81 276 LYS A O 1
ATOM 2149 N N . ASP A 1 277 ? 8.476 0.200 16.444 1.00 92.31 277 ASP A N 1
ATOM 2150 C CA . ASP A 1 277 ? 7.736 -1.002 16.077 1.00 92.31 277 ASP A CA 1
ATOM 2151 C C . ASP A 1 277 ? 7.112 -0.771 14.695 1.00 92.31 277 ASP A C 1
ATOM 2153 O O . ASP A 1 277 ? 6.079 -0.118 14.557 1.00 92.31 277 ASP A O 1
ATOM 2157 N N . TRP A 1 278 ? 7.776 -1.281 13.655 1.00 91.06 278 TRP A N 1
ATOM 2158 C CA . TRP A 1 278 ? 7.368 -1.047 12.271 1.00 91.06 278 TRP A CA 1
ATOM 2159 C C . TRP A 1 278 ? 6.014 -1.677 11.913 1.00 91.06 278 TRP A C 1
ATOM 2161 O O . TRP A 1 278 ? 5.353 -1.160 11.016 1.00 91.06 278 TRP A O 1
ATOM 2171 N N . GLU A 1 279 ? 5.576 -2.740 12.601 1.00 94.00 279 GLU A N 1
ATOM 2172 C CA . GLU A 1 279 ? 4.229 -3.290 12.389 1.00 94.00 279 GLU A CA 1
ATOM 2173 C C . GLU A 1 279 ? 3.177 -2.291 12.893 1.00 94.00 279 GLU A C 1
ATOM 2175 O O . GLU A 1 279 ? 2.199 -2.007 12.202 1.00 94.00 279 GLU A O 1
ATOM 2180 N N . LYS A 1 280 ? 3.401 -1.690 14.069 1.00 96.50 280 LYS A N 1
ATOM 2181 C CA . LYS A 1 280 ? 2.504 -0.670 14.643 1.00 96.50 280 LYS A CA 1
ATOM 2182 C C . LYS A 1 280 ? 2.560 0.664 13.910 1.00 96.50 280 LYS A C 1
ATOM 2184 O O . LYS A 1 280 ? 1.552 1.373 13.865 1.00 96.50 280 LYS A O 1
ATOM 2189 N N . THR A 1 281 ? 3.704 1.007 13.329 1.00 95.19 281 THR A N 1
ATOM 2190 C CA . THR A 1 281 ? 3.835 2.153 12.426 1.00 95.19 281 THR A CA 1
ATOM 2191 C C . THR A 1 281 ? 2.966 1.961 11.178 1.00 95.19 281 THR A C 1
ATOM 2193 O O . THR A 1 281 ? 2.195 2.853 10.841 1.00 95.19 281 THR A O 1
ATOM 2196 N N . ASP A 1 282 ? 2.992 0.780 10.548 1.00 96.06 282 ASP A N 1
ATOM 2197 C CA . ASP A 1 282 ? 2.123 0.498 9.396 1.00 96.06 282 ASP A CA 1
ATOM 2198 C C . ASP A 1 282 ? 0.630 0.575 9.758 1.00 96.06 282 ASP A C 1
ATOM 2200 O O . ASP A 1 282 ? -0.177 1.054 8.962 1.00 96.06 282 ASP A O 1
ATOM 2204 N N . VAL A 1 283 ? 0.250 0.131 10.964 1.00 98.06 283 VAL A N 1
ATOM 2205 C CA . VAL A 1 283 ? -1.136 0.227 11.461 1.00 98.06 283 VAL A CA 1
ATOM 2206 C C . VAL A 1 283 ? -1.591 1.684 11.583 1.00 98.06 283 VAL A C 1
ATOM 2208 O O . VAL A 1 283 ? -2.737 1.987 11.254 1.00 98.06 283 VAL A O 1
ATOM 2211 N N . TYR A 1 284 ? -0.713 2.597 12.000 1.00 98.00 284 TYR A N 1
ATOM 2212 C CA . TYR A 1 284 ? -1.032 4.026 12.017 1.00 98.00 284 TYR A CA 1
ATOM 2213 C C . TYR A 1 284 ? -1.298 4.551 10.605 1.00 98.00 284 TYR A C 1
ATOM 2215 O O . TYR A 1 284 ? -2.336 5.166 10.355 1.00 98.00 284 TYR A O 1
ATOM 2223 N N . SER A 1 285 ? -0.396 4.255 9.667 1.00 97.31 285 SER A N 1
ATOM 2224 C CA . SER A 1 285 ? -0.532 4.674 8.272 1.00 97.31 285 SER A CA 1
ATOM 2225 C C . SER A 1 285 ? -1.781 4.083 7.606 1.00 97.31 285 SER A C 1
ATOM 2227 O O . SER A 1 285 ? -2.454 4.772 6.845 1.00 97.31 285 SER A O 1
ATOM 2229 N N . LEU A 1 286 ? -2.166 2.850 7.957 1.00 98.25 28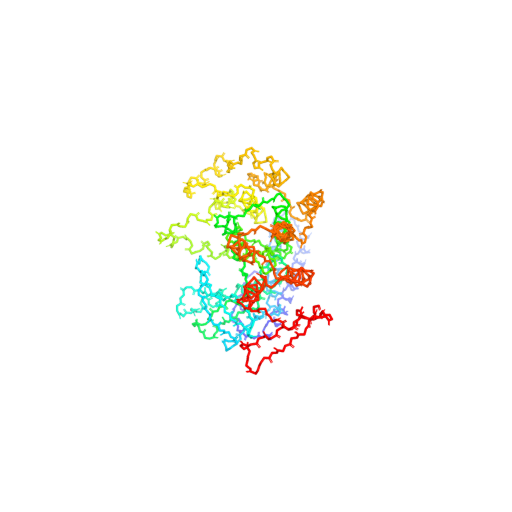6 LEU A N 1
ATOM 2230 C CA . LEU A 1 286 ? -3.442 2.250 7.557 1.00 98.25 286 LEU A CA 1
ATOM 2231 C C . LEU A 1 286 ? -4.640 3.074 8.061 1.00 98.25 286 LEU A C 1
ATOM 2233 O O . LEU A 1 286 ? -5.595 3.284 7.316 1.00 98.25 286 LEU A O 1
ATOM 2237 N N . GLY A 1 287 ? -4.582 3.573 9.300 1.00 98.31 287 GLY A N 1
ATOM 2238 C CA . GLY A 1 287 ? -5.582 4.492 9.849 1.00 98.31 287 GLY A CA 1
ATOM 2239 C C . GLY A 1 287 ? -5.711 5.779 9.030 1.00 98.31 287 GLY A C 1
ATOM 2240 O O . GLY A 1 287 ? -6.826 6.215 8.757 1.00 98.31 287 GLY A O 1
ATOM 2241 N N . MET A 1 288 ? -4.592 6.335 8.559 1.00 97.94 288 MET A N 1
ATOM 2242 C CA . MET A 1 288 ? -4.609 7.499 7.667 1.00 97.94 288 MET A CA 1
ATOM 2243 C C . MET A 1 288 ? -5.216 7.171 6.299 1.00 97.94 288 MET A C 1
ATOM 2245 O O . MET A 1 288 ? -6.027 7.943 5.809 1.00 97.94 288 MET A O 1
ATOM 2249 N N . VAL A 1 289 ? -4.954 5.997 5.718 1.00 98.06 289 VAL A N 1
ATOM 2250 C CA . VAL A 1 289 ? -5.640 5.583 4.475 1.00 98.06 289 VAL A CA 1
ATOM 2251 C C . VAL A 1 289 ? -7.149 5.406 4.694 1.00 98.06 289 VAL A C 1
ATOM 2253 O O . VAL A 1 289 ? -7.951 5.779 3.840 1.00 98.06 289 VAL A O 1
ATOM 2256 N N . PHE A 1 290 ? -7.579 4.893 5.852 1.00 98.44 290 PHE A N 1
ATOM 2257 C CA . PHE A 1 290 ? -9.007 4.839 6.189 1.00 98.44 290 PHE A CA 1
ATOM 2258 C C . PHE A 1 290 ? -9.625 6.233 6.319 1.00 98.44 290 PHE A C 1
ATOM 2260 O O . PHE A 1 290 ? -10.779 6.410 5.932 1.00 98.44 290 PHE A O 1
ATOM 2267 N N . PHE A 1 291 ? -8.876 7.213 6.832 1.00 98.12 291 PHE A N 1
ATOM 2268 C CA . PHE A 1 291 ? -9.328 8.603 6.906 1.00 98.12 291 PHE A CA 1
ATOM 2269 C C . PHE A 1 291 ? -9.642 9.144 5.513 1.00 98.12 291 PHE A C 1
ATOM 2271 O O . PHE A 1 291 ? -10.717 9.706 5.304 1.00 98.12 291 PHE A O 1
ATOM 2278 N N . GLU A 1 292 ? -8.759 8.894 4.548 1.00 96.94 292 GLU A N 1
ATOM 2279 C CA . GLU A 1 292 ? -8.960 9.297 3.154 1.00 96.94 292 GLU A CA 1
ATOM 2280 C C . GLU A 1 292 ? -10.208 8.646 2.550 1.00 96.94 292 GLU A C 1
ATOM 2282 O O . GLU A 1 292 ? -11.021 9.319 1.924 1.00 96.94 292 GLU A O 1
ATOM 2287 N N . ILE A 1 293 ? -10.399 7.341 2.773 1.00 96.44 293 ILE A N 1
ATOM 2288 C CA . ILE A 1 293 ? -11.554 6.593 2.252 1.00 96.44 293 ILE A CA 1
ATOM 2289 C C . ILE A 1 293 ? -12.871 7.145 2.813 1.00 96.44 293 ILE A C 1
ATOM 2291 O O . ILE A 1 293 ? -13.844 7.269 2.073 1.00 96.44 293 ILE A O 1
ATOM 2295 N N . VAL A 1 294 ? -12.910 7.452 4.113 1.00 96.56 294 VAL A N 1
ATOM 2296 C CA . VAL A 1 294 ? -14.124 7.905 4.808 1.00 96.56 294 VAL A CA 1
ATOM 2297 C C . VAL A 1 294 ? -14.471 9.351 4.477 1.00 96.56 294 VAL A C 1
ATOM 2299 O O . VAL A 1 294 ? -15.639 9.667 4.277 1.00 96.56 294 VAL A O 1
ATOM 2302 N N . THR A 1 295 ? -13.476 10.236 4.471 1.00 94.88 295 THR A N 1
ATOM 2303 C CA . THR A 1 295 ? -13.708 11.684 4.358 1.00 94.88 295 THR A CA 1
ATOM 2304 C C . THR A 1 295 ? -13.596 12.193 2.929 1.00 94.88 295 THR A C 1
ATOM 2306 O O . THR A 1 295 ? -14.071 13.288 2.633 1.00 94.88 295 THR A O 1
ATOM 2309 N N . ARG A 1 296 ? -12.941 11.425 2.047 1.00 92.69 296 ARG A N 1
ATOM 2310 C CA . ARG A 1 296 ? -12.497 11.867 0.718 1.00 92.69 296 ARG A CA 1
ATOM 2311 C C . ARG A 1 296 ? -11.663 13.154 0.765 1.00 92.69 296 ARG A C 1
ATOM 2313 O O . ARG A 1 296 ? -11.665 13.928 -0.188 1.00 92.69 296 ARG A O 1
ATOM 2320 N N . LYS A 1 297 ? -10.938 13.381 1.867 1.00 91.56 297 LYS A N 1
ATOM 2321 C CA . LYS A 1 297 ? -10.024 14.515 2.064 1.00 91.56 297 LYS A CA 1
ATOM 2322 C C . LYS A 1 297 ? -8.599 14.039 2.295 1.00 91.56 297 LYS A C 1
ATOM 2324 O O . LYS A 1 297 ? -8.381 13.015 2.943 1.00 91.56 297 LYS A O 1
ATOM 2329 N N . GLN A 1 298 ? -7.644 14.821 1.799 1.00 91.00 298 GLN A N 1
ATOM 2330 C CA . GLN A 1 298 ? -6.237 14.578 2.073 1.00 91.00 298 GLN A CA 1
ATOM 2331 C C . GLN A 1 298 ? -5.971 14.783 3.576 1.00 91.00 298 GLN A C 1
ATOM 2333 O O . GLN A 1 298 ? -6.490 15.741 4.159 1.00 91.00 298 GLN A O 1
ATOM 2338 N N . PRO A 1 299 ? -5.190 13.910 4.240 1.00 92.19 299 PRO A N 1
ATOM 2339 C CA . PRO A 1 299 ? -4.867 14.114 5.643 1.00 92.19 299 PRO A CA 1
ATOM 2340 C C . PRO A 1 299 ? -4.030 15.387 5.782 1.00 92.19 299 PRO A C 1
ATOM 2342 O O . PRO A 1 299 ? -3.054 15.561 5.049 1.00 92.19 299 PRO A O 1
ATOM 2345 N N . TRP A 1 300 ? -4.409 16.249 6.728 1.00 92.44 300 TRP A N 1
ATOM 2346 C CA . TRP A 1 300 ? -3.735 17.528 6.987 1.00 92.44 300 TRP A CA 1
ATOM 2347 C C . TRP A 1 300 ? -3.673 18.464 5.773 1.00 92.44 300 TRP A C 1
ATOM 2349 O O . TRP A 1 300 ? -2.659 19.121 5.541 1.00 92.44 300 TRP A O 1
ATOM 2359 N N . ASP A 1 301 ? -4.745 18.488 4.978 1.00 89.44 301 ASP A N 1
ATOM 2360 C CA . ASP A 1 301 ? -4.831 19.343 3.798 1.00 89.44 301 ASP A CA 1
ATOM 2361 C C . ASP A 1 301 ? -4.498 20.810 4.123 1.00 89.44 301 ASP A C 1
ATOM 2363 O O . ASP A 1 301 ? -4.913 21.346 5.152 1.00 89.44 301 ASP A O 1
ATOM 2367 N N . GLY A 1 302 ? -3.702 21.437 3.257 1.00 87.75 302 GLY A N 1
ATOM 2368 C CA . GLY A 1 302 ? -3.197 22.800 3.437 1.00 87.75 302 GLY A CA 1
ATOM 2369 C C . GLY A 1 302 ? -2.002 22.978 4.387 1.00 87.75 302 GLY A C 1
ATOM 2370 O O . GLY A 1 302 ? -1.437 24.069 4.395 1.00 87.75 302 GLY A O 1
ATOM 2371 N N . LEU A 1 303 ? -1.570 21.956 5.141 1.00 90.94 303 LEU A N 1
ATOM 2372 C CA . LEU A 1 303 ? -0.447 22.078 6.086 1.00 90.94 303 LEU A CA 1
ATOM 2373 C C . LEU A 1 303 ? 0.899 21.625 5.500 1.00 90.94 303 LEU A C 1
ATOM 2375 O O . LEU A 1 303 ? 0.997 20.635 4.767 1.00 90.94 303 LEU A O 1
ATOM 2379 N N . GLY A 1 304 ? 1.973 22.321 5.881 1.00 88.69 304 GLY A N 1
ATOM 2380 C CA . GLY A 1 304 ? 3.346 21.954 5.545 1.00 88.69 304 GLY A CA 1
ATOM 2381 C C . GLY A 1 304 ? 3.924 20.840 6.439 1.00 88.69 304 GLY A C 1
ATOM 2382 O O . GLY A 1 304 ? 3.429 20.589 7.539 1.00 88.69 304 GLY A O 1
ATOM 2383 N N . PRO A 1 305 ? 5.030 20.179 6.034 1.00 86.75 305 PRO A N 1
ATOM 2384 C CA . PRO A 1 305 ? 5.636 19.076 6.794 1.00 86.75 305 PRO A CA 1
ATOM 2385 C C . PRO A 1 305 ? 5.954 19.383 8.265 1.00 86.75 305 PRO A C 1
ATOM 2387 O O . PRO A 1 305 ? 5.748 18.530 9.127 1.00 86.75 305 PRO A O 1
ATOM 2390 N N . SER A 1 306 ? 6.446 20.590 8.558 1.00 88.19 306 SER A N 1
ATOM 2391 C CA . SER A 1 306 ? 6.784 21.008 9.924 1.00 88.19 306 SER A CA 1
ATOM 2392 C C . SER A 1 306 ? 5.544 21.184 10.801 1.00 88.19 306 SER A C 1
ATOM 2394 O O . SER A 1 306 ? 5.576 20.805 11.968 1.00 88.19 306 SER A O 1
ATOM 2396 N N . GLU A 1 307 ? 4.450 21.707 10.242 1.00 91.50 307 GLU A N 1
ATOM 2397 C CA . GLU A 1 307 ? 3.171 21.877 10.946 1.00 91.50 307 GLU A CA 1
ATOM 2398 C C . GLU A 1 307 ? 2.522 20.522 11.219 1.00 91.50 307 GLU A C 1
ATOM 2400 O O . GLU A 1 307 ? 2.104 20.250 12.340 1.00 91.50 307 GLU A O 1
ATOM 2405 N N . ILE A 1 308 ? 2.536 19.622 10.229 1.00 92.19 308 ILE A N 1
ATOM 2406 C CA . ILE A 1 308 ? 2.071 18.241 10.404 1.00 92.19 308 ILE A CA 1
ATOM 2407 C C . ILE A 1 308 ? 2.866 17.555 11.516 1.00 92.19 308 ILE A C 1
ATOM 2409 O O . ILE A 1 308 ? 2.281 16.929 12.397 1.00 92.19 308 ILE A O 1
ATOM 2413 N N . MET A 1 309 ? 4.196 17.683 11.507 1.00 89.62 309 MET A N 1
ATOM 2414 C CA . MET A 1 309 ? 5.043 17.115 12.555 1.00 89.62 309 MET A CA 1
ATOM 2415 C C . MET A 1 309 ? 4.728 17.722 13.927 1.00 89.62 309 MET A C 1
ATOM 2417 O O . MET A 1 309 ? 4.624 16.970 14.894 1.00 89.62 309 MET A O 1
ATOM 2421 N N . MET A 1 310 ? 4.508 19.039 14.014 1.00 91.62 310 MET A N 1
ATOM 2422 C CA . MET A 1 310 ? 4.097 19.702 15.253 1.00 91.62 310 MET A CA 1
ATOM 2423 C C . MET A 1 310 ? 2.778 19.131 15.784 1.00 91.62 310 MET A C 1
ATOM 2425 O O . MET A 1 310 ? 2.715 18.665 16.923 1.00 91.62 310 MET A O 1
ATOM 2429 N N . ASN A 1 311 ? 1.757 19.067 14.931 1.00 94.69 311 ASN A N 1
ATOM 2430 C CA . ASN A 1 311 ? 0.424 18.615 15.313 1.00 94.69 311 ASN A CA 1
ATOM 2431 C C . ASN A 1 311 ? 0.414 17.132 15.704 1.00 94.69 311 ASN A C 1
ATOM 2433 O O . ASN A 1 311 ? -0.103 16.765 16.756 1.00 94.69 311 ASN A O 1
ATOM 2437 N N . VAL A 1 312 ? 1.041 16.268 14.902 1.00 93.19 312 VAL A N 1
ATOM 2438 C CA . VAL A 1 312 ? 1.056 14.814 15.129 1.00 93.19 312 VAL A CA 1
ATOM 2439 C C . VAL A 1 312 ? 1.933 14.431 16.322 1.00 93.19 312 VAL A C 1
ATOM 2441 O O . VAL A 1 312 ? 1.538 13.605 17.150 1.00 93.19 312 VAL A O 1
ATOM 2444 N N . PHE A 1 313 ? 3.150 14.976 16.402 1.00 90.62 313 PHE A N 1
ATOM 2445 C CA . PHE A 1 313 ? 4.139 14.534 17.382 1.00 90.62 313 PHE A CA 1
ATOM 2446 C C . PHE A 1 313 ? 4.010 15.263 18.722 1.00 90.62 313 PHE A C 1
ATOM 2448 O O . PHE A 1 313 ? 3.999 14.596 19.757 1.00 90.62 313 PHE A O 1
ATOM 2455 N N . PHE A 1 314 ? 3.899 16.595 18.711 1.00 90.62 314 PHE A N 1
ATOM 2456 C CA . PHE A 1 314 ? 3.887 17.408 19.932 1.00 90.62 314 PHE A CA 1
ATOM 2457 C C . PHE A 1 314 ? 2.472 17.650 20.459 1.00 90.62 314 PHE A C 1
ATOM 2459 O O . PHE A 1 314 ? 2.217 17.365 21.628 1.00 90.62 314 PHE A O 1
ATOM 2466 N N . ASN A 1 315 ? 1.546 18.094 19.604 1.00 95.50 315 ASN A N 1
ATOM 2467 C CA . ASN A 1 315 ? 0.172 18.403 20.029 1.00 95.50 315 ASN A CA 1
ATOM 2468 C C . ASN A 1 315 ? -0.708 17.147 20.142 1.00 95.50 315 ASN A C 1
ATOM 2470 O O . ASN A 1 315 ? -1.772 17.184 20.750 1.00 95.50 315 ASN A O 1
ATOM 2474 N N . GLN A 1 316 ? -0.245 16.019 19.590 1.00 95.88 316 GLN A N 1
ATOM 2475 C CA . GLN A 1 316 ? -0.956 14.735 19.562 1.00 95.88 316 GLN A CA 1
ATOM 2476 C C . GLN A 1 316 ? -2.329 14.811 18.872 1.00 95.88 316 GLN A C 1
ATOM 2478 O O . GLN A 1 316 ? -3.236 14.028 19.155 1.00 95.88 316 GLN A O 1
ATOM 2483 N N . GLU A 1 317 ? -2.471 15.729 17.925 1.00 96.69 317 GLU A N 1
ATOM 2484 C CA . GLU A 1 317 ? -3.699 15.976 17.182 1.00 96.69 317 GLU A CA 1
ATOM 2485 C C . GLU A 1 317 ? -3.872 14.995 16.020 1.00 96.69 317 GLU A C 1
ATOM 2487 O O . GLU A 1 317 ? -2.929 14.329 15.572 1.00 96.69 317 GLU A O 1
ATOM 2492 N N . ARG A 1 318 ? -5.098 14.912 15.496 1.00 96.94 318 ARG A N 1
ATOM 2493 C CA . ARG A 1 318 ? -5.451 14.117 14.313 1.00 96.94 318 ARG A CA 1
ATOM 2494 C C . ARG A 1 318 ? -6.295 14.944 13.341 1.00 96.94 318 ARG A C 1
ATOM 2496 O O . ARG A 1 318 ? -6.968 15.867 13.797 1.00 96.94 318 ARG A O 1
ATOM 2503 N N . PRO A 1 319 ? -6.309 14.604 12.038 1.00 95.69 319 PRO A N 1
ATOM 2504 C CA . PRO A 1 319 ? -7.183 15.266 11.078 1.00 95.69 319 PRO A CA 1
ATOM 2505 C C . PRO A 1 319 ? -8.658 15.180 11.491 1.00 95.69 319 PRO A C 1
ATOM 2507 O O . PRO A 1 319 ? -9.122 14.141 11.972 1.00 95.69 319 PRO A O 1
ATOM 2510 N N . GLU A 1 320 ? -9.401 16.261 11.273 1.00 94.69 320 GLU A N 1
ATOM 2511 C CA . GLU A 1 320 ? -10.816 16.342 11.631 1.00 94.69 320 GLU A CA 1
ATOM 2512 C C . GLU A 1 320 ? -11.684 15.444 10.734 1.00 94.69 320 GLU A C 1
ATOM 2514 O O . GLU A 1 320 ? -11.577 15.465 9.505 1.00 94.69 320 GLU A O 1
ATOM 2519 N N . ILE A 1 321 ? -12.592 14.685 11.351 1.00 96.44 321 ILE A N 1
ATOM 2520 C CA . ILE A 1 321 ? -13.633 13.916 10.660 1.00 96.44 321 ILE A CA 1
ATOM 2521 C C . ILE A 1 321 ? -14.967 14.611 10.925 1.00 96.44 321 ILE A C 1
ATOM 2523 O O . ILE A 1 321 ? -15.402 14.698 12.072 1.00 96.44 321 ILE A O 1
ATOM 2527 N N . ALA A 1 322 ? -15.636 15.081 9.871 1.00 94.38 322 ALA A N 1
ATOM 2528 C CA . ALA A 1 322 ? -16.929 15.739 10.013 1.00 94.38 322 ALA A CA 1
ATOM 2529 C C . ALA A 1 322 ? -17.992 14.764 10.550 1.00 94.38 322 ALA A C 1
ATOM 2531 O O . ALA A 1 322 ? -18.023 13.588 10.176 1.00 94.38 322 ALA A O 1
ATOM 2532 N N . TYR A 1 323 ? -18.933 15.272 11.353 1.00 92.44 323 TYR A N 1
ATOM 2533 C CA . TYR A 1 323 ? -19.996 14.463 11.970 1.00 92.44 323 TYR A CA 1
ATOM 2534 C C . TYR A 1 323 ? -20.783 13.609 10.962 1.00 92.44 323 TYR A C 1
ATOM 2536 O O . TYR A 1 323 ? -21.153 12.472 11.260 1.00 92.44 323 TYR A O 1
ATOM 2544 N N . LYS A 1 324 ? -21.018 14.133 9.751 1.00 92.88 324 LYS A N 1
ATOM 2545 C CA . LYS A 1 324 ? -21.709 13.409 8.673 1.00 92.88 324 LYS A CA 1
ATOM 2546 C C . LYS A 1 324 ? -20.945 12.153 8.228 1.00 92.88 324 LYS A C 1
ATOM 2548 O O . LYS A 1 324 ? -21.559 11.102 8.058 1.00 92.88 324 LYS A O 1
ATOM 2553 N N . ASP A 1 325 ? -19.621 12.238 8.107 1.00 92.19 325 ASP A N 1
ATOM 2554 C CA . ASP A 1 325 ? -18.773 11.144 7.626 1.00 92.19 325 ASP A CA 1
ATOM 2555 C C . ASP A 1 325 ? -18.587 10.109 8.741 1.00 92.19 325 ASP A C 1
ATOM 2557 O O . ASP A 1 325 ? -18.696 8.902 8.510 1.00 92.19 325 ASP A O 1
ATOM 2561 N N . GLU A 1 326 ? -18.433 10.581 9.984 1.00 93.00 326 GLU A N 1
ATOM 2562 C CA . GLU A 1 326 ? -18.446 9.732 11.176 1.00 93.00 326 GLU A CA 1
ATOM 2563 C C . GLU A 1 326 ? -19.772 8.975 11.327 1.00 93.00 326 GLU A C 1
ATOM 2565 O O . GLU A 1 326 ? -19.776 7.767 11.569 1.00 93.00 326 GLU A O 1
ATOM 2570 N N . SER A 1 327 ? -20.902 9.643 11.098 1.00 92.12 327 SER A N 1
ATOM 2571 C CA . SER A 1 327 ? -22.230 9.027 11.160 1.00 92.12 327 SER A CA 1
ATOM 2572 C C . SER A 1 327 ? -22.486 8.035 10.025 1.00 92.12 327 SER A C 1
ATOM 2574 O O . SER A 1 327 ? -23.156 7.024 10.244 1.00 92.12 327 SER A O 1
ATOM 2576 N N . ARG A 1 328 ? -21.943 8.285 8.829 1.00 92.50 328 ARG A N 1
ATOM 2577 C CA . ARG A 1 328 ? -22.072 7.405 7.658 1.00 92.50 328 ARG A CA 1
ATOM 2578 C C . ARG A 1 328 ? -21.204 6.148 7.771 1.00 92.50 328 ARG A C 1
ATOM 2580 O O . ARG A 1 328 ? -21.651 5.050 7.432 1.00 92.50 328 ARG A O 1
ATOM 2587 N N . HIS A 1 329 ? -19.978 6.291 8.276 1.00 94.81 329 HIS A N 1
ATOM 2588 C CA . HIS A 1 329 ? -18.961 5.236 8.320 1.00 94.81 329 HIS A CA 1
ATOM 2589 C C . HIS A 1 329 ? -18.588 4.804 9.750 1.00 94.81 329 HIS A C 1
ATOM 2591 O O . HIS A 1 329 ? -17.448 4.406 9.996 1.00 94.81 329 HIS A O 1
ATOM 2597 N N . LYS A 1 330 ? -19.547 4.828 10.691 1.00 95.56 330 LYS A N 1
ATOM 2598 C CA . LYS A 1 330 ? -19.350 4.609 12.146 1.00 95.56 330 LYS A CA 1
ATOM 2599 C C . LYS A 1 330 ? -18.349 3.509 12.502 1.00 95.56 330 LYS A C 1
ATOM 2601 O O . LYS A 1 330 ? -17.436 3.726 13.296 1.00 95.56 330 LYS A O 1
ATOM 2606 N N . VAL A 1 331 ? -18.505 2.316 11.922 1.00 95.94 331 VAL A N 1
ATOM 2607 C CA . VAL A 1 331 ? -17.632 1.173 12.236 1.00 95.94 331 VAL A CA 1
ATOM 2608 C C . VAL A 1 331 ? -16.202 1.400 11.753 1.00 95.94 331 VAL A C 1
ATOM 2610 O O . VAL A 1 331 ? -15.264 1.142 12.508 1.00 95.94 331 VAL A O 1
ATOM 2613 N N . LEU A 1 332 ? -16.027 1.893 10.524 1.00 97.06 332 LEU A N 1
ATOM 2614 C CA . LEU A 1 332 ? -14.702 2.134 9.960 1.00 97.06 332 LEU A CA 1
ATOM 2615 C C . LEU A 1 332 ? -13.999 3.287 10.684 1.00 97.06 332 LEU A C 1
ATOM 2617 O O . LEU A 1 332 ? -12.825 3.154 11.016 1.00 97.06 332 LEU A O 1
ATOM 2621 N N . VAL A 1 333 ? -14.725 4.352 11.040 1.00 98.12 333 VAL A N 1
ATOM 2622 C CA . VAL A 1 333 ? -14.192 5.460 11.852 1.00 98.12 333 VAL A CA 1
ATOM 2623 C C . VAL A 1 333 ? -13.765 4.986 13.239 1.00 98.12 333 VAL A C 1
ATOM 2625 O O . VAL A 1 333 ? -12.688 5.348 13.707 1.00 98.12 333 VAL A O 1
ATOM 2628 N N . ALA A 1 334 ? -14.534 4.105 13.883 1.00 98.00 334 ALA A N 1
ATOM 2629 C CA . ALA A 1 334 ? -14.141 3.531 15.169 1.00 98.00 334 ALA A CA 1
ATOM 2630 C C . ALA A 1 334 ? -12.874 2.657 15.081 1.00 98.00 334 ALA A C 1
ATOM 2632 O O . ALA A 1 334 ? -12.126 2.562 16.052 1.00 98.00 334 ALA A O 1
ATOM 2633 N N . ILE A 1 335 ? -12.635 1.984 13.951 1.00 98.19 335 ILE A N 1
ATOM 2634 C CA . ILE A 1 335 ? -11.407 1.208 13.711 1.00 98.19 335 ILE A CA 1
ATOM 2635 C C . ILE A 1 335 ? -10.235 2.156 13.455 1.00 98.19 335 ILE A C 1
ATOM 2637 O O . ILE A 1 335 ? -9.213 2.059 14.131 1.00 98.19 335 ILE A O 1
ATOM 2641 N N . LEU A 1 336 ? -10.411 3.102 12.535 1.00 97.81 336 LEU A N 1
ATOM 2642 C CA . LEU A 1 336 ? -9.462 4.166 12.219 1.00 97.81 336 LEU A CA 1
ATOM 2643 C C . LEU A 1 336 ? -8.974 4.874 13.484 1.00 97.81 336 LEU A C 1
ATOM 2645 O O . LEU A 1 336 ? -7.764 4.994 13.682 1.00 97.81 336 LEU A O 1
ATOM 2649 N N . LYS A 1 337 ? -9.896 5.259 14.382 1.00 98.12 337 LYS A N 1
ATOM 2650 C CA . LYS A 1 337 ? -9.553 5.975 15.617 1.00 98.12 337 LYS A CA 1
ATOM 2651 C C . LYS A 1 337 ? -8.658 5.157 16.558 1.00 98.12 337 LYS A C 1
ATOM 2653 O O . LYS A 1 337 ? -7.857 5.725 17.294 1.00 98.12 337 LYS A O 1
ATOM 2658 N N . LYS A 1 338 ? -8.743 3.823 16.507 1.00 98.06 338 LYS A N 1
ATOM 2659 C CA . LYS A 1 338 ? -7.823 2.922 17.222 1.00 98.06 338 LYS A CA 1
ATOM 2660 C C . LYS A 1 338 ? -6.486 2.769 16.493 1.00 98.06 338 LYS A C 1
ATOM 2662 O O . LYS A 1 338 ? -5.446 2.706 17.142 1.00 98.06 338 LYS A O 1
ATOM 2667 N N . CYS A 1 339 ? -6.503 2.708 15.162 1.00 98.44 339 CYS A N 1
ATOM 2668 C CA . CYS A 1 339 ? -5.303 2.567 14.337 1.00 98.44 339 CYS A CA 1
ATOM 2669 C C . CYS A 1 339 ? -4.325 3.733 14.520 1.00 98.44 339 CYS A C 1
ATOM 2671 O O . CYS A 1 339 ? -3.127 3.499 14.640 1.00 98.44 339 CYS A O 1
ATOM 2673 N N . TRP A 1 340 ? -4.816 4.972 14.602 1.00 97.50 340 TRP A N 1
ATOM 2674 C CA . TRP A 1 340 ? -3.961 6.158 14.702 1.00 97.50 340 TRP A CA 1
ATOM 2675 C C . TRP A 1 340 ? -3.650 6.601 16.143 1.00 97.50 340 TRP A C 1
ATOM 2677 O O . TRP A 1 340 ? -3.352 7.771 16.375 1.00 97.50 340 TRP A O 1
ATOM 2687 N N . ASN A 1 341 ? -3.760 5.719 17.142 1.00 98.12 341 ASN A N 1
ATOM 2688 C CA . ASN A 1 341 ? -3.462 6.083 18.534 1.00 98.12 341 ASN A CA 1
ATOM 2689 C C . ASN A 1 341 ? -2.021 6.624 18.673 1.00 98.12 341 ASN A C 1
ATOM 2691 O O . ASN A 1 341 ? -1.113 6.153 17.979 1.00 98.12 341 ASN A O 1
ATOM 2695 N N . GLN A 1 342 ? -1.819 7.629 19.534 1.00 96.12 342 GLN A N 1
ATOM 2696 C CA . GLN A 1 342 ? -0.501 8.221 19.785 1.00 96.12 342 GLN A CA 1
ATOM 2697 C C . GLN A 1 342 ? 0.500 7.167 20.258 1.00 96.12 342 GLN A C 1
ATOM 2699 O O . GLN A 1 342 ? 1.586 7.050 19.691 1.00 96.12 342 GLN A O 1
ATOM 2704 N N . ASP A 1 343 ? 0.101 6.359 21.237 1.00 95.38 343 ASP A N 1
ATOM 2705 C CA . ASP A 1 343 ? 0.894 5.246 21.732 1.00 95.38 343 ASP A CA 1
ATOM 2706 C C . ASP A 1 343 ? 0.757 4.042 20.788 1.00 95.38 343 ASP A C 1
ATOM 2708 O O . ASP A 1 343 ? -0.324 3.478 20.590 1.00 95.38 343 ASP A O 1
ATOM 2712 N N . ALA A 1 344 ? 1.885 3.627 20.208 1.00 96.12 344 ALA A N 1
ATOM 2713 C CA . ALA A 1 344 ? 1.970 2.481 19.312 1.00 96.12 344 ALA A CA 1
ATOM 2714 C C . ALA A 1 344 ? 1.477 1.172 19.954 1.00 96.12 344 ALA A C 1
ATOM 2716 O O . ALA A 1 344 ? 0.933 0.316 19.252 1.00 96.12 344 ALA A O 1
ATOM 2717 N N . THR A 1 345 ? 1.616 1.016 21.273 1.00 95.38 345 THR A N 1
ATOM 2718 C CA . THR A 1 345 ? 1.182 -0.192 21.990 1.00 95.38 345 THR A CA 1
ATOM 2719 C C . THR A 1 345 ? -0.341 -0.310 22.071 1.00 95.38 345 THR A C 1
ATOM 2721 O O . THR A 1 345 ? -0.866 -1.422 22.039 1.00 95.38 345 THR A O 1
ATOM 2724 N N . GLN A 1 346 ? -1.051 0.823 22.068 1.00 97.00 346 GLN A N 1
ATOM 2725 C CA . GLN A 1 346 ? -2.516 0.893 22.127 1.00 97.00 346 GLN A CA 1
ATOM 2726 C C . GLN A 1 346 ? -3.186 0.670 20.765 1.00 97.00 346 GLN A C 1
ATOM 2728 O O . GLN A 1 346 ? -4.399 0.465 20.679 1.00 97.00 346 GLN A O 1
ATOM 2733 N N . ARG A 1 347 ? -2.412 0.701 19.673 1.00 97.50 347 ARG A N 1
ATOM 2734 C CA . ARG A 1 347 ? -2.921 0.404 18.329 1.00 97.50 347 ARG A CA 1
ATOM 2735 C C . ARG A 1 347 ? -3.274 -1.087 18.227 1.00 97.50 347 ARG A C 1
ATOM 2737 O O . ARG A 1 347 ? -2.590 -1.916 18.833 1.00 97.50 347 ARG A O 1
ATOM 2744 N N . PRO A 1 348 ? -4.286 -1.480 17.436 1.00 96.19 348 PRO A N 1
ATOM 2745 C CA . PRO A 1 348 ? -4.663 -2.883 17.280 1.00 96.19 348 PRO A CA 1
ATOM 2746 C C . PRO A 1 348 ? -3.514 -3.734 16.717 1.00 96.19 348 PRO A C 1
ATOM 2748 O O . PRO A 1 348 ? -2.623 -3.248 16.018 1.00 96.19 348 PRO A O 1
ATOM 2751 N N . SER A 1 349 ? -3.504 -5.024 17.049 1.00 92.94 349 SER A N 1
ATOM 2752 C CA . SER A 1 349 ? -2.639 -6.007 16.389 1.00 92.94 349 SER A CA 1
ATOM 2753 C C . SER A 1 349 ? -3.357 -6.571 15.170 1.00 92.94 349 SER A C 1
ATOM 2755 O O . SER A 1 349 ? -4.526 -6.938 15.255 1.00 92.94 349 SER A O 1
ATOM 2757 N N . LEU A 1 350 ? -2.653 -6.695 14.045 1.00 92.19 350 LEU A N 1
ATOM 2758 C CA . LEU A 1 350 ? -3.203 -7.358 12.860 1.00 92.19 350 LEU A CA 1
ATOM 2759 C C . LEU A 1 350 ? -3.150 -8.892 12.961 1.00 92.19 350 LEU A C 1
ATOM 2761 O O . LEU A 1 350 ? -3.837 -9.580 12.212 1.00 92.19 350 LEU A O 1
ATOM 2765 N N . LYS A 1 351 ? -2.376 -9.444 13.908 1.00 86.56 351 LYS A N 1
ATOM 2766 C CA . LYS A 1 351 ? -2.151 -10.896 14.046 1.00 86.56 351 LYS A CA 1
ATOM 2767 C C . LYS A 1 351 ? -3.417 -11.671 14.418 1.00 86.56 351 LYS A C 1
ATOM 2769 O O . LYS A 1 351 ? -3.575 -12.803 13.973 1.00 86.56 351 LYS A O 1
ATOM 2774 N N . ASN A 1 352 ? -4.321 -11.044 15.167 1.00 83.38 352 ASN A N 1
ATOM 2775 C CA . ASN A 1 352 ? -5.517 -11.697 15.703 1.00 83.38 352 ASN A CA 1
ATOM 2776 C C . ASN A 1 352 ? -6.725 -11.612 14.755 1.00 83.38 352 ASN A C 1
ATOM 2778 O O . ASN A 1 352 ? -7.751 -12.227 15.009 1.00 83.38 352 ASN A O 1
ATOM 2782 N N . GLY A 1 353 ? -6.622 -10.854 13.655 1.00 86.81 353 GLY A N 1
ATOM 2783 C CA . GLY A 1 353 ? -7.705 -10.722 12.676 1.00 86.81 353 GLY A CA 1
ATOM 2784 C C . GLY A 1 353 ? -8.901 -9.874 13.131 1.00 86.81 353 GLY A C 1
ATOM 2785 O O . GLY A 1 353 ? -9.852 -9.741 12.366 1.00 86.81 353 GLY A O 1
ATOM 2786 N N . ASP A 1 354 ? -8.861 -9.247 14.312 1.00 90.19 354 ASP A N 1
ATOM 2787 C CA . ASP A 1 354 ? -9.986 -8.491 14.896 1.00 90.19 354 ASP A CA 1
ATOM 2788 C C . ASP A 1 354 ? -10.575 -7.443 13.941 1.00 90.19 354 ASP A C 1
ATOM 2790 O O . ASP A 1 354 ? -11.794 -7.322 13.798 1.00 90.19 354 ASP A O 1
ATOM 2794 N N . ILE A 1 355 ? -9.706 -6.698 13.247 1.00 93.69 355 ILE A N 1
ATOM 2795 C CA . ILE A 1 355 ? -10.134 -5.711 12.250 1.00 93.69 355 ILE A CA 1
ATOM 2796 C C . ILE A 1 355 ? -10.862 -6.404 11.093 1.00 93.69 355 ILE A C 1
ATOM 2798 O O . ILE A 1 355 ? -11.942 -5.963 10.708 1.00 93.69 355 ILE A O 1
ATOM 2802 N N . GLN A 1 356 ? -10.309 -7.499 10.562 1.00 91.38 356 GLN A N 1
ATOM 2803 C CA . GLN A 1 356 ? -10.898 -8.232 9.437 1.00 91.38 356 GLN A CA 1
ATOM 2804 C C . GLN A 1 356 ? -12.267 -8.799 9.805 1.00 91.38 356 GLN A C 1
ATOM 2806 O O . GLN A 1 356 ? -13.210 -8.644 9.034 1.00 91.38 356 GLN A O 1
ATOM 2811 N N . VAL A 1 357 ? -12.392 -9.403 10.991 1.00 91.81 357 VAL A N 1
ATOM 2812 C CA . VAL A 1 357 ? -13.659 -9.948 11.498 1.00 91.81 357 VAL A CA 1
ATOM 2813 C C . VAL A 1 357 ? -14.689 -8.836 11.644 1.00 91.81 357 VAL A C 1
ATOM 2815 O O . VAL A 1 357 ? -15.796 -8.952 11.124 1.00 91.81 357 VAL A O 1
ATOM 2818 N N . ARG A 1 358 ? -14.330 -7.723 12.294 1.00 93.69 358 ARG A N 1
ATOM 2819 C CA . ARG A 1 358 ? -15.263 -6.610 12.510 1.00 93.69 358 ARG A CA 1
ATOM 2820 C C . ARG A 1 358 ? -15.736 -5.992 11.192 1.00 93.69 358 ARG A C 1
ATOM 2822 O O . ARG A 1 358 ? -16.931 -5.731 11.036 1.00 93.69 358 ARG A O 1
ATOM 2829 N N . VAL A 1 359 ? -14.820 -5.782 10.246 1.00 91.88 359 VAL A N 1
ATOM 2830 C CA . VAL A 1 359 ? -15.137 -5.248 8.913 1.00 91.88 359 VAL A CA 1
ATOM 2831 C C . VAL A 1 359 ? -16.018 -6.223 8.133 1.00 91.88 359 VAL A C 1
ATOM 2833 O O . VAL A 1 359 ? -17.057 -5.817 7.620 1.00 91.88 359 VAL A O 1
ATOM 2836 N N . ALA A 1 360 ? -15.660 -7.509 8.091 1.00 87.75 360 ALA A N 1
ATOM 2837 C CA . ALA A 1 360 ? -16.403 -8.522 7.349 1.00 87.75 360 ALA A CA 1
ATOM 2838 C C . ALA A 1 360 ? -17.817 -8.742 7.903 1.00 87.75 360 ALA A C 1
ATOM 2840 O O . ALA A 1 360 ? -18.764 -8.835 7.126 1.00 87.75 360 ALA A O 1
ATOM 2841 N N . THR A 1 361 ? -17.984 -8.790 9.228 1.00 88.69 361 THR A N 1
ATOM 2842 C CA . THR A 1 361 ? -19.302 -8.936 9.866 1.00 88.69 361 THR A CA 1
ATOM 2843 C C . THR A 1 361 ? -20.203 -7.748 9.547 1.00 88.69 361 THR A C 1
ATOM 2845 O O . THR A 1 361 ? -21.348 -7.940 9.146 1.00 88.69 361 THR A O 1
ATOM 2848 N N . THR A 1 362 ? -19.676 -6.525 9.649 1.00 88.38 362 THR A N 1
ATOM 2849 C CA . THR A 1 362 ? -20.439 -5.305 9.332 1.00 88.38 362 THR A CA 1
ATOM 2850 C C . THR A 1 362 ? -20.811 -5.256 7.853 1.00 88.38 362 THR A C 1
ATOM 2852 O O . THR A 1 362 ? -21.942 -4.936 7.504 1.00 88.38 362 THR A O 1
ATOM 2855 N N . LEU A 1 363 ? -19.878 -5.612 6.969 1.00 82.44 363 LEU A N 1
ATOM 2856 C CA . LEU A 1 363 ? -20.129 -5.634 5.532 1.00 82.44 363 LEU A CA 1
ATOM 2857 C C . LEU A 1 363 ? -21.226 -6.642 5.162 1.00 82.44 363 LEU A C 1
ATOM 2859 O O . LEU A 1 363 ? -22.132 -6.298 4.408 1.00 82.44 363 LEU A O 1
ATOM 2863 N N . LYS A 1 364 ? -21.198 -7.840 5.760 1.00 78.38 364 LYS A N 1
ATOM 2864 C CA . LYS A 1 364 ? -22.249 -8.854 5.587 1.00 78.38 364 LYS A CA 1
ATOM 2865 C C . LYS A 1 364 ? -23.616 -8.373 6.070 1.00 78.38 364 LYS A C 1
ATOM 2867 O O . LYS A 1 364 ? -24.608 -8.613 5.394 1.00 78.38 364 LYS A O 1
ATOM 2872 N N . GLN A 1 365 ? -23.680 -7.673 7.205 1.00 81.44 365 GLN A N 1
ATOM 2873 C CA . GLN A 1 365 ? -24.933 -7.096 7.718 1.00 81.44 365 GLN A CA 1
ATOM 2874 C C . GLN A 1 365 ? -25.536 -6.055 6.766 1.00 81.44 365 GLN A C 1
ATOM 2876 O O . GLN A 1 365 ? -26.752 -5.923 6.692 1.00 81.44 365 GLN A O 1
ATOM 2881 N N . LEU A 1 366 ? -24.694 -5.349 6.009 1.00 74.69 366 LEU A N 1
ATOM 2882 C CA . LEU A 1 366 ? -25.116 -4.400 4.977 1.00 74.69 366 LEU A CA 1
ATOM 2883 C C . LEU A 1 366 ? -25.415 -5.067 3.620 1.00 74.69 366 LEU A C 1
ATOM 2885 O O . LEU A 1 366 ? -25.631 -4.366 2.634 1.00 74.69 366 LEU A O 1
ATOM 2889 N N . GLY A 1 367 ? -25.403 -6.404 3.545 1.00 66.81 367 GLY A N 1
ATOM 2890 C CA . GLY A 1 367 ? -25.644 -7.161 2.313 1.00 66.81 367 GLY A CA 1
ATOM 2891 C C . GLY A 1 367 ? -24.477 -7.159 1.319 1.00 66.81 367 GLY A C 1
ATOM 2892 O O . GLY A 1 367 ? -24.669 -7.526 0.164 1.00 66.81 367 GLY A O 1
ATOM 2893 N N . GLY A 1 368 ? -23.278 -6.737 1.735 1.00 62.66 368 GLY A N 1
ATOM 2894 C CA . GLY A 1 368 ? -22.070 -6.771 0.906 1.00 62.66 368 GLY A CA 1
ATOM 2895 C C . GLY A 1 368 ? -21.232 -8.038 1.111 1.00 62.66 368 GLY A C 1
ATOM 2896 O O . GLY A 1 368 ? -21.281 -8.673 2.167 1.00 62.66 368 GLY A O 1
ATOM 2897 N N . ASP A 1 369 ? -20.406 -8.382 0.119 1.00 62.06 369 ASP A N 1
ATOM 2898 C CA . ASP A 1 369 ? -19.416 -9.466 0.212 1.00 62.06 369 ASP A CA 1
ATOM 2899 C C . ASP A 1 369 ? -17.985 -8.882 0.328 1.00 62.06 369 ASP A C 1
ATOM 2901 O O . ASP A 1 369 ? -17.566 -8.120 -0.548 1.00 62.06 369 ASP A O 1
ATOM 2905 N N . PRO A 1 370 ? -17.208 -9.242 1.375 1.00 55.16 370 PRO A N 1
ATOM 2906 C CA . PRO A 1 370 ? -15.805 -8.838 1.549 1.00 55.16 370 PRO A CA 1
ATOM 2907 C C . PRO A 1 370 ? -14.871 -9.184 0.390 1.00 55.16 370 PRO A C 1
ATOM 2909 O O . PRO A 1 370 ? -13.844 -8.533 0.230 1.00 55.16 370 PRO A O 1
ATOM 2912 N N . ARG A 1 371 ? -15.201 -10.205 -0.408 1.00 53.62 371 ARG A N 1
ATOM 2913 C CA . ARG A 1 371 ? -14.435 -10.606 -1.601 1.00 53.62 371 ARG A CA 1
ATOM 2914 C C . ARG A 1 371 ? -14.902 -9.891 -2.869 1.00 53.62 371 ARG A C 1
ATOM 2916 O O . ARG A 1 371 ? -14.379 -10.150 -3.948 1.00 53.62 371 ARG A O 1
ATOM 2923 N N . GLN A 1 372 ? -15.902 -9.022 -2.741 1.00 53.19 372 GLN A N 1
ATOM 2924 C CA . GLN A 1 372 ? -16.569 -8.342 -3.838 1.00 53.19 372 GLN A CA 1
ATOM 2925 C C . GLN A 1 372 ? -16.746 -6.843 -3.545 1.00 53.19 372 GLN A C 1
ATOM 2927 O O . GLN A 1 372 ? -17.781 -6.278 -3.896 1.00 53.19 372 GLN A O 1
ATOM 2932 N N . ALA A 1 373 ? -15.731 -6.157 -2.984 1.00 45.97 373 ALA A N 1
ATOM 2933 C CA . ALA A 1 373 ? -15.644 -4.677 -3.031 1.00 45.97 373 ALA A CA 1
ATOM 2934 C C . ALA A 1 373 ? -15.999 -4.155 -4.433 1.00 45.97 373 ALA A C 1
ATOM 2936 O O . ALA A 1 373 ? -16.691 -3.160 -4.635 1.00 45.97 373 ALA A O 1
ATOM 2937 N N . ALA A 1 374 ? -15.574 -4.966 -5.391 1.00 43.66 374 ALA A N 1
ATOM 2938 C CA . ALA A 1 374 ? -15.945 -4.998 -6.769 1.00 43.66 374 ALA A CA 1
ATOM 2939 C C . ALA A 1 374 ? -17.435 -4.783 -7.119 1.00 43.66 374 ALA A C 1
ATOM 2941 O O . ALA A 1 374 ? -17.763 -3.893 -7.903 1.00 43.66 374 ALA A O 1
ATOM 2942 N N . ASN A 1 375 ? -18.327 -5.579 -6.531 1.00 39.06 375 ASN A N 1
ATOM 2943 C CA . ASN A 1 375 ? -19.669 -5.813 -7.062 1.00 39.06 375 ASN A CA 1
ATOM 2944 C C . ASN A 1 375 ? -20.728 -4.832 -6.528 1.00 39.06 375 ASN A C 1
ATOM 2946 O O . ASN A 1 375 ? -21.851 -4.796 -7.029 1.00 39.06 375 ASN A O 1
ATOM 2950 N N . VAL A 1 376 ? -20.396 -4.005 -5.530 1.00 40.28 376 VAL A N 1
ATOM 2951 C CA . VAL A 1 376 ? -21.340 -3.015 -4.971 1.00 40.28 376 VAL A CA 1
ATOM 2952 C C . VAL A 1 376 ? -21.619 -1.888 -5.975 1.00 40.28 376 VAL A C 1
ATOM 2954 O O . VAL A 1 376 ? -22.765 -1.468 -6.126 1.00 40.28 376 VAL A O 1
ATOM 2957 N N . VAL A 1 377 ? -20.591 -1.436 -6.705 1.00 42.03 377 VAL A N 1
ATOM 2958 C CA . VAL A 1 377 ? -20.738 -0.463 -7.806 1.00 42.03 377 VAL A CA 1
ATOM 2959 C C . VAL A 1 377 ? -21.495 -1.097 -8.982 1.00 42.03 377 VAL A C 1
ATOM 2961 O O . VAL A 1 377 ? -22.338 -0.457 -9.607 1.00 42.03 377 VAL A O 1
ATOM 2964 N N . ASP A 1 378 ? -21.261 -2.388 -9.221 1.00 44.25 378 ASP A N 1
ATOM 2965 C CA . ASP A 1 378 ? -21.825 -3.144 -10.340 1.00 44.25 378 ASP A CA 1
ATOM 2966 C C . ASP A 1 378 ? -23.355 -3.313 -10.247 1.00 44.25 378 ASP A C 1
ATOM 2968 O O . ASP A 1 378 ? -24.056 -3.150 -11.245 1.00 44.25 378 ASP A O 1
ATOM 2972 N N . ILE A 1 379 ? -23.913 -3.539 -9.051 1.00 41.53 379 ILE A N 1
ATOM 2973 C CA . ILE A 1 379 ? -25.373 -3.662 -8.859 1.00 41.53 379 ILE A CA 1
ATOM 2974 C C . ILE A 1 379 ? -26.091 -2.317 -9.066 1.00 41.53 379 ILE A C 1
ATOM 2976 O O . ILE A 1 379 ? -27.190 -2.283 -9.625 1.00 41.53 379 ILE A O 1
ATOM 2980 N N . ALA A 1 380 ? -25.488 -1.204 -8.637 1.00 43.72 380 ALA A N 1
ATOM 2981 C CA . ALA A 1 380 ? -26.064 0.131 -8.810 1.00 43.72 380 ALA A CA 1
ATOM 2982 C C . ALA A 1 380 ? -26.061 0.5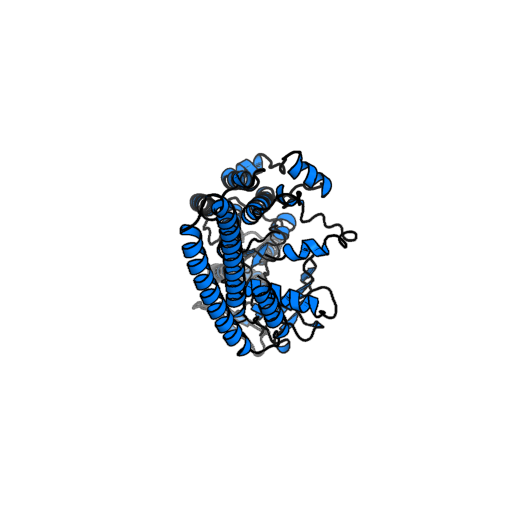62 -10.285 1.00 43.72 380 ALA A C 1
ATOM 2984 O O . ALA A 1 380 ? -27.086 1.024 -10.788 1.00 43.72 380 ALA A O 1
ATOM 2985 N N . CYS A 1 381 ? -24.953 0.327 -11.000 1.00 49.50 381 CYS A N 1
ATOM 2986 C CA . CYS A 1 381 ? -24.879 0.538 -12.445 1.00 49.50 381 CYS A CA 1
ATOM 2987 C C . CYS A 1 381 ? -25.886 -0.342 -13.198 1.00 49.50 381 CYS A C 1
ATOM 2989 O O . CYS A 1 381 ? -26.516 0.144 -14.135 1.00 49.50 381 CYS A O 1
ATOM 2991 N N . LEU A 1 382 ? -26.106 -1.591 -12.760 1.00 48.41 382 LEU A N 1
ATOM 2992 C CA . LEU A 1 382 ? -27.052 -2.491 -13.421 1.00 48.41 382 LEU A CA 1
ATOM 2993 C C . LEU A 1 382 ? -28.503 -2.078 -13.194 1.00 48.41 382 LEU A C 1
ATOM 2995 O O . LEU A 1 382 ? -29.297 -2.109 -14.131 1.00 48.41 382 LEU A O 1
ATOM 2999 N N . ARG A 1 383 ? -28.840 -1.600 -11.994 1.00 49.38 383 ARG A N 1
ATOM 3000 C CA . ARG A 1 383 ? -30.157 -1.009 -11.720 1.00 49.38 383 ARG A CA 1
ATOM 3001 C C . ARG A 1 383 ? -30.396 0.265 -12.525 1.00 49.38 383 ARG A C 1
ATOM 3003 O O . ARG A 1 383 ? -31.486 0.422 -13.062 1.00 49.38 383 ARG A O 1
ATOM 3010 N N . LEU A 1 384 ? -29.394 1.139 -12.648 1.00 53.66 384 LEU A N 1
ATOM 3011 C CA . LEU A 1 384 ? -29.507 2.371 -13.434 1.00 53.66 384 LEU A CA 1
ATOM 3012 C C . LEU A 1 384 ? -29.628 2.076 -14.936 1.00 53.66 384 LEU A C 1
ATOM 3014 O O . LEU A 1 384 ? -30.451 2.679 -15.614 1.00 53.66 384 LEU A O 1
ATOM 3018 N N . PHE A 1 385 ? -28.860 1.109 -15.444 1.00 58.34 385 PHE A N 1
ATOM 3019 C CA . PHE A 1 385 ? -28.937 0.656 -16.832 1.00 58.34 385 PHE A CA 1
ATOM 3020 C C . PHE A 1 385 ? -30.306 0.043 -17.158 1.00 58.34 385 PHE A C 1
ATOM 3022 O O . PHE A 1 385 ? -30.918 0.417 -18.155 1.00 58.34 385 PHE A O 1
ATOM 3029 N N . LEU A 1 386 ? -30.827 -0.836 -16.293 1.00 51.66 386 LEU A N 1
ATOM 3030 C CA . LEU A 1 386 ? -32.169 -1.410 -16.442 1.00 51.66 386 LEU A CA 1
ATOM 3031 C C . LEU A 1 386 ? -33.265 -0.340 -16.343 1.00 51.66 386 LEU A C 1
ATOM 3033 O O . LEU A 1 386 ? -34.196 -0.353 -17.140 1.00 51.66 386 LEU A O 1
ATOM 3037 N N . PHE A 1 387 ? -33.139 0.619 -15.423 1.00 56.84 387 PHE A N 1
ATOM 3038 C CA . PHE A 1 387 ? -34.072 1.742 -15.304 1.00 56.84 387 PHE A CA 1
ATOM 3039 C C . PHE A 1 387 ? -34.088 2.613 -16.569 1.00 56.84 387 PHE A C 1
ATOM 3041 O O . PHE A 1 387 ? -35.156 2.908 -17.098 1.00 56.84 387 PHE A O 1
ATOM 3048 N N . LEU A 1 388 ? -32.914 2.971 -17.099 1.00 56.56 388 LEU A N 1
ATOM 3049 C CA . LEU A 1 388 ? -32.794 3.757 -18.330 1.00 56.56 388 LEU A CA 1
ATOM 3050 C C . LEU A 1 388 ? -33.315 3.003 -19.560 1.00 56.56 388 LEU A C 1
ATOM 3052 O O . LEU A 1 388 ? -33.890 3.636 -20.440 1.00 56.56 388 LEU A O 1
ATOM 3056 N N . LEU A 1 389 ? -33.149 1.677 -19.613 1.00 55.34 389 LEU A N 1
ATOM 3057 C CA . LEU A 1 389 ? -33.716 0.831 -20.668 1.00 55.34 389 LEU A CA 1
ATOM 3058 C C . LEU A 1 389 ? -35.246 0.739 -20.601 1.00 55.34 389 LEU A C 1
ATOM 3060 O O . LEU A 1 389 ? -35.890 0.719 -21.643 1.00 55.34 389 LEU A O 1
ATOM 3064 N N . ILE A 1 390 ? -35.835 0.712 -19.402 1.00 52.94 390 ILE A N 1
ATOM 3065 C CA . ILE A 1 390 ? -37.296 0.660 -19.218 1.00 52.94 390 ILE A CA 1
ATOM 3066 C C . ILE A 1 390 ? -37.958 2.006 -19.568 1.00 52.94 390 ILE A C 1
ATOM 3068 O O . ILE A 1 390 ? -39.076 2.029 -20.068 1.00 52.94 390 ILE A O 1
ATOM 3072 N N . GLN A 1 391 ? -37.274 3.135 -19.359 1.00 52.56 391 GLN A N 1
ATOM 3073 C CA . GLN A 1 391 ? -37.797 4.483 -19.651 1.00 52.56 391 GLN A CA 1
ATOM 3074 C C . GLN A 1 391 ? -37.669 4.900 -21.138 1.00 52.56 391 GLN A C 1
ATOM 3076 O O . GLN A 1 391 ? -37.976 6.039 -21.501 1.00 52.56 391 GLN A O 1
ATOM 3081 N N . PHE A 1 392 ? -37.214 4.000 -22.018 1.00 50.91 392 PHE A N 1
ATOM 3082 C CA . PHE A 1 392 ? -36.826 4.300 -23.406 1.00 50.91 392 PHE A CA 1
ATOM 3083 C C . PHE A 1 392 ? -37.989 4.401 -24.413 1.00 50.91 392 PHE A C 1
ATOM 3085 O O . PHE A 1 392 ? -37.760 4.421 -25.620 1.00 50.91 392 PHE A O 1
ATOM 3092 N N . GLU A 1 393 ? -39.235 4.521 -23.949 1.00 53.25 393 GLU A N 1
ATOM 3093 C CA . GLU A 1 393 ? -40.356 4.944 -24.806 1.00 53.25 393 GLU A CA 1
ATOM 3094 C C . GLU A 1 393 ? -40.386 6.472 -25.037 1.00 53.25 393 GLU A C 1
ATOM 3096 O O . GLU A 1 393 ? -41.177 6.971 -25.838 1.00 53.25 393 GLU A O 1
ATOM 3101 N N . SER A 1 394 ? -39.504 7.245 -24.383 1.00 51.09 394 SER A N 1
ATOM 3102 C CA . SER A 1 394 ? -39.450 8.705 -24.541 1.00 51.09 394 SER A CA 1
ATOM 3103 C C . SER A 1 394 ? -38.534 9.162 -25.696 1.00 51.09 394 SER A C 1
ATOM 3105 O O . SER A 1 394 ? -37.431 8.660 -25.901 1.00 51.09 394 SER A O 1
ATOM 3107 N N . LYS A 1 395 ? -39.002 10.152 -26.472 1.00 53.91 395 LYS A N 1
ATOM 3108 C CA . LYS A 1 395 ? -38.473 10.604 -27.782 1.00 53.91 395 LYS A CA 1
ATOM 3109 C C . LYS A 1 395 ? -37.066 11.245 -27.786 1.00 53.91 395 LYS A C 1
ATOM 3111 O O . LYS A 1 395 ? -36.713 11.892 -28.770 1.00 53.91 395 LYS A O 1
ATOM 3116 N N . ASN A 1 396 ? -36.256 11.130 -26.730 1.00 58.16 396 ASN A N 1
ATOM 3117 C CA . ASN A 1 396 ? -35.023 11.919 -26.586 1.00 58.16 396 ASN A CA 1
ATOM 3118 C C . ASN A 1 396 ? -33.728 11.087 -26.674 1.00 58.16 396 ASN A C 1
ATOM 3120 O O . ASN A 1 396 ? -32.935 10.997 -25.736 1.00 58.16 396 ASN A O 1
ATOM 3124 N N . HIS A 1 397 ? -33.506 10.474 -27.839 1.00 58.72 397 HIS A N 1
ATOM 3125 C CA . HIS A 1 397 ? -32.440 9.495 -28.102 1.00 58.72 397 HIS A CA 1
ATOM 3126 C C . HIS A 1 397 ? -31.002 9.977 -27.813 1.00 58.72 397 HIS A C 1
ATOM 3128 O O . HIS A 1 397 ? -30.126 9.157 -27.531 1.00 58.72 397 HIS A O 1
ATOM 3134 N N . HIS A 1 398 ? -30.741 11.287 -27.844 1.00 57.19 398 HIS A N 1
ATOM 3135 C CA . HIS A 1 398 ? -29.386 11.828 -27.707 1.00 57.19 398 HIS A CA 1
ATOM 3136 C C . HIS A 1 398 ? -28.874 11.838 -26.256 1.00 57.19 398 HIS A C 1
ATOM 3138 O O . HIS A 1 398 ? -27.713 11.503 -26.010 1.00 57.19 398 HIS A O 1
ATOM 3144 N N . LEU A 1 399 ? -29.739 12.173 -25.290 1.00 56.69 399 LEU A N 1
ATOM 3145 C CA . LEU A 1 399 ? -29.398 12.169 -23.861 1.00 56.69 399 LEU A CA 1
ATOM 3146 C C . LEU A 1 399 ? -29.147 10.739 -23.367 1.00 56.69 399 LEU A C 1
ATOM 3148 O O . LEU A 1 399 ? -28.217 10.469 -22.611 1.00 56.69 399 LEU A O 1
ATOM 3152 N N . HIS A 1 400 ? -29.947 9.807 -23.872 1.00 58.56 400 HIS A N 1
ATOM 3153 C CA . HIS A 1 400 ? -29.810 8.388 -23.601 1.00 58.56 400 HIS A CA 1
ATOM 3154 C C . HIS A 1 400 ? -28.500 7.796 -24.130 1.00 58.56 400 HIS A C 1
ATOM 3156 O O . HIS A 1 400 ? -27.847 7.034 -23.420 1.00 58.56 400 HIS A O 1
ATOM 3162 N N . HIS A 1 401 ? -28.095 8.156 -25.353 1.00 60.19 401 HIS A N 1
ATOM 3163 C CA . HIS A 1 401 ? -26.809 7.731 -25.913 1.00 60.19 401 HIS A CA 1
ATOM 3164 C C . HIS A 1 401 ? -25.642 8.191 -25.035 1.00 60.19 401 HIS A C 1
ATOM 3166 O O . HIS A 1 401 ? -24.786 7.382 -24.681 1.00 60.19 401 HIS A O 1
ATOM 3172 N N . LEU A 1 402 ? -25.670 9.450 -24.590 1.00 57.09 402 LEU A N 1
ATOM 3173 C CA . LEU A 1 402 ? -24.640 10.011 -23.719 1.00 57.09 402 LEU A CA 1
ATOM 3174 C C . LEU A 1 402 ? -24.567 9.286 -22.363 1.00 57.09 402 LEU A C 1
ATOM 3176 O O . LEU A 1 402 ? -23.479 8.925 -21.916 1.00 57.09 402 LEU A O 1
ATOM 3180 N N . LEU A 1 403 ? -25.720 9.009 -21.745 1.00 57.31 403 LEU A N 1
ATOM 3181 C CA . LEU A 1 403 ? -25.814 8.284 -20.471 1.00 57.31 403 LEU A CA 1
ATOM 3182 C C . LEU A 1 403 ? -25.338 6.832 -20.587 1.00 57.31 403 LEU A C 1
ATOM 3184 O O . LEU A 1 403 ? -24.635 6.342 -19.705 1.00 57.31 403 LEU A O 1
ATOM 3188 N N . VAL A 1 404 ? -25.679 6.145 -21.680 1.00 58.28 404 VAL A N 1
ATOM 3189 C CA . VAL A 1 404 ? -25.209 4.778 -21.937 1.00 58.28 404 VAL A CA 1
ATOM 3190 C C . VAL A 1 404 ? -23.702 4.764 -22.160 1.00 58.28 404 VAL A C 1
ATOM 3192 O O . VAL A 1 404 ? -23.020 3.949 -21.552 1.00 58.28 404 VAL A O 1
ATOM 3195 N N . VAL A 1 405 ? -23.147 5.692 -22.943 1.00 57.84 405 VAL A N 1
ATOM 3196 C CA . VAL A 1 405 ? -21.689 5.803 -23.126 1.00 57.84 405 VAL A CA 1
ATOM 3197 C C . VAL A 1 405 ? -20.981 6.057 -21.792 1.00 57.84 405 VAL A C 1
ATOM 3199 O O . VAL A 1 405 ? -19.976 5.407 -21.504 1.00 57.84 405 VAL A O 1
ATOM 3202 N N . GLN A 1 406 ? -21.517 6.938 -20.943 1.00 55.31 406 GLN A N 1
ATOM 3203 C CA . GLN A 1 406 ? -20.979 7.163 -19.598 1.00 55.31 406 GLN A CA 1
ATOM 3204 C C . GLN A 1 406 ? -21.046 5.893 -18.735 1.00 55.31 406 GLN A C 1
ATOM 3206 O O . GLN A 1 406 ? -20.043 5.507 -18.137 1.00 55.31 406 GLN A O 1
ATOM 3211 N N . LEU A 1 407 ? -22.175 5.180 -18.725 1.00 54.69 407 LEU A N 1
ATOM 3212 C CA . LEU A 1 407 ? -22.320 3.907 -18.009 1.00 54.69 407 LEU A CA 1
ATOM 3213 C C . LEU A 1 407 ? -21.330 2.844 -18.499 1.00 54.69 407 LEU A C 1
ATOM 3215 O O . LEU A 1 407 ? -20.706 2.173 -17.680 1.00 54.69 407 LEU A O 1
ATOM 3219 N N . LEU A 1 408 ? -21.134 2.714 -19.813 1.00 55.34 408 LEU A N 1
ATOM 3220 C CA . LEU A 1 408 ? -20.187 1.763 -20.403 1.00 55.34 408 LEU A CA 1
ATOM 3221 C C . LEU A 1 408 ? -18.738 2.099 -20.060 1.00 55.34 408 LEU A C 1
ATOM 3223 O O . LEU A 1 408 ? -17.961 1.197 -19.747 1.00 55.34 408 LEU A O 1
ATOM 3227 N N . ASN A 1 409 ? -18.392 3.388 -20.027 1.00 53.03 409 ASN A N 1
ATOM 3228 C CA . ASN A 1 409 ? -17.079 3.845 -19.578 1.00 53.03 409 ASN A CA 1
ATOM 3229 C C . ASN A 1 409 ? -16.792 3.426 -18.124 1.00 53.03 409 ASN A C 1
ATOM 3231 O O . ASN A 1 409 ? -15.647 3.113 -17.792 1.00 53.03 409 ASN A O 1
ATOM 3235 N N . HIS A 1 410 ? -17.817 3.343 -17.275 1.00 51.81 410 HIS A N 1
ATOM 3236 C CA . HIS A 1 410 ? -17.674 2.980 -15.863 1.00 51.81 410 HIS A CA 1
ATOM 3237 C C . HIS A 1 410 ? -17.952 1.497 -15.550 1.00 51.81 410 HIS A C 1
ATOM 3239 O O . HIS A 1 410 ? -17.582 1.024 -14.475 1.00 51.81 410 HIS A O 1
ATOM 3245 N N . ALA A 1 411 ? -18.538 0.743 -16.485 1.00 46.00 411 ALA A N 1
ATOM 3246 C CA . ALA A 1 411 ? -18.864 -0.671 -16.326 1.00 46.00 411 ALA A CA 1
ATOM 3247 C C . ALA A 1 411 ? -17.633 -1.596 -16.389 1.00 46.00 411 ALA A C 1
ATOM 3249 O O . ALA A 1 411 ? -16.660 -1.365 -17.119 1.00 46.00 411 ALA A O 1
ATOM 3250 N N . ARG A 1 412 ? -17.696 -2.698 -15.634 1.00 54.62 412 ARG A N 1
ATOM 3251 C CA . ARG A 1 412 ? -16.656 -3.738 -15.589 1.00 54.62 412 ARG A CA 1
ATOM 3252 C C . ARG A 1 412 ? -16.848 -4.811 -16.653 1.00 54.62 412 ARG A C 1
ATOM 3254 O O . ARG A 1 412 ? -17.945 -5.010 -17.156 1.00 54.62 412 ARG A O 1
ATOM 3261 N N . LEU A 1 413 ? -15.787 -5.565 -16.938 1.00 48.00 413 LEU A N 1
ATOM 3262 C CA . LEU A 1 413 ? -15.755 -6.606 -17.975 1.00 48.00 413 LEU A CA 1
ATOM 3263 C C . LEU A 1 413 ? -16.842 -7.692 -17.850 1.00 48.00 413 LEU A C 1
ATOM 3265 O O . LEU A 1 413 ? -17.555 -7.922 -18.825 1.00 48.00 413 LEU A O 1
ATOM 3269 N N . PRO A 1 414 ? -17.028 -8.345 -16.682 1.00 45.94 414 PRO A N 1
ATOM 3270 C CA . PRO A 1 414 ? -18.052 -9.385 -16.545 1.00 45.94 414 PRO A CA 1
ATOM 3271 C C . PRO A 1 414 ? -19.467 -8.804 -16.666 1.00 45.94 414 PRO A C 1
ATOM 3273 O O . PRO A 1 414 ? -20.386 -9.449 -17.159 1.00 45.94 414 PRO A O 1
ATOM 3276 N N . MET A 1 415 ? -19.617 -7.545 -16.258 1.00 52.59 415 MET A N 1
ATOM 3277 C CA . MET A 1 415 ? -20.847 -6.769 -16.312 1.00 52.59 415 MET A CA 1
ATOM 3278 C C . MET A 1 415 ? -21.201 -6.322 -17.728 1.00 52.59 415 MET A C 1
ATOM 3280 O O . MET A 1 415 ? -22.359 -6.411 -18.107 1.00 52.59 415 MET A O 1
ATOM 3284 N N . LEU A 1 416 ? -20.216 -5.918 -18.532 1.00 53.88 416 LEU A N 1
ATOM 3285 C CA . LEU A 1 416 ? -20.383 -5.605 -19.951 1.00 53.88 416 LEU A CA 1
ATOM 3286 C C . LEU A 1 416 ? -20.983 -6.791 -20.723 1.00 53.88 416 LEU A C 1
ATOM 3288 O O . LEU A 1 416 ? -21.843 -6.592 -21.573 1.00 53.88 416 LEU A O 1
ATOM 3292 N N . LEU A 1 417 ? -20.614 -8.026 -20.377 1.00 54.03 417 LEU A N 1
ATOM 3293 C CA . LEU A 1 417 ? -21.212 -9.227 -20.970 1.00 54.03 417 LEU A CA 1
ATOM 3294 C C . LEU A 1 417 ? -22.673 -9.423 -20.545 1.00 54.03 417 LEU A C 1
ATOM 3296 O O . LEU A 1 417 ? -23.524 -9.707 -21.386 1.00 54.03 417 LEU A O 1
ATOM 3300 N N . THR A 1 418 ? -22.988 -9.231 -19.263 1.00 55.75 418 THR A N 1
ATOM 3301 C CA . THR A 1 418 ? -24.371 -9.289 -18.759 1.00 55.75 418 THR A CA 1
ATOM 3302 C C . THR A 1 418 ? -25.235 -8.176 -19.359 1.00 55.75 418 THR A C 1
ATOM 3304 O O . THR A 1 418 ? -26.366 -8.433 -19.763 1.00 55.75 418 THR A O 1
ATOM 3307 N N . TYR A 1 419 ? -24.694 -6.960 -19.483 1.00 60.00 419 TYR A N 1
ATOM 3308 C CA . TYR A 1 419 ? -25.349 -5.828 -20.135 1.00 60.00 419 TYR A CA 1
ATOM 3309 C C . TYR A 1 419 ? -25.621 -6.105 -21.601 1.00 60.00 419 TYR A C 1
ATOM 3311 O O . TYR A 1 419 ? -26.735 -5.866 -22.050 1.00 60.00 419 TYR A O 1
ATOM 3319 N N . LEU A 1 420 ? -24.648 -6.662 -22.323 1.00 60.25 420 LEU A N 1
ATOM 3320 C CA . LEU A 1 420 ? -24.827 -7.015 -23.723 1.00 60.25 420 LEU A CA 1
ATOM 3321 C C . LEU A 1 420 ? -25.891 -8.101 -23.897 1.00 60.25 420 LEU A C 1
ATOM 3323 O O . LEU A 1 420 ? -26.745 -7.971 -24.766 1.00 60.25 420 LEU A O 1
ATOM 3327 N N . ARG A 1 421 ? -25.896 -9.135 -23.047 1.00 59.28 421 ARG A N 1
ATOM 3328 C CA . ARG A 1 421 ? -26.914 -10.199 -23.079 1.00 59.28 421 ARG A CA 1
ATOM 3329 C C . ARG A 1 421 ? -28.318 -9.666 -22.795 1.00 59.28 421 ARG A C 1
ATOM 3331 O O . ARG A 1 421 ? -29.239 -9.982 -23.540 1.00 59.28 421 ARG A O 1
ATOM 3338 N N . LEU A 1 422 ? -28.479 -8.835 -21.763 1.00 57.59 422 LEU A N 1
ATOM 3339 C CA . LEU A 1 422 ? -29.761 -8.198 -21.436 1.00 57.59 422 LEU A CA 1
ATOM 3340 C C . LEU A 1 422 ? -30.219 -7.246 -22.549 1.00 57.59 422 LEU A C 1
ATOM 3342 O O . LEU A 1 422 ? -31.392 -7.243 -22.910 1.00 57.59 422 LEU A O 1
ATOM 3346 N N . PHE A 1 423 ? -29.292 -6.477 -23.122 1.00 63.50 423 PHE A N 1
ATOM 3347 C CA . PHE A 1 423 ? -29.566 -5.549 -24.215 1.00 63.50 423 PHE A CA 1
ATOM 3348 C C . PHE A 1 423 ? -29.980 -6.276 -25.504 1.00 63.50 423 PHE A C 1
ATOM 3350 O O . PHE A 1 423 ? -30.959 -5.885 -26.133 1.00 63.50 423 PHE A O 1
ATOM 3357 N N . LEU A 1 424 ? -29.298 -7.370 -25.864 1.00 60.19 424 LEU A N 1
ATOM 3358 C CA . LEU A 1 424 ? -29.662 -8.231 -26.997 1.00 60.19 424 LEU A CA 1
ATOM 3359 C C . LEU A 1 424 ? -31.014 -8.927 -26.780 1.00 60.19 424 LEU A C 1
ATOM 3361 O O . LEU A 1 424 ? -31.824 -8.978 -27.700 1.00 60.19 424 LEU A O 1
ATOM 3365 N N . PHE A 1 425 ? -31.294 -9.404 -25.564 1.00 58.88 425 PHE A N 1
ATOM 3366 C CA . PHE A 1 425 ? -32.592 -9.989 -25.215 1.00 58.88 425 PHE A CA 1
ATOM 3367 C C . PHE A 1 425 ? -33.743 -8.978 -25.376 1.00 58.88 425 PHE A C 1
ATOM 3369 O O . PHE A 1 425 ? -34.769 -9.293 -25.975 1.00 58.88 425 PHE A O 1
ATOM 3376 N N . LEU A 1 426 ? -33.556 -7.740 -24.909 1.00 55.66 426 LEU A N 1
ATOM 3377 C CA . LEU A 1 426 ? -34.528 -6.651 -25.073 1.00 55.66 426 LEU A CA 1
ATOM 3378 C C . LEU A 1 426 ? -34.699 -6.227 -26.540 1.00 55.66 426 LEU A C 1
ATOM 3380 O O . LEU A 1 426 ? -35.825 -6.016 -26.984 1.00 55.66 426 LEU A O 1
ATOM 3384 N N . LEU A 1 427 ? -33.609 -6.154 -27.310 1.00 57.31 427 LEU A N 1
ATOM 3385 C CA . LEU A 1 427 ? -33.642 -5.888 -28.754 1.00 57.31 427 LEU A CA 1
ATOM 3386 C C . LEU A 1 427 ? -34.527 -6.889 -29.511 1.00 57.31 427 LEU A C 1
ATOM 3388 O O . LEU A 1 427 ? -35.303 -6.480 -30.376 1.00 57.31 427 LEU A O 1
ATOM 3392 N N . ILE A 1 428 ? -34.425 -8.176 -29.161 1.00 57.03 428 ILE A N 1
ATOM 3393 C CA . ILE A 1 428 ? -35.241 -9.257 -29.735 1.00 57.03 428 ILE A CA 1
ATOM 3394 C C . ILE A 1 428 ? -36.722 -9.071 -29.367 1.00 57.03 428 ILE A C 1
ATOM 3396 O O . ILE A 1 428 ? -37.588 -9.169 -30.232 1.00 57.03 428 ILE A O 1
ATOM 3400 N N . GLN A 1 429 ? -37.022 -8.754 -28.103 1.00 51.66 429 GLN A N 1
ATOM 3401 C CA . GLN A 1 429 ? -38.400 -8.621 -27.610 1.00 51.66 429 GLN A CA 1
ATOM 3402 C C . GLN A 1 429 ? -39.133 -7.382 -28.158 1.00 51.66 429 GLN A C 1
ATOM 3404 O O . GLN A 1 429 ? -40.325 -7.449 -28.439 1.00 51.66 429 GLN A O 1
ATOM 3409 N N . VAL A 1 430 ? -38.440 -6.252 -28.337 1.00 54.06 430 VAL A N 1
ATOM 3410 C CA . VAL A 1 430 ? -39.074 -4.959 -28.676 1.00 54.06 430 VAL A CA 1
ATOM 3411 C C . VAL A 1 430 ? -39.257 -4.760 -30.196 1.00 54.06 430 VAL A C 1
ATOM 3413 O O . VAL A 1 430 ? -39.898 -3.799 -30.614 1.00 54.06 430 VAL A O 1
ATOM 3416 N N . LYS A 1 431 ? -38.717 -5.648 -31.054 1.00 51.06 431 LYS A N 1
ATOM 3417 C CA . LYS A 1 431 ? -38.792 -5.585 -32.540 1.00 51.06 431 LYS A CA 1
ATOM 3418 C C . LYS A 1 431 ? -38.530 -4.187 -33.139 1.00 51.06 431 LYS A C 1
ATOM 3420 O O . LYS A 1 431 ? -39.038 -3.842 -34.206 1.00 51.06 431 LYS A O 1
ATOM 3425 N N . SER A 1 432 ? -37.731 -3.354 -32.469 1.00 52.44 432 SER A N 1
ATOM 3426 C CA . SER A 1 432 ? -37.583 -1.940 -32.826 1.00 52.44 432 SER A CA 1
ATOM 3427 C C . SER A 1 432 ? -36.253 -1.663 -33.521 1.00 52.44 432 SER A C 1
ATOM 3429 O O . SER A 1 432 ? -35.181 -1.734 -32.916 1.00 52.44 432 SER A O 1
ATOM 3431 N N . LYS A 1 433 ? -36.337 -1.256 -34.795 1.00 51.75 433 LYS A N 1
ATOM 3432 C CA . LYS A 1 433 ? -35.192 -0.863 -35.639 1.00 51.75 433 LYS A CA 1
ATOM 3433 C C . LYS A 1 433 ? -34.392 0.330 -35.082 1.00 51.75 433 LYS A C 1
ATOM 3435 O O . LYS A 1 433 ? -33.232 0.492 -35.452 1.00 51.75 433 LYS A O 1
ATOM 3440 N N . ASN A 1 434 ? -34.958 1.109 -34.155 1.00 53.84 434 ASN A N 1
ATOM 3441 C CA . ASN A 1 434 ? -34.363 2.347 -33.628 1.00 53.84 434 ASN A CA 1
ATOM 3442 C C . ASN A 1 434 ? -33.189 2.133 -32.651 1.00 53.84 434 ASN A C 1
ATOM 3444 O O . ASN A 1 434 ? -32.537 3.093 -32.251 1.00 53.84 434 ASN A O 1
ATOM 3448 N N . HIS A 1 435 ? -32.883 0.888 -32.280 1.00 55.44 435 HIS A N 1
ATOM 3449 C CA . HIS A 1 435 ? -31.880 0.563 -31.259 1.00 55.44 435 HIS A CA 1
ATOM 3450 C C . HIS A 1 435 ? -30.508 0.134 -31.830 1.00 55.44 435 HIS A C 1
ATOM 3452 O O . HIS A 1 435 ? -29.567 -0.100 -31.069 1.00 55.44 435 HIS A O 1
ATOM 3458 N N . HIS A 1 436 ? -30.359 0.079 -33.163 1.00 57.12 436 HIS A N 1
ATOM 3459 C CA . HIS A 1 436 ? -29.120 -0.335 -33.846 1.00 57.12 436 HIS A CA 1
ATOM 3460 C C . HIS A 1 436 ? -27.903 0.535 -33.491 1.00 57.12 436 HIS A C 1
ATOM 3462 O O . HIS A 1 436 ? -26.814 0.015 -33.263 1.00 57.12 436 HIS A O 1
ATOM 3468 N N . HIS A 1 437 ? -28.076 1.856 -33.392 1.00 57.28 437 HIS A N 1
ATOM 3469 C CA . HIS A 1 437 ? -26.966 2.776 -33.115 1.00 57.28 437 HIS A CA 1
ATOM 3470 C C . HIS A 1 437 ? -26.360 2.572 -31.712 1.00 57.28 437 HIS A C 1
ATOM 3472 O O . HIS A 1 437 ? -25.146 2.692 -31.529 1.00 57.28 437 HIS A O 1
ATOM 3478 N N . LEU A 1 438 ? -27.183 2.221 -30.715 1.00 56.22 438 LEU A N 1
ATOM 3479 C CA . LEU A 1 438 ? -26.697 1.891 -29.371 1.00 56.22 438 LEU A CA 1
ATOM 3480 C C . LEU A 1 438 ? -25.914 0.574 -29.365 1.00 56.22 438 LEU A C 1
ATOM 3482 O O . LEU A 1 438 ? -24.868 0.512 -28.725 1.00 56.22 438 LEU A O 1
ATOM 3486 N N . LEU A 1 439 ? -26.382 -0.444 -30.100 1.00 57.88 439 LEU A N 1
ATOM 3487 C CA . LEU A 1 439 ? -25.677 -1.724 -30.223 1.00 57.88 439 LEU A CA 1
ATOM 3488 C C . LEU A 1 439 ? -24.292 -1.527 -30.842 1.00 57.88 439 LEU A C 1
ATOM 3490 O O . LEU A 1 439 ? -23.300 -1.993 -30.291 1.00 57.88 439 LEU A O 1
ATOM 3494 N N . VAL A 1 440 ? -24.215 -0.774 -31.941 1.00 55.72 440 VAL A N 1
ATOM 3495 C CA . VAL A 1 440 ? -22.946 -0.437 -32.603 1.00 55.72 440 VAL A CA 1
ATOM 3496 C C . VAL A 1 440 ? -22.025 0.338 -31.656 1.00 55.72 440 VAL A C 1
ATOM 3498 O O . VAL A 1 440 ? -20.845 0.022 -31.545 1.00 55.72 440 VAL A O 1
ATOM 3501 N N . THR A 1 441 ? -22.562 1.303 -30.902 1.00 58.12 441 THR A N 1
ATOM 3502 C CA . THR A 1 441 ? -21.787 2.048 -29.893 1.00 58.12 441 THR A CA 1
ATOM 3503 C C . THR A 1 441 ? -21.243 1.122 -28.800 1.00 58.12 441 THR A C 1
ATOM 3505 O O . THR A 1 441 ? -20.085 1.247 -28.403 1.00 58.12 441 THR A O 1
ATOM 3508 N N . PHE A 1 442 ? -22.058 0.176 -28.328 1.00 57.62 442 PHE A N 1
ATOM 3509 C CA . PHE A 1 442 ? -21.678 -0.797 -27.310 1.00 57.62 442 PHE A CA 1
ATOM 3510 C C . PHE A 1 442 ? -20.569 -1.727 -27.814 1.00 57.62 442 PHE A C 1
ATOM 3512 O O . PHE A 1 442 ? -19.554 -1.891 -27.141 1.00 57.62 442 PHE A O 1
ATOM 3519 N N . LEU A 1 443 ? -20.733 -2.293 -29.012 1.00 53.81 443 LEU A N 1
ATOM 3520 C CA . LEU A 1 443 ? -19.756 -3.188 -29.637 1.00 53.81 443 LEU A CA 1
ATOM 3521 C C . LEU A 1 443 ? -18.426 -2.469 -29.903 1.00 53.81 443 LEU A C 1
ATOM 3523 O O . LEU A 1 443 ? -17.378 -2.989 -29.531 1.00 53.81 443 LEU A O 1
ATOM 3527 N N . ASN A 1 444 ? -18.465 -1.233 -30.411 1.00 53.66 444 ASN A N 1
ATOM 3528 C CA . ASN A 1 444 ? -17.270 -0.402 -30.588 1.00 53.66 444 ASN A CA 1
ATOM 3529 C C . ASN A 1 444 ? -16.578 -0.082 -29.251 1.00 53.66 444 ASN A C 1
ATOM 3531 O O . ASN A 1 444 ? -15.355 0.038 -29.192 1.00 53.66 444 ASN A O 1
ATOM 3535 N N . HIS A 1 445 ? -17.337 0.066 -28.157 1.00 55.84 445 HIS A N 1
ATOM 3536 C CA . HIS A 1 445 ? -16.754 0.268 -26.829 1.00 55.84 445 HIS A CA 1
ATOM 3537 C C . HIS A 1 445 ? -16.078 -1.002 -26.288 1.00 55.84 445 HIS A C 1
ATOM 3539 O O . HIS A 1 445 ? -15.029 -0.904 -25.650 1.00 55.84 445 HIS A O 1
ATOM 3545 N N . LEU A 1 446 ? -16.646 -2.187 -26.545 1.00 51.59 446 LEU A N 1
ATOM 3546 C CA . LEU A 1 446 ? -16.015 -3.465 -26.196 1.00 51.59 446 LEU A CA 1
ATOM 3547 C C . LEU A 1 446 ? -14.719 -3.691 -26.978 1.00 51.59 446 LEU A C 1
ATOM 3549 O O . LEU A 1 446 ? -13.720 -4.101 -26.388 1.00 51.59 446 LEU A O 1
ATOM 3553 N N . ASP A 1 447 ? -14.735 -3.378 -28.272 1.00 48.94 447 ASP A N 1
ATOM 3554 C CA . ASP A 1 447 ? -13.587 -3.516 -29.166 1.00 48.94 447 ASP A CA 1
ATOM 3555 C C . ASP A 1 447 ? -12.416 -2.619 -28.728 1.00 48.94 447 ASP A C 1
ATOM 3557 O O . ASP A 1 447 ? -11.304 -3.095 -28.508 1.00 48.94 447 ASP A O 1
ATOM 3561 N N . ARG A 1 448 ? -12.692 -1.349 -28.386 1.00 51.59 448 ARG A N 1
ATOM 3562 C CA . ARG A 1 448 ? -11.698 -0.430 -27.785 1.00 51.59 448 ARG A CA 1
ATOM 3563 C C . ARG A 1 448 ? -11.077 -0.935 -26.477 1.00 51.59 448 ARG A C 1
ATOM 3565 O O . ARG A 1 448 ? -10.028 -0.435 -26.074 1.00 51.59 448 ARG A O 1
ATOM 3572 N N . ARG A 1 449 ? -11.711 -1.889 -25.788 1.00 48.94 449 ARG A N 1
ATOM 3573 C CA . ARG A 1 449 ? -11.180 -2.529 -24.572 1.00 48.94 449 ARG A CA 1
ATOM 3574 C C . ARG A 1 449 ? -10.440 -3.845 -24.846 1.00 48.94 449 ARG A C 1
ATOM 3576 O O . ARG A 1 449 ? -10.120 -4.541 -23.883 1.00 48.94 449 ARG A O 1
ATOM 3583 N N . ASN A 1 450 ? -10.141 -4.178 -26.107 1.00 47.09 450 ASN A N 1
ATOM 3584 C CA . ASN A 1 450 ? -9.493 -5.430 -26.526 1.00 47.09 450 ASN A CA 1
ATOM 3585 C C . ASN A 1 450 ? -10.225 -6.685 -26.020 1.00 47.09 450 ASN A C 1
ATOM 3587 O O . ASN A 1 450 ? -9.614 -7.676 -25.612 1.00 47.09 450 ASN A O 1
ATOM 3591 N N . LEU A 1 451 ? -11.559 -6.647 -26.020 1.00 45.97 451 LEU A N 1
ATOM 3592 C CA . LEU A 1 451 ? -12.368 -7.808 -25.680 1.00 45.97 451 LEU A CA 1
ATOM 3593 C C . LEU A 1 451 ? -12.594 -8.679 -26.908 1.00 45.97 451 LEU A C 1
ATOM 3595 O O . LEU A 1 451 ? -13.272 -8.283 -27.849 1.00 45.97 451 LEU A O 1
ATOM 3599 N N . VAL A 1 452 ? -12.072 -9.903 -26.865 1.00 43.28 452 VAL A N 1
ATOM 3600 C CA . VAL A 1 452 ? -12.297 -10.916 -27.898 1.00 43.28 452 VAL A CA 1
ATOM 3601 C C . VAL A 1 452 ? -13.799 -11.255 -27.951 1.00 43.28 452 VAL A C 1
ATOM 3603 O O . VAL A 1 452 ? -14.313 -11.982 -27.099 1.00 43.28 452 VAL A O 1
ATOM 3606 N N . LEU A 1 453 ? -14.500 -10.731 -28.966 1.00 44.03 453 LEU A N 1
ATOM 3607 C CA . LEU A 1 453 ? -15.943 -10.910 -29.226 1.00 44.03 453 LEU A CA 1
ATOM 3608 C C . LEU A 1 453 ? -16.378 -12.386 -29.374 1.00 44.03 453 LEU A C 1
ATOM 3610 O O . LEU A 1 453 ? -17.558 -12.703 -29.249 1.00 44.03 453 LEU A O 1
ATOM 3614 N N . PHE A 1 454 ? -15.433 -13.307 -29.581 1.00 39.84 454 PHE A N 1
ATOM 3615 C CA . PHE A 1 454 ? -15.685 -14.708 -29.941 1.00 39.84 454 PHE A CA 1
ATOM 3616 C C . PHE A 1 454 ? -16.354 -15.577 -28.858 1.00 39.84 454 PHE A C 1
ATOM 3618 O O . PHE A 1 454 ? -16.806 -16.670 -29.172 1.00 39.84 454 PHE A O 1
ATOM 3625 N N . LYS A 1 455 ? -16.463 -15.127 -27.597 1.00 39.47 455 LYS A N 1
ATOM 3626 C CA . LYS A 1 455 ? -17.161 -15.875 -26.518 1.00 39.47 455 LYS A CA 1
ATOM 3627 C C . LYS A 1 455 ? -18.574 -15.366 -26.202 1.00 39.47 455 LYS A C 1
ATOM 3629 O O . LYS A 1 455 ? -19.175 -15.778 -25.210 1.00 39.47 455 LYS A O 1
ATOM 3634 N N . ILE A 1 456 ? -19.079 -14.413 -26.981 1.00 45.34 456 ILE A N 1
ATOM 3635 C CA . ILE A 1 456 ? -20.235 -13.596 -26.591 1.00 45.34 456 ILE A CA 1
ATOM 3636 C C . ILE A 1 456 ? -21.563 -14.129 -27.151 1.00 45.34 456 ILE A C 1
ATOM 3638 O O . ILE A 1 456 ? -22.605 -13.920 -26.528 1.00 45.34 456 ILE A O 1
ATOM 3642 N N . PHE A 1 457 ? -21.538 -14.872 -28.257 1.00 47.41 457 PHE A N 1
ATOM 3643 C CA . PHE A 1 457 ? -22.736 -15.274 -28.998 1.00 47.41 457 PHE A CA 1
ATOM 3644 C C . PHE A 1 457 ? -22.981 -16.790 -28.932 1.00 47.41 457 PHE A C 1
ATOM 3646 O O . PHE A 1 457 ? -22.770 -17.492 -29.910 1.00 47.41 457 PHE A O 1
ATOM 3653 N N . ASP A 1 458 ? -23.444 -17.278 -27.779 1.00 45.00 458 ASP A N 1
ATOM 3654 C CA . ASP A 1 458 ? -24.083 -18.600 -27.632 1.00 45.00 458 ASP A CA 1
ATOM 3655 C C . ASP A 1 458 ? -25.569 -18.379 -27.311 1.00 45.00 458 ASP A C 1
ATOM 3657 O O . ASP A 1 458 ? -26.036 -18.598 -26.192 1.00 45.00 458 ASP A O 1
ATOM 3661 N N . HIS A 1 459 ? -26.317 -17.831 -28.270 1.00 47.94 459 HIS A N 1
ATOM 3662 C CA . HIS A 1 459 ? -27.769 -17.701 -28.165 1.00 47.94 459 HIS A CA 1
ATOM 3663 C C . HIS A 1 459 ? -28.406 -18.292 -29.425 1.00 47.94 459 HIS A C 1
ATOM 3665 O O . HIS A 1 459 ? -27.984 -17.921 -30.519 1.00 47.94 459 HIS A O 1
ATOM 3671 N N . PRO A 1 460 ? -29.424 -19.165 -29.306 1.00 49.09 460 PRO A N 1
ATOM 3672 C CA . PRO A 1 460 ? -29.926 -19.958 -30.431 1.00 49.09 460 PRO A CA 1
ATOM 3673 C C . PRO A 1 460 ? -30.444 -19.131 -31.620 1.00 49.09 460 PRO A C 1
ATOM 3675 O O . PRO A 1 460 ? -30.360 -19.595 -32.747 1.00 49.09 460 PRO A O 1
ATOM 3678 N N . ASN A 1 461 ? -30.897 -17.895 -31.384 1.00 45.69 461 ASN A N 1
ATOM 3679 C CA . ASN A 1 461 ? -31.450 -17.012 -32.423 1.00 45.69 461 ASN A CA 1
ATOM 3680 C C . ASN A 1 461 ? -30.465 -15.931 -32.923 1.00 45.69 461 ASN A C 1
ATOM 3682 O O . ASN A 1 461 ? -30.882 -14.981 -33.587 1.00 45.69 461 ASN A O 1
ATOM 3686 N N . ILE A 1 462 ? -29.184 -15.994 -32.535 1.00 48.69 462 ILE A N 1
ATOM 3687 C CA . ILE A 1 462 ? -28.170 -15.015 -32.950 1.00 48.69 462 ILE A CA 1
ATOM 3688 C C . ILE A 1 462 ? -27.113 -15.722 -33.791 1.00 48.69 462 ILE A C 1
ATOM 3690 O O . ILE A 1 462 ? -26.310 -16.502 -33.288 1.00 48.69 462 ILE A O 1
ATOM 3694 N N . TYR A 1 463 ? -27.084 -15.383 -35.072 1.00 49.28 463 TYR A N 1
ATOM 3695 C CA . TYR A 1 463 ? -26.094 -15.841 -36.032 1.00 49.28 463 TYR A CA 1
ATOM 3696 C C . TYR A 1 463 ? -25.078 -14.731 -36.266 1.00 49.28 463 TYR A C 1
ATOM 3698 O O . TYR A 1 463 ? -25.432 -13.555 -36.326 1.00 49.28 463 TYR A O 1
ATOM 3706 N N . TYR A 1 464 ? -23.807 -15.073 -36.437 1.00 53.47 464 TYR A N 1
ATOM 3707 C CA . TYR A 1 464 ? -22.803 -14.082 -36.805 1.00 53.47 464 TYR A CA 1
ATOM 3708 C C . TYR A 1 464 ? -21.827 -14.625 -37.840 1.00 53.47 464 TYR A C 1
ATOM 3710 O O . TYR A 1 464 ? -21.560 -15.824 -37.908 1.00 53.47 464 TYR A O 1
ATOM 3718 N N . ARG A 1 465 ? -21.294 -13.725 -38.666 1.00 43.97 465 ARG A N 1
ATOM 3719 C CA . ARG A 1 465 ? -20.260 -14.016 -39.656 1.00 43.97 465 ARG A CA 1
ATOM 3720 C C . ARG A 1 465 ? -19.171 -12.959 -39.560 1.00 43.97 465 ARG A C 1
ATOM 3722 O O . ARG A 1 465 ? -19.455 -11.766 -39.633 1.00 43.97 465 ARG A O 1
ATOM 3729 N N . VAL A 1 466 ? -17.931 -13.407 -39.410 1.00 44.97 466 VAL A N 1
ATOM 3730 C CA . VAL A 1 466 ? -16.749 -12.541 -39.465 1.00 44.97 466 VAL A CA 1
ATOM 3731 C C . VAL A 1 466 ? -16.264 -12.505 -40.915 1.00 44.97 466 VAL A C 1
ATOM 3733 O O . VAL A 1 466 ? -16.114 -13.558 -41.538 1.00 44.97 466 VAL A O 1
ATOM 3736 N N . GLY A 1 467 ? -16.101 -11.308 -41.480 1.00 42.12 467 GLY A N 1
ATOM 3737 C CA . GLY A 1 467 ? -15.532 -11.114 -42.814 1.00 42.12 467 GLY A CA 1
ATOM 3738 C C . GLY A 1 467 ? -14.040 -11.462 -42.863 1.00 42.12 467 GLY A C 1
ATOM 3739 O O . GLY A 1 467 ? -13.370 -11.538 -41.834 1.00 42.12 467 GLY A O 1
ATOM 3740 N N . ASN A 1 468 ? -13.503 -11.697 -44.063 1.00 37.41 468 ASN A N 1
ATOM 3741 C CA . ASN A 1 468 ? -12.069 -11.936 -44.234 1.00 37.41 468 ASN A CA 1
ATOM 3742 C C . ASN A 1 468 ? -11.302 -10.635 -43.961 1.00 37.41 468 ASN A C 1
ATOM 3744 O O . ASN A 1 468 ? -11.397 -9.686 -44.734 1.00 37.41 468 ASN A O 1
ATOM 3748 N N . GLY A 1 469 ? -10.557 -10.619 -42.855 1.00 41.84 469 GLY A N 1
ATOM 3749 C CA . GLY A 1 469 ? -9.989 -9.413 -42.255 1.00 41.84 469 GLY A CA 1
ATOM 3750 C C . GLY A 1 469 ? -10.908 -8.926 -41.137 1.00 41.84 469 GLY A C 1
ATOM 3751 O O . GLY A 1 469 ? -12.087 -8.690 -41.373 1.00 41.84 469 GLY A O 1
ATOM 3752 N N . TYR A 1 470 ? -10.373 -8.810 -39.920 1.00 41.47 470 TYR A N 1
ATOM 3753 C CA . TYR A 1 470 ? -11.058 -8.534 -38.643 1.00 41.47 470 TYR A CA 1
ATOM 3754 C C . TYR A 1 470 ? -11.929 -7.250 -38.582 1.00 41.47 470 TYR A C 1
ATOM 3756 O O . TYR A 1 470 ? -12.344 -6.843 -37.504 1.00 41.47 470 TYR A O 1
ATOM 3764 N N . GLU A 1 471 ? -12.226 -6.609 -39.710 1.00 38.91 471 GLU A N 1
ATOM 3765 C CA . GLU A 1 471 ? -12.860 -5.294 -39.824 1.00 38.91 471 GLU A CA 1
ATOM 3766 C C . GLU A 1 471 ? -14.382 -5.341 -40.038 1.00 38.91 471 GLU A C 1
ATOM 3768 O O . GLU A 1 471 ? -15.033 -4.298 -40.046 1.00 38.91 471 GLU A O 1
ATOM 3773 N N . SER A 1 472 ? -14.993 -6.522 -40.198 1.00 41.38 472 SER A N 1
ATOM 3774 C CA . SER A 1 472 ? -16.453 -6.624 -40.349 1.00 41.38 472 SER A CA 1
ATOM 3775 C C . SER A 1 472 ? -17.058 -7.814 -39.597 1.00 41.38 472 SER A C 1
ATOM 3777 O O . SER A 1 472 ? -16.776 -8.977 -39.888 1.00 41.38 472 SER A O 1
ATOM 3779 N N . LEU A 1 473 ? -17.928 -7.510 -38.624 1.00 46.78 473 LEU A N 1
ATOM 3780 C CA . LEU A 1 473 ? -18.771 -8.471 -37.908 1.00 46.78 473 LEU A CA 1
ATOM 3781 C C . LEU A 1 473 ? -20.224 -8.292 -38.363 1.00 46.78 473 LEU A C 1
ATOM 3783 O O . LEU A 1 473 ? -20.869 -7.297 -38.035 1.00 46.78 473 LEU A O 1
ATOM 3787 N N . LEU A 1 474 ? -20.746 -9.264 -39.108 1.00 45.09 474 LEU A N 1
ATOM 3788 C CA . LEU A 1 474 ? -22.161 -9.339 -39.454 1.00 45.09 474 LEU A CA 1
ATOM 3789 C C . LEU A 1 474 ? -22.886 -10.109 -38.347 1.00 45.09 474 LEU A C 1
ATOM 3791 O O . LEU A 1 474 ? -22.533 -11.255 -38.089 1.00 45.09 474 LEU A O 1
ATOM 3795 N N . ILE A 1 475 ? -23.894 -9.510 -37.712 1.00 51.19 475 ILE A N 1
ATOM 3796 C CA . ILE A 1 475 ? -24.764 -10.178 -36.731 1.00 51.19 475 ILE A CA 1
ATOM 3797 C C . ILE A 1 475 ? -26.169 -10.238 -37.334 1.00 51.19 475 ILE A C 1
ATOM 3799 O O . ILE A 1 475 ? -26.773 -9.199 -37.592 1.00 51.19 475 ILE A O 1
ATOM 3803 N N . MET A 1 476 ? -26.681 -11.443 -37.572 1.00 46.38 476 MET A N 1
ATOM 3804 C CA . MET A 1 476 ? -28.066 -11.688 -37.968 1.00 46.38 476 MET A CA 1
ATOM 3805 C C . MET A 1 476 ? -28.849 -12.208 -36.766 1.00 46.38 476 MET A C 1
ATOM 3807 O O . MET A 1 476 ? -28.434 -13.149 -36.096 1.00 46.38 476 MET A O 1
ATOM 3811 N N . ILE A 1 477 ? -29.989 -11.586 -36.496 1.00 48.94 477 ILE A N 1
ATOM 3812 C CA . ILE A 1 477 ? -30.893 -11.972 -35.415 1.00 48.94 477 ILE A CA 1
ATOM 3813 C C . ILE A 1 477 ? -32.172 -12.476 -36.077 1.00 48.94 477 ILE A C 1
ATOM 3815 O O . ILE A 1 477 ? -32.763 -11.750 -36.876 1.00 48.94 477 ILE A O 1
ATOM 3819 N N . GLU A 1 478 ? -32.573 -13.708 -35.779 1.00 41.97 478 GLU A N 1
ATOM 3820 C CA . GLU A 1 478 ? -33.849 -14.265 -36.240 1.00 41.97 478 GLU A CA 1
ATOM 3821 C C . GLU A 1 478 ? -34.981 -13.713 -35.346 1.00 41.97 478 GLU A C 1
ATOM 3823 O O . GLU A 1 478 ? -34.915 -13.839 -34.118 1.00 41.97 478 GLU A O 1
ATOM 3828 N N . VAL A 1 479 ? -35.950 -13.003 -35.949 1.00 40.41 479 VAL A N 1
ATOM 3829 C CA . VAL A 1 479 ? -36.972 -12.153 -35.280 1.00 40.41 479 VAL A CA 1
ATOM 3830 C C . VAL A 1 479 ? -38.369 -12.761 -35.306 1.00 40.41 479 VAL A C 1
ATOM 3832 O O . VAL A 1 479 ? -38.753 -13.260 -36.383 1.00 40.41 479 VAL A O 1
#

Sequence (479 aa):
MQGMQSLLESLKEERGQTQEDLVAINTALDKVGIEIQNEFIDIKDQLRRGNQNQAAMMQKMEKQEILLQKLLKKDEQRVQQSQKPKVTVLELNSNDIIFGEFIGRGGFGVVYKGTWNGVAVALKTFPSNAVDAKTREDLRKEALKHQRMKNHPNIISFYGVCLEPSDKACLVIEFASGGTLFDRIYKIDIDISTPLALAYAFELVAGLVHLHKNSICHRDLKSLNVLIAAGGILKLSDFGLAKVKSTVSSASTASSGSIGTWAWMAPEQHNPKVKKDWEKTDVYSLGMVFFEIVTRKQPWDGLGPSEIMMNVFFNQERPEIAYKDESRHKVLVAILKKCWNQDATQRPSLKNGDIQVRVATTLKQLGGDPRQAANVVDIACLRLFLFLLIQFESKNHHLHHLLVVQLLNHARLPMLLTYLRLFLFLLIQVKSKNHHHLLVTFLNHLDRRNLVLFKIFDHPNIYYRVGNGYESLLIMIEV

InterPro domains:
  IPR000719 Protein kinase domain [PS50011] (97-359)
  IPR000719 Protein kinase domain [SM00220] (97-359)
  IPR001245 Serine-threonine/tyrosine-protein kinase, catalytic domain [PF07714] (99-351)
  IPR008271 Serine/threonine-protein kinase, active site [PS00108] (216-228)
  IPR011009 Protein kinase-like domain superfamily [SSF56112] (79-351)
  IPR017441 Protein kinase, ATP binding site [PS00107] (103-124)
  IPR051681 Serine/Threonine Kinases and Pseudokinases [PTHR44329] (78-354)

Foldseek 3Di:
DVVVVVVVVVVVVPPDDDPVVVVVVVVVVVVVVVVVVVVVVVVVVVLVVDDDVCVVVVVVVVVVVVVVVVVVVVVVVVVVVVPPPPPFFFADDLVQKAFDAWDDQDPQATWTWIGGNNHIWIWGDHPDQFQDPVNLVVQRVVRVVLVLADDDQQAWHWDGFHPPPRNRTTTTTHDQPQAFQLCVLAVDPDDLALLLLLLLLLSVLRQLLSCVVSVFFQQQDARNQWGQHALRRTHGHNGPCVVVCVVVVVPPPPPDPPQDGLLLFALVVVPPPDDDPRSLRSLQSSLLNSVCSLASDHWPPPDHNVVSNCCVHPVVHGGDDDPVSCVRNVQSNVLSVLSNHNDSVSRDDSNVCPSNVSSQVVSVVVVHHSVPSSCVVLVVLVVVLVVLVVPPVDPDVPVSLVVLLVSLVVHHDVSLLVSLVVLVVVCLVVVDPPCVVSNVVSVVSCVVVVHDCVVRDPDPQWDWDQDDDNPDIDIGGDD

Radius of gyration: 31.42 Å; chains: 1; bounding box: 90×52×94 Å

pLDDT: mean 71.38, std 20.36, range [26.95, 98.44]

Secondary structure (DSSP, 8-state):
-HHHHHHHHHHHHT----HHHHHHHHHHHHHHHHHHHHHHHHHHHHHTTS-TTHHHHHHHHHHHHHHHHHHHHHHHHHHHHHSS------BPPGGGEEEEEEEEEETTEEEEEEEETTEEEEEEE-SSSS--HHHHHHHHHHHHHHHTSPP-TTB--EEEEE-SSTTS-EEEEE--TT-BHHHHHHTS-----HHHHHHHHHHHHHHHHHHHHTT---SS--GGGEEE-GGG-EEE-STT-HHHHHHHTTTS-SSS---TTGGG--GGGG-TTSPP-HHHHHHHHHHHHHHHHHH-S-TTTT--HHHHHIIIIIS-------HHHHHHSHHHHHHHHHHT-SSGGGSPPSTT-HHHHHHHHHHHHTT--TT-HHHHHHHHHHHHHHHHHHTTTSS-HHHHHHHHHHHHHH--HHHHHHHHHHHHHHHHHH--GGGHHHHHHHHHHHHTTT--GGGS---TTEEEEE-SSTT-EEEEE--